Protein 7D5M (pdb70)

Structure (mmCIF, N/CA/C/O backbone):
data_7D5M
#
_entry.id   7D5M
#
_cell.length_a   54.250
_cell.length_b   107.997
_cell.length_c   156.759
_cell.angle_alpha   90.000
_cell.angle_beta   90.000
_cell.angle_gamma   90.000
#
_symmetry.space_group_name_H-M   'I 2 2 2'
#
loop_
_entity.id
_entity.type
_entity.pdbx_description
1 polymer Oxidoreductase
2 non-polymer NICOTINAMIDE-ADENINE-DINUCLEOTIDE
3 water water
#
loop_
_atom_site.group_PDB
_atom_site.id
_atom_site.type_symbol
_atom_site.label_atom_id
_atom_site.label_alt_id
_atom_site.label_comp_id
_atom_site.label_asym_id
_atom_site.label_entity_id
_atom_site.label_seq_id
_atom_site.pdbx_PDB_ins_code
_atom_site.Cartn_x
_atom_site.Cartn_y
_atom_site.Cartn_z
_atom_site.occupancy
_atom_site.B_iso_or_equiv
_atom_site.auth_seq_id
_atom_site.auth_comp_id
_atom_site.auth_asym_id
_atom_site.auth_atom_id
_atom_site.pdbx_PDB_model_num
ATOM 1 N N . MET A 1 1 ? 16.038 1.408 53.628 1.000 27.744 1 MET A N 1
ATOM 2 C CA . MET A 1 1 ? 14.777 2.135 53.310 1.000 25.441 1 MET A CA 1
ATOM 3 C C . MET A 1 1 ? 14.270 1.678 51.943 1.000 21.777 1 MET A C 1
ATOM 4 O O . MET A 1 1 ? 15.099 1.334 51.061 1.000 22.067 1 MET A O 1
ATOM 9 N N . ILE A 1 2 ? 12.954 1.682 51.772 1.000 16.254 2 ILE A N 1
ATOM 10 C CA . ILE A 1 2 ? 12.276 1.426 50.474 1.000 15.157 2 ILE A CA 1
ATOM 11 C C . ILE A 1 2 ? 11.763 2.769 49.957 1.000 15.097 2 ILE A C 1
ATOM 12 O O . ILE A 1 2 ? 11.196 3.522 50.745 1.000 15.533 2 ILE A O 1
ATOM 17 N N . ASN A 1 3 ? 11.962 3.051 48.670 1.000 14.368 3 ASN A N 1
ATOM 18 C CA . ASN A 1 3 ? 11.479 4.321 48.067 1.000 14.298 3 ASN A CA 1
ATOM 19 C C . ASN A 1 3 ? 10.696 4.043 46.783 1.000 13.741 3 ASN A C 1
ATOM 20 O O . ASN A 1 3 ? 10.383 5.012 46.080 1.000 13.494 3 ASN A O 1
ATOM 25 N N . GLY A 1 4 ? 10.362 2.783 46.506 1.000 13.482 4 GLY A N 1
ATOM 26 C CA . GLY A 1 4 ? 9.475 2.394 45.393 1.000 13.532 4 GLY A CA 1
ATOM 27 C C . GLY A 1 4 ? 10.231 2.109 44.107 1.000 13.987 4 GLY A C 1
ATOM 28 O O . GLY A 1 4 ? 9.586 1.800 43.090 1.000 12.552 4 GLY A O 1
ATOM 29 N N . SER A 1 5 ? 11.556 2.206 44.130 1.000 14.377 5 SER A N 1
ATOM 30 C CA . SER A 1 5 ? 12.415 1.902 42.963 1.000 15.734 5 SER A CA 1
ATOM 31 C C . SER A 1 5 ? 12.226 0.424 42.611 1.000 16.101 5 SER A C 1
ATOM 32 O O . SER A 1 5 ? 12.042 -0.413 43.541 1.000 15.295 5 SER A O 1
ATOM 35 N N . LYS A 1 6 ? 12.251 0.087 41.325 1.000 16.479 6 LYS A N 1
ATOM 36 C CA . LYS A 1 6 ? 12.009 -1.316 40.910 1.000 17.934 6 LYS A CA 1
ATOM 37 C C . LYS A 1 6 ? 13.129 -2.210 41.455 1.000 16.972 6 LYS A C 1
ATOM 38 O O . LYS A 1 6 ? 14.285 -1.771 41.562 1.000 16.075 6 LYS A O 1
ATOM 44 N N . ARG A 1 7 ? 12.781 -3.439 41.805 1.000 16.970 7 ARG A N 1
ATOM 45 C CA . ARG A 1 7 ? 13.741 -4.461 42.284 1.000 17.913 7 ARG A CA 1
ATOM 46 C C . ARG A 1 7 ? 13.997 -5.513 41.212 1.000 16.549 7 ARG A C 1
ATOM 47 O O . ARG A 1 7 ? 14.956 -6.254 41.358 1.000 17.661 7 ARG A O 1
ATOM 55 N N . ILE A 1 8 ? 13.098 -5.604 40.241 1.000 15.180 8 ILE A N 1
ATOM 56 C CA . ILE A 1 8 ? 13.209 -6.486 39.052 1.000 15.066 8 ILE A CA 1
ATOM 57 C C . ILE A 1 8 ? 12.852 -5.612 37.851 1.000 15.244 8 ILE A C 1
ATOM 58 O O . ILE A 1 8 ? 12.193 -4.573 38.069 1.000 14.359 8 ILE A O 1
ATOM 63 N N . ALA A 1 9 ? 13.297 -5.999 36.652 1.000 15.205 9 ALA A N 1
ATOM 64 C CA . ALA A 1 9 ? 13.211 -5.191 35.410 1.000 15.516 9 ALA A CA 1
ATOM 65 C C . ALA A 1 9 ? 11.752 -4.881 35.071 1.000 15.973 9 ALA A C 1
ATOM 66 O O . ALA A 1 9 ? 11.458 -3.724 34.695 1.000 16.158 9 ALA A O 1
ATOM 68 N N . GLN A 1 10 ? 10.873 -5.882 35.170 1.000 15.586 10 GLN A N 1
ATOM 69 C CA . GLN A 1 10 ? 9.429 -5.727 34.866 1.000 16.297 10 GLN A CA 1
ATOM 70 C C . GLN A 1 10 ? 8.611 -6.445 35.929 1.000 14.189 10 GLN A C 1
ATOM 71 O O . GLN A 1 10 ? 9.044 -7.470 36.452 1.000 13.331 10 GLN A O 1
ATOM 77 N N . PRO A 1 11 ? 7.391 -5.960 36.232 1.000 14.251 11 PRO A N 1
ATOM 78 C CA . PRO A 1 11 ? 6.510 -6.659 37.163 1.000 13.623 11 PRO A CA 1
ATOM 79 C C . PRO A 1 11 ? 6.203 -8.071 36.657 1.000 13.467 11 PRO A C 1
ATOM 80 O O . PRO A 1 11 ? 6.009 -8.255 35.447 1.000 13.806 11 PRO A O 1
ATOM 84 N N . ILE A 1 12 ? 6.189 -9.032 37.576 1.000 12.834 12 ILE A N 1
ATOM 85 C CA . ILE A 1 12 ? 5.795 -10.440 37.283 1.000 12.573 12 ILE A CA 1
ATOM 86 C C . ILE A 1 12 ? 4.353 -10.412 36.756 1.000 12.143 12 ILE A C 1
ATOM 87 O O . ILE A 1 12 ? 3.470 -9.825 37.421 1.000 11.859 12 ILE A O 1
ATOM 92 N N . ARG A 1 13 ? 4.094 -11.037 35.613 1.000 11.785 13 ARG A N 1
ATOM 93 C CA . ARG A 1 13 ? 2.717 -11.151 35.075 1.000 11.885 13 ARG A CA 1
ATOM 94 C C . ARG A 1 13 ? 1.951 -12.133 35.970 1.000 11.595 13 ARG A C 1
ATOM 95 O O . ARG A 1 13 ? 2.433 -13.271 36.167 1.000 11.537 13 ARG A O 1
ATOM 103 N N . TRP A 1 14 ? 0.820 -11.698 36.516 1.000 11.090 14 TRP A N 1
ATOM 104 C CA . TRP A 1 14 ? 0.224 -12.319 37.725 1.000 10.914 14 TRP A CA 1
ATOM 105 C C . TRP A 1 14 ? -1.289 -12.503 37.602 1.000 10.693 14 TRP A C 1
ATOM 106 O O . TRP A 1 14 ? -1.985 -11.661 37.004 1.000 10.942 14 TRP A O 1
ATOM 117 N N . ALA A 1 15 ? -1.779 -13.577 38.218 1.000 10.589 15 ALA A N 1
ATOM 118 C CA . ALA A 1 15 ? -3.206 -13.901 38.372 1.000 11.014 15 ALA A CA 1
ATOM 119 C C . ALA A 1 15 ? -3.494 -14.253 39.830 1.000 11.411 15 ALA A C 1
ATOM 120 O O . ALA A 1 15 ? -2.573 -14.668 40.578 1.000 10.344 15 ALA A O 1
ATOM 122 N N . MET A 1 16 ? -4.760 -14.131 40.200 1.000 11.956 16 MET A N 1
ATOM 123 C CA . MET A 1 16 ? -5.295 -14.706 41.450 1.000 12.422 16 MET A CA 1
ATOM 124 C C . MET A 1 16 ? -6.310 -15.786 41.097 1.000 12.062 16 MET A C 1
ATOM 125 O O . MET A 1 16 ? -6.999 -15.661 40.063 1.000 12.481 16 MET A O 1
ATOM 130 N N . VAL A 1 17 ? -6.347 -16.831 41.915 1.000 11.851 17 VAL A N 1
ATOM 131 C CA . VAL A 1 17 ? -7.495 -17.773 41.994 1.000 11.599 17 VAL A CA 1
ATOM 132 C C . VAL A 1 17 ? -8.125 -17.566 43.365 1.000 11.775 17 VAL A C 1
ATOM 133 O O . VAL A 1 17 ? -7.403 -17.697 44.373 1.000 11.364 17 VAL A O 1
ATOM 137 N N . GLY A 1 18 ? -9.403 -17.191 43.376 1.000 11.997 18 GLY A N 1
ATOM 138 C CA . GLY A 1 18 ? -10.101 -16.739 44.589 1.000 12.385 18 GLY A CA 1
ATOM 139 C C . GLY A 1 18 ? -9.757 -15.289 44.863 1.000 12.938 18 GLY A C 1
ATOM 140 O O . GLY A 1 18 ? -9.286 -14.605 43.941 1.000 12.496 18 GLY A O 1
ATOM 141 N N . GLY A 1 19 ? -9.959 -14.842 46.097 1.000 13.544 19 GLY A N 1
ATOM 142 C CA . GLY A 1 19 ? -9.754 -13.436 46.478 1.000 14.066 19 GLY A CA 1
ATOM 143 C C . GLY A 1 19 ? -10.779 -12.523 45.831 1.000 14.107 19 GLY A C 1
ATOM 144 O O . GLY A 1 19 ? -10.458 -11.348 45.610 1.000 15.405 19 GLY A O 1
ATOM 145 N N . GLY A 1 20 ? -11.985 -13.028 45.573 1.000 13.873 20 GLY A N 1
ATOM 146 C CA . GLY A 1 20 ? -13.034 -12.293 44.855 1.000 14.528 20 GLY A CA 1
ATOM 147 C C . GLY A 1 20 ? -13.684 -11.200 45.696 1.000 15.065 20 GLY A C 1
ATOM 148 O O . GLY A 1 20 ? -13.182 -10.870 46.812 1.000 15.459 20 GLY A O 1
ATOM 149 N N . ARG A 1 21 ? -14.772 -10.651 45.164 1.000 16.481 21 ARG A N 1
ATOM 150 C CA . ARG A 1 21 ? -15.429 -9.413 45.655 1.000 17.456 21 ARG A CA 1
ATOM 151 C C . ARG A 1 21 ? -15.731 -9.484 47.150 1.000 17.623 21 ARG A C 1
ATOM 152 O O . ARG A 1 21 ? -15.541 -8.461 47.820 1.000 18.021 21 ARG A O 1
ATOM 160 N N . ASN A 1 22 ? -16.208 -10.624 47.644 1.000 17.691 22 ASN A N 1
ATOM 161 C CA . ASN A 1 22 ? -16.684 -10.739 49.044 1.000 18.585 22 ASN A CA 1
ATOM 162 C C . ASN A 1 22 ? -15.644 -11.435 49.930 1.000 17.956 22 ASN A C 1
ATOM 163 O O . ASN A 1 22 ? -15.994 -11.730 51.085 1.000 17.701 22 ASN A O 1
ATOM 168 N N . SER A 1 23 ? -14.421 -11.680 49.449 1.000 16.696 23 SER A N 1
ATOM 169 C CA . SER A 1 23 ? -13.389 -12.434 50.214 1.000 16.640 23 SER A CA 1
ATOM 170 C C . SER A 1 23 ? -12.807 -11.586 51.354 1.000 16.962 23 SER A C 1
ATOM 171 O O . SER A 1 23 ? -12.769 -10.354 51.244 1.000 16.649 23 SER A O 1
ATOM 174 N N . GLN A 1 24 ? -12.319 -12.248 52.404 1.000 16.955 24 GLN A N 1
ATOM 175 C CA . GLN A 1 24 ? -11.606 -11.564 53.513 1.000 17.782 24 GLN A CA 1
ATOM 176 C C . GLN A 1 24 ? -10.197 -11.167 53.057 1.000 16.182 24 GLN A C 1
ATOM 177 O O . GLN A 1 24 ? -9.745 -10.056 53.415 1.000 16.971 24 GLN A O 1
ATOM 183 N N . ILE A 1 25 ? -9.492 -12.049 52.350 1.000 14.730 25 ILE A N 1
ATOM 184 C CA . ILE A 1 25 ? -8.012 -11.924 52.215 1.000 14.117 25 ILE A CA 1
ATOM 185 C C . ILE A 1 25 ? -7.612 -11.474 50.805 1.000 12.823 25 ILE A C 1
ATOM 186 O O . ILE A 1 25 ? -6.425 -11.144 50.631 1.000 12.311 25 ILE A O 1
ATOM 191 N N . GLY A 1 26 ? -8.530 -11.481 49.833 1.000 11.913 26 GLY A N 1
ATOM 192 C CA . GLY A 1 26 ? -8.187 -11.143 48.440 1.000 11.536 26 GLY A CA 1
ATOM 193 C C . GLY A 1 26 ? -7.483 -9.798 48.347 1.000 11.286 26 GLY A C 1
ATOM 194 O O . GLY A 1 26 ? -6.455 -9.685 47.641 1.000 10.284 26 GLY A O 1
ATOM 195 N N . TYR A 1 27 ? -7.977 -8.792 49.066 1.000 10.443 27 TYR A N 1
ATOM 196 C CA . TYR A 1 27 ? -7.472 -7.408 48.907 1.000 10.425 27 TYR A CA 1
ATOM 197 C C . TYR A 1 27 ? -6.008 -7.295 49.355 1.000 9.905 27 TYR A C 1
ATOM 198 O O . TYR A 1 27 ? -5.201 -6.668 48.644 1.000 10.078 27 TYR A O 1
ATOM 207 N N . ILE A 1 28 ? -5.650 -7.837 50.513 1.000 9.726 28 ILE A N 1
ATOM 208 C CA . ILE A 1 28 ? -4.261 -7.657 51.025 1.000 9.627 28 ILE A CA 1
ATOM 209 C C . ILE A 1 28 ? -3.272 -8.345 50.072 1.000 9.382 28 ILE A C 1
ATOM 210 O O . ILE A 1 28 ? -2.179 -7.791 49.859 1.000 9.743 28 ILE A O 1
ATOM 215 N N . HIS A 1 29 ? -3.642 -9.459 49.439 1.000 9.296 29 HIS A N 1
ATOM 216 C CA . HIS A 1 29 ? -2.797 -10.064 48.378 1.000 9.527 29 HIS A CA 1
ATOM 217 C C . HIS A 1 29 ? -2.480 -9.021 47.305 1.000 9.619 29 HIS A C 1
ATOM 218 O O . HIS A 1 29 ? -1.293 -8.864 46.953 1.000 9.773 29 HIS A O 1
ATOM 225 N N . ARG A 1 30 ? -3.505 -8.377 46.762 1.000 9.787 30 ARG A N 1
ATOM 226 C CA . ARG A 1 30 ? -3.346 -7.402 45.653 1.000 9.807 30 ARG A CA 1
ATOM 227 C C . ARG A 1 30 ? -2.607 -6.162 46.163 1.000 9.916 30 ARG A C 1
ATOM 228 O O . ARG A 1 30 ? -1.747 -5.648 45.444 1.000 9.957 30 ARG A O 1
ATOM 236 N N . SER A 1 31 ? -2.986 -5.653 47.326 1.000 9.826 31 SER A N 1
ATOM 237 C CA . SER A 1 31 ? -2.344 -4.445 47.900 1.000 9.955 31 SER A CA 1
ATOM 238 C C . SER A 1 31 ? -0.827 -4.661 47.953 1.000 10.180 31 SER A C 1
ATOM 239 O O . SER A 1 31 ? -0.075 -3.781 47.506 1.000 10.585 31 SER A O 1
ATOM 242 N N . ALA A 1 32 ? -0.389 -5.815 48.452 1.000 9.767 32 ALA A N 1
ATOM 243 C CA . ALA A 1 32 ? 1.037 -6.153 48.648 1.000 9.609 32 ALA A CA 1
ATOM 244 C C . ALA A 1 32 ? 1.705 -6.466 47.300 1.000 9.849 32 ALA A C 1
ATOM 245 O O . ALA A 1 32 ? 2.850 -6.035 47.096 1.000 9.922 32 ALA A O 1
ATOM 247 N N . ALA A 1 33 ? 1.035 -7.219 46.431 1.000 9.739 33 ALA A N 1
ATOM 248 C CA . ALA A 1 33 ? 1.615 -7.703 45.154 1.000 10.096 33 ALA A CA 1
ATOM 249 C C . ALA A 1 33 ? 1.820 -6.537 44.169 1.000 10.646 33 ALA A C 1
ATOM 250 O O . ALA A 1 33 ? 2.877 -6.482 43.496 1.000 10.016 33 ALA A O 1
ATOM 252 N N . LEU A 1 34 ? 0.873 -5.602 44.106 1.000 11.213 34 LEU A N 1
ATOM 253 C CA . LEU A 1 34 ? 0.883 -4.526 43.081 1.000 11.719 34 LEU A CA 1
ATOM 254 C C . LEU A 1 34 ? 1.824 -3.402 43.520 1.000 11.898 34 LEU A C 1
ATOM 255 O O . LEU A 1 34 ? 2.258 -2.607 42.670 1.000 11.407 34 LEU A O 1
ATOM 260 N N . ARG A 1 35 ? 2.162 -3.366 44.801 1.000 11.897 35 ARG A N 1
ATOM 261 C CA . ARG A 1 35 ? 2.995 -2.293 45.378 1.000 12.284 35 ARG A CA 1
ATOM 262 C C . ARG A 1 35 ? 4.401 -2.344 44.776 1.000 12.001 35 ARG A C 1
ATOM 263 O O . ARG A 1 35 ? 4.941 -3.458 44.569 1.000 12.171 35 ARG A O 1
ATOM 271 N N . ASP A 1 36 ? 4.969 -1.171 44.477 1.000 12.886 36 ASP A N 1
ATOM 272 C CA . ASP A 1 36 ? 6.411 -1.025 44.138 1.000 13.477 36 ASP A CA 1
ATOM 273 C C . ASP A 1 36 ? 6.766 -1.838 42.888 1.000 14.463 36 ASP A C 1
ATOM 274 O O . ASP A 1 36 ? 7.907 -2.316 42.801 1.000 16.115 36 ASP A O 1
ATOM 279 N N . GLN A 1 37 ? 5.826 -1.992 41.962 1.000 15.494 37 GLN A N 1
ATOM 280 C CA . GLN A 1 37 ? 6.098 -2.578 40.626 1.000 16.273 37 GLN A CA 1
ATOM 281 C C . GLN A 1 37 ? 6.521 -4.051 40.769 1.000 15.694 37 GLN A C 1
ATOM 282 O O . GLN A 1 37 ? 7.316 -4.509 39.919 1.000 16.392 37 GLN A O 1
ATOM 288 N N . SER A 1 38 ? 6.041 -4.791 41.780 1.000 13.906 38 SER A N 1
ATOM 289 C CA . SER A 1 38 ? 6.449 -6.211 41.995 1.000 12.479 38 SER A CA 1
ATOM 290 C C . SER A 1 38 ? 5.717 -7.134 41.014 1.000 11.883 38 SER A C 1
ATOM 291 O O . SER A 1 38 ? 6.384 -7.927 40.294 1.000 11.359 38 SER A O 1
ATOM 294 N N . PHE A 1 39 ? 4.391 -7.047 41.003 1.000 10.454 39 PHE A N 1
ATOM 295 C CA . PHE A 1 39 ? 3.483 -7.872 40.172 1.000 10.339 39 PHE A CA 1
ATOM 296 C C . PHE A 1 39 ? 2.513 -6.955 39.427 1.000 10.845 39 PHE A C 1
ATOM 297 O O . PHE A 1 39 ? 2.211 -5.836 39.912 1.000 10.353 39 PHE A O 1
ATOM 305 N N . ALA A 1 40 ? 2.018 -7.432 38.284 1.000 10.856 40 ALA A N 1
ATOM 306 C CA . ALA A 1 40 ? 0.921 -6.816 37.512 1.000 11.364 40 ALA A CA 1
ATOM 307 C C . ALA A 1 40 ? -0.218 -7.831 37.402 1.000 11.263 40 ALA A C 1
ATOM 308 O O . ALA A 1 40 ? 0.023 -8.940 36.879 1.000 11.098 40 ALA A O 1
ATOM 310 N N . LEU A 1 41 ? -1.409 -7.450 37.857 1.000 11.537 41 LEU A N 1
ATOM 311 C CA . LEU A 1 41 ? -2.613 -8.310 37.815 1.000 11.739 41 LEU A CA 1
ATOM 312 C C . LEU A 1 41 ? -3.231 -8.224 36.418 1.000 11.882 41 LEU A C 1
ATOM 313 O O . LEU A 1 41 ? -3.890 -7.200 36.098 1.000 11.427 41 LEU A O 1
ATOM 318 N N . VAL A 1 42 ? -3.025 -9.265 35.618 1.000 12.351 42 VAL A N 1
ATOM 319 C CA . VAL A 1 42 ? -3.432 -9.269 34.180 1.000 12.961 42 VAL A CA 1
ATOM 320 C C . VAL A 1 42 ? -4.525 -10.311 33.937 1.000 12.811 42 VAL A C 1
ATOM 321 O O . VAL A 1 42 ? -5.086 -10.300 32.832 1.000 13.097 42 VAL A O 1
ATOM 3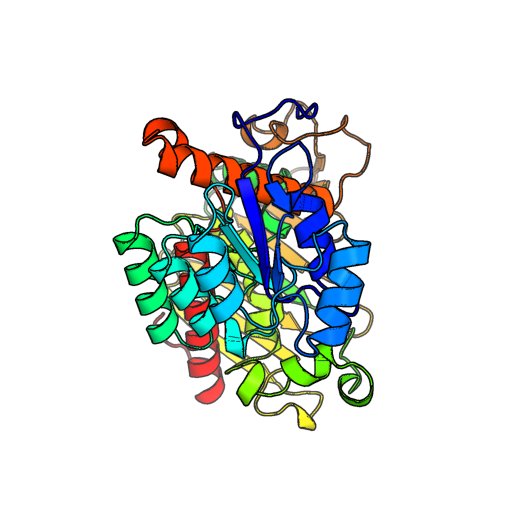25 N N . ALA A 1 43 ? -4.844 -11.160 34.915 1.000 12.757 43 ALA A N 1
ATOM 326 C CA . ALA A 1 43 ? -5.812 -12.266 34.728 1.000 12.463 43 ALA A CA 1
ATOM 327 C C . ALA A 1 43 ? -6.263 -12.809 36.083 1.000 12.657 43 ALA A C 1
ATOM 328 O O . ALA A 1 43 ? -5.635 -12.497 37.095 1.000 11.781 43 ALA A O 1
ATOM 330 N N . GLY A 1 44 ? -7.337 -13.592 36.096 1.000 12.529 44 GLY A N 1
ATOM 331 C CA . GLY A 1 44 ? -7.764 -14.242 37.341 1.000 12.857 44 GLY A CA 1
ATOM 332 C C . GLY A 1 44 ? -8.918 -15.195 37.139 1.000 13.480 44 GLY A C 1
ATOM 333 O O . GLY A 1 44 ? -9.641 -15.080 36.125 1.000 15.005 44 GLY A O 1
ATOM 334 N N . ALA A 1 45 ? -9.067 -16.123 38.080 1.000 13.242 45 ALA A N 1
ATOM 335 C CA . ALA A 1 45 ? -10.315 -16.883 38.317 1.000 13.375 45 ALA A CA 1
ATOM 336 C C . ALA A 1 45 ? -10.763 -16.527 39.734 1.000 13.205 45 ALA A C 1
ATOM 337 O O . ALA A 1 45 ? -10.409 -17.241 40.679 1.000 12.298 45 ALA A O 1
ATOM 339 N N . PHE A 1 46 ? -11.475 -15.411 39.868 1.000 13.575 46 PHE A N 1
ATOM 340 C CA . PHE A 1 46 ? -11.607 -14.666 41.145 1.000 13.928 46 PHE A CA 1
ATOM 341 C C . PHE A 1 46 ? -12.674 -15.266 42.066 1.000 14.586 46 PHE A C 1
ATOM 342 O O . PHE A 1 46 ? -12.600 -15.004 43.270 1.000 14.754 46 PHE A O 1
ATOM 350 N N . ASP A 1 47 ? -13.637 -16.026 41.546 1.000 14.601 47 ASP A N 1
ATOM 351 C CA . ASP A 1 47 ? -14.870 -16.346 42.312 1.000 14.982 47 ASP A CA 1
ATOM 352 C C . ASP A 1 47 ? -15.400 -17.728 41.912 1.000 15.556 47 ASP A C 1
ATOM 353 O O . ASP A 1 47 ? -15.228 -18.119 40.745 1.000 15.295 47 ASP A O 1
ATOM 358 N N . ILE A 1 48 ? -16.046 -18.429 42.852 1.000 16.480 48 ILE A N 1
ATOM 359 C CA . ILE A 1 48 ? -16.793 -19.690 42.570 1.000 17.166 48 ILE A CA 1
ATOM 360 C C . ILE A 1 48 ? -17.981 -19.376 41.654 1.000 17.147 48 ILE A C 1
ATOM 361 O O . ILE A 1 48 ? -18.397 -20.272 40.908 1.000 16.500 48 ILE A O 1
ATOM 366 N N . ASP A 1 49 ? -18.517 -18.156 41.734 1.000 16.732 49 ASP A N 1
ATOM 367 C CA . ASP A 1 49 ? -19.583 -17.638 40.839 1.000 17.346 49 ASP A CA 1
ATOM 368 C C . ASP A 1 49 ? -18.866 -16.926 39.699 1.000 17.109 49 ASP A C 1
ATOM 369 O O . ASP A 1 49 ? -18.360 -15.826 39.895 1.000 15.481 49 ASP A O 1
ATOM 374 N N . PRO A 1 50 ? -18.732 -17.556 38.508 1.000 16.913 50 PRO A N 1
ATOM 375 C CA . PRO A 1 50 ? -17.891 -17.007 37.447 1.000 16.819 50 PRO A CA 1
ATOM 376 C C . PRO A 1 50 ? -18.364 -15.630 36.957 1.000 16.734 50 PRO A C 1
ATOM 377 O O . PRO A 1 50 ? -17.509 -14.814 36.615 1.000 16.047 50 PRO A O 1
ATOM 381 N N . GLY A 1 51 ? -19.684 -15.416 36.892 1.000 16.672 51 GLY A N 1
ATOM 382 C CA . GLY A 1 51 ? -20.283 -14.108 36.552 1.000 17.163 51 GLY A CA 1
ATOM 383 C C . GLY A 1 51 ? -19.793 -13.018 37.495 1.000 16.712 51 GLY A C 1
ATOM 384 O O . GLY A 1 51 ? -19.374 -11.936 37.014 1.000 16.913 51 GLY A O 1
ATOM 385 N N . ARG A 1 52 ? -19.821 -13.293 38.798 1.000 16.751 52 ARG A N 1
ATOM 386 C CA . ARG A 1 52 ? -19.395 -12.323 39.842 1.000 17.209 52 ARG A CA 1
ATOM 387 C C . ARG A 1 52 ? -17.865 -12.166 39.794 1.000 16.654 52 ARG A C 1
ATOM 388 O O . ARG A 1 52 ? -17.379 -11.043 40.025 1.000 16.028 52 ARG A O 1
ATOM 396 N N . GLY A 1 53 ? -17.126 -13.238 39.481 1.000 14.961 53 GLY A N 1
ATOM 397 C CA . GLY A 1 53 ? -15.662 -13.173 39.304 1.000 14.942 53 GLY A CA 1
ATOM 398 C C . GLY A 1 53 ? -15.285 -12.212 38.187 1.000 15.303 53 GLY A C 1
ATOM 399 O O . GLY A 1 53 ? -14.343 -11.433 38.362 1.000 14.918 53 GLY A O 1
ATOM 400 N N . ARG A 1 54 ? -15.996 -12.258 37.060 1.000 15.242 54 ARG A N 1
ATOM 401 C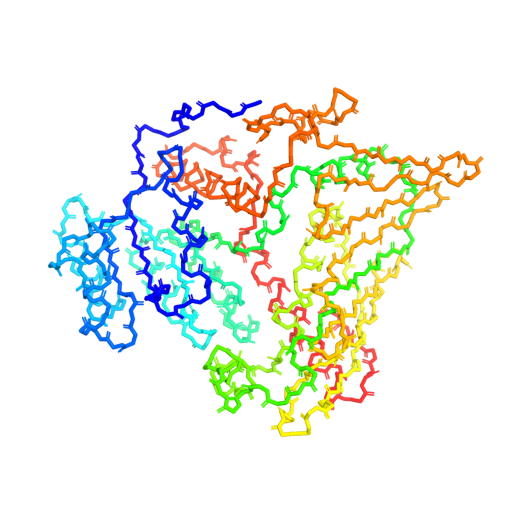 CA . ARG A 1 54 ? -15.702 -11.396 35.891 1.000 16.213 54 ARG A CA 1
ATOM 402 C C . ARG A 1 54 ? -16.117 -9.953 36.205 1.000 15.914 54 ARG A C 1
ATOM 403 O O . ARG A 1 54 ? -15.341 -9.039 35.880 1.000 15.030 54 ARG A O 1
ATOM 411 N N . GLU A 1 55 ? -17.300 -9.744 36.788 1.000 16.660 55 GLU A N 1
ATOM 412 C CA . GLU A 1 55 ? -17.746 -8.390 37.214 1.000 17.749 55 GLU A CA 1
ATOM 413 C C . GLU A 1 55 ? -16.637 -7.748 38.053 1.000 16.034 55 GLU A C 1
ATOM 414 O O . GLU A 1 55 ? -16.304 -6.570 37.811 1.000 16.250 55 GLU A O 1
ATOM 420 N N . PHE A 1 56 ? -16.105 -8.492 39.021 1.000 15.028 56 PHE A N 1
ATOM 421 C CA . PHE A 1 56 ? -15.111 -7.965 39.994 1.000 14.397 56 PHE A CA 1
ATOM 422 C C . PHE A 1 56 ? -13.767 -7.750 39.284 1.000 14.115 56 PHE A C 1
ATOM 423 O O . PHE A 1 56 ? -13.153 -6.678 39.463 1.000 14.427 56 PHE A O 1
ATOM 431 N N . GLY A 1 57 ? -13.304 -8.735 38.505 1.000 13.742 57 GLY A N 1
ATOM 432 C CA . GLY A 1 57 ? -12.060 -8.615 37.719 1.000 14.250 57 GLY A CA 1
ATOM 433 C C . GLY A 1 57 ? -12.052 -7.324 36.912 1.000 15.085 57 GLY A C 1
ATOM 434 O O . GLY A 1 57 ? -11.029 -6.599 36.944 1.000 16.002 57 GLY A O 1
ATOM 435 N N . VAL A 1 58 ? -13.176 -7.000 36.271 1.000 15.147 58 VAL A N 1
ATOM 436 C CA . VAL A 1 58 ? -13.297 -5.765 35.436 1.000 15.871 58 VAL A CA 1
ATOM 437 C C . VAL A 1 58 ? -13.139 -4.538 36.341 1.000 15.981 58 VAL A C 1
ATOM 438 O O . VAL A 1 58 ? -12.405 -3.601 35.930 1.000 16.146 58 VAL A O 1
ATOM 442 N N . GLN A 1 59 ? -13.713 -4.562 37.548 1.000 15.984 59 GLN A N 1
ATOM 443 C CA . GLN A 1 59 ? -13.596 -3.424 38.501 1.000 16.475 59 GLN A CA 1
ATOM 444 C C . GLN A 1 59 ? -12.159 -3.336 39.037 1.000 16.124 59 GLN A C 1
ATOM 445 O O . GLN A 1 59 ? -11.769 -2.235 39.493 1.000 15.166 59 GLN A O 1
ATOM 451 N N . LEU A 1 60 ? -11.391 -4.429 38.968 1.000 15.206 60 LEU A N 1
ATOM 452 C CA . LEU A 1 60 ? -9.944 -4.455 39.311 1.000 15.212 60 LEU A CA 1
ATOM 453 C C . LEU A 1 60 ? -9.079 -4.047 38.115 1.000 15.143 60 LEU A C 1
ATOM 454 O O . LEU A 1 60 ? -7.840 -4.022 38.289 1.000 16.455 60 LEU A O 1
ATOM 459 N N . GLY A 1 61 ? -9.681 -3.754 36.956 1.000 14.569 61 GLY A N 1
ATOM 460 C CA . GLY A 1 61 ? -8.975 -3.287 35.747 1.000 15.652 61 GLY A CA 1
ATOM 461 C C . GLY A 1 61 ? -8.467 -4.432 34.883 1.000 15.571 61 GLY A C 1
ATOM 462 O O . GLY A 1 61 ? -7.651 -4.172 33.982 1.000 17.219 61 GLY A O 1
ATOM 463 N N . VAL A 1 62 ? -8.948 -5.657 35.110 1.000 14.852 62 VAL A N 1
ATOM 464 C CA . VAL A 1 62 ? -8.543 -6.865 34.333 1.000 14.860 62 VAL A CA 1
ATOM 465 C C . VAL A 1 62 ? -9.404 -6.958 33.069 1.000 14.894 62 VAL A C 1
ATOM 466 O O . VAL A 1 62 ? -10.607 -6.695 33.144 1.000 15.419 62 VAL A O 1
ATOM 470 N N . ASP A 1 63 ? -8.776 -7.317 31.954 1.000 15.794 63 ASP A N 1
ATOM 471 C CA . ASP A 1 63 ? -9.451 -7.619 30.669 1.000 16.961 63 ASP A CA 1
ATOM 472 C C . ASP A 1 63 ? -10.530 -8.660 30.939 1.000 16.685 63 ASP A C 1
ATOM 473 O O . ASP A 1 63 ? -10.199 -9.727 31.448 1.000 15.358 63 ASP A O 1
ATOM 478 N N . PRO A 1 64 ? -11.826 -8.412 30.616 1.000 17.434 64 PRO A N 1
ATOM 479 C CA . PRO A 1 64 ? -12.887 -9.385 30.892 1.000 17.702 64 PRO A CA 1
ATOM 480 C C . PRO A 1 64 ? -12.611 -10.762 30.266 1.000 18.036 64 PRO A C 1
ATOM 481 O O . PRO A 1 64 ? -13.010 -11.775 30.831 1.000 17.044 64 PRO A O 1
ATOM 485 N N . GLN A 1 65 ? -11.925 -10.783 29.121 1.000 19.050 65 GLN A N 1
ATOM 486 C CA . GLN A 1 65 ? -11.547 -12.041 28.423 1.000 20.210 65 GLN A CA 1
ATOM 487 C C . GLN A 1 65 ? -10.439 -12.776 29.188 1.000 19.183 65 GLN A C 1
ATOM 488 O O . GLN A 1 65 ? -10.205 -13.960 28.887 1.000 18.995 65 GLN A O 1
ATOM 494 N N . ARG A 1 66 ? -9.783 -12.131 30.158 1.000 16.775 66 ARG A N 1
ATOM 495 C CA . ARG A 1 66 ? -8.755 -12.799 31.004 1.000 16.077 66 ARG A CA 1
ATOM 496 C C . ARG A 1 66 ? -9.294 -12.991 32.427 1.000 15.630 66 ARG A C 1
ATOM 497 O O . ARG A 1 66 ? -8.488 -13.285 33.326 1.000 14.730 66 ARG A O 1
ATOM 505 N N . CYS A 1 67 ? -10.602 -12.822 32.618 1.000 15.393 67 CYS A N 1
ATOM 506 C CA . CYS A 1 67 ? -11.340 -13.282 33.820 1.000 15.425 67 CYS A CA 1
ATOM 507 C C . CYS A 1 67 ? -11.944 -14.641 33.474 1.000 15.787 67 CYS A C 1
ATOM 508 O O . CYS A 1 67 ? -13.014 -14.670 32.836 1.000 18.138 67 CYS A O 1
ATOM 511 N N . TYR A 1 68 ? -11.252 -15.715 33.830 1.000 15.082 68 TYR A N 1
ATOM 512 C CA . TYR A 1 68 ? -11.617 -17.101 33.452 1.000 14.810 68 TYR A CA 1
ATOM 513 C C . TYR A 1 68 ? -12.505 -17.714 34.524 1.000 14.905 68 TYR A C 1
ATOM 514 O O . TYR A 1 68 ? -12.457 -17.314 35.688 1.000 14.062 68 TYR A O 1
ATOM 523 N N . PRO A 1 69 ? -13.356 -18.701 34.164 1.000 14.701 69 PRO A N 1
ATOM 524 C CA . PRO A 1 69 ? -14.269 -19.309 35.133 1.000 15.547 69 PRO A CA 1
ATOM 525 C C . PRO A 1 69 ? -13.613 -20.229 36.167 1.000 15.159 69 PRO A C 1
ATOM 526 O O . PRO A 1 69 ? -14.247 -20.509 37.176 1.000 15.222 69 PRO A O 1
ATOM 530 N N . ASP A 1 70 ? -12.394 -20.705 35.904 1.000 15.569 70 ASP A N 1
ATOM 531 C CA . ASP A 1 70 ? -11.701 -21.657 36.805 1.000 15.668 70 ASP A CA 1
ATOM 532 C C . ASP A 1 70 ? -10.186 -21.603 36.585 1.000 15.039 70 ASP A C 1
ATOM 533 O O . ASP A 1 70 ? -9.723 -21.101 35.540 1.000 14.382 70 ASP A O 1
ATOM 538 N N . TYR A 1 71 ? -9.437 -22.171 37.522 1.000 15.459 71 TYR A N 1
ATOM 539 C CA . TYR A 1 71 ? -7.955 -22.176 37.484 1.000 15.442 71 TYR A CA 1
ATOM 540 C C . TYR A 1 71 ? -7.434 -22.992 36.291 1.000 15.732 71 TYR A C 1
ATOM 541 O O . TYR A 1 71 ? -6.377 -22.606 35.757 1.000 14.769 71 TYR A O 1
ATOM 550 N N . ARG A 1 72 ? -8.105 -24.079 35.885 1.000 16.301 72 ARG A N 1
ATOM 551 C CA . ARG A 1 72 ? -7.583 -24.940 34.783 1.000 17.406 72 ARG A CA 1
ATOM 552 C C . ARG A 1 72 ? -7.631 -24.132 33.484 1.000 15.996 72 ARG A C 1
ATOM 553 O O . ARG A 1 72 ? -6.630 -24.132 32.738 1.000 16.786 72 ARG A O 1
ATOM 561 N N . THR A 1 73 ? -8.745 -23.457 33.222 1.000 16.198 73 THR A N 1
ATOM 562 C CA . THR A 1 73 ? -8.912 -22.605 32.018 1.000 15.992 73 THR A CA 1
ATOM 563 C C . THR A 1 73 ? -7.918 -21.447 32.087 1.000 15.406 73 THR A C 1
ATOM 564 O O . THR A 1 73 ? -7.269 -21.150 31.073 1.000 15.397 73 THR A O 1
ATOM 568 N N . LEU A 1 74 ? -7.807 -20.808 33.253 1.000 14.533 74 LEU A N 1
ATOM 569 C CA . LEU A 1 74 ? -6.816 -19.726 33.455 1.000 14.256 74 LEU A CA 1
ATOM 570 C C . LEU A 1 74 ? -5.442 -20.205 32.971 1.000 14.111 74 LEU A C 1
ATOM 571 O O . LEU A 1 74 ? -4.851 -19.517 32.123 1.000 14.007 74 LEU A O 1
ATOM 576 N N . PHE A 1 75 ? -4.952 -21.342 33.474 1.000 14.716 75 PHE A N 1
ATOM 577 C CA . PHE A 1 75 ? -3.579 -21.829 33.178 1.000 15.426 75 PHE A CA 1
ATOM 578 C C . PHE A 1 75 ? -3.491 -22.200 31.692 1.000 16.598 75 PHE A C 1
ATOM 579 O O . PHE A 1 75 ? -2.512 -21.789 31.053 1.000 17.057 75 PHE A O 1
ATOM 587 N N . GLU A 1 76 ? -4.490 -22.903 31.151 1.000 18.655 76 GLU A N 1
ATOM 588 C CA . GLU A 1 76 ? -4.456 -23.397 29.744 1.000 19.536 76 GLU A CA 1
ATOM 589 C C . GLU A 1 76 ? -4.497 -22.206 28.777 1.000 18.993 76 GLU A C 1
ATOM 590 O O . GLU A 1 76 ? -3.669 -22.190 27.846 1.000 19.830 76 GLU A O 1
ATOM 596 N N . GLN A 1 77 ? -5.415 -21.256 28.983 1.000 17.720 77 GLN A N 1
ATOM 597 C CA . GLN A 1 77 ? -5.617 -20.095 28.071 1.000 17.521 77 GLN A CA 1
ATOM 598 C C . GLN A 1 77 ? -4.413 -19.157 28.171 1.000 17.049 77 GLN A C 1
ATOM 599 O O . GLN A 1 77 ? -3.952 -18.662 27.123 1.000 17.323 77 GLN A O 1
ATOM 605 N N . GLU A 1 78 ? -3.907 -18.914 29.385 1.000 16.439 78 GLU A N 1
ATOM 606 C CA . GLU A 1 78 ? -2.771 -17.976 29.574 1.000 16.391 78 GLU A CA 1
ATOM 607 C C . GLU A 1 78 ? -1.515 -18.544 28.897 1.000 16.676 78 GLU A C 1
ATOM 608 O O . GLU A 1 78 ? -0.747 -17.751 28.344 1.000 16.416 78 GLU A O 1
ATOM 614 N N . ALA A 1 79 ? -1.326 -19.866 28.924 1.000 17.856 79 ALA A N 1
ATOM 615 C CA . ALA A 1 79 ? -0.172 -20.583 28.320 1.000 18.503 79 ALA A CA 1
ATOM 616 C C . ALA A 1 79 ? -0.091 -20.280 26.815 1.000 20.196 79 ALA A C 1
ATOM 617 O O . ALA A 1 79 ? 1.003 -20.396 26.246 1.000 19.238 79 ALA A O 1
ATOM 619 N N . ARG A 1 80 ? -1.212 -19.915 26.192 1.000 22.192 80 ARG A N 1
ATOM 620 C CA . ARG A 1 80 ? -1.293 -19.691 24.723 1.000 24.739 80 ARG A CA 1
ATOM 621 C C . ARG A 1 80 ? -0.786 -18.290 24.357 1.000 25.394 80 ARG A C 1
ATOM 622 O O . ARG A 1 80 ? -0.482 -18.079 23.167 1.000 24.862 80 ARG A O 1
ATOM 630 N N . ARG A 1 81 ? -0.676 -17.373 25.323 1.000 24.466 81 ARG A N 1
ATOM 631 C CA . ARG A 1 81 ? -0.339 -15.948 25.059 1.000 25.171 81 ARG A CA 1
ATOM 632 C C . ARG A 1 81 ? 1.119 -15.671 25.409 1.000 24.931 81 ARG A C 1
ATOM 633 O O . ARG A 1 81 ? 1.586 -16.061 26.477 1.000 24.248 81 ARG A O 1
ATOM 641 N N . PRO A 1 82 ? 1.856 -14.893 24.583 1.000 25.010 82 PRO A N 1
ATOM 642 C CA . PRO A 1 82 ? 3.232 -14.526 24.921 1.000 25.171 82 PRO A CA 1
ATOM 643 C C . PRO A 1 82 ? 3.303 -13.612 26.156 1.000 23.931 82 PRO A C 1
ATOM 644 O O . PRO A 1 82 ? 4.338 -13.585 26.790 1.000 25.518 82 PRO A O 1
ATOM 648 N N . ASP A 1 83 ? 2.213 -12.904 26.466 1.000 22.173 83 ASP A N 1
ATOM 649 C CA . ASP A 1 83 ? 2.062 -12.047 27.673 1.000 20.741 83 ASP A CA 1
ATOM 650 C C . ASP A 1 83 ? 1.277 -12.799 28.764 1.000 18.673 83 ASP A C 1
ATOM 651 O O . ASP A 1 83 ? 0.723 -12.139 29.660 1.000 18.339 83 ASP A O 1
ATOM 656 N N . GLY A 1 84 ? 1.245 -14.129 28.706 1.000 16.847 84 GLY A N 1
ATOM 657 C CA . GLY A 1 84 ? 0.561 -14.974 29.705 1.000 16.363 84 GLY A CA 1
ATOM 658 C C . GLY A 1 84 ? 1.173 -14.830 31.087 1.000 14.984 84 GLY A C 1
ATOM 659 O O . GLY A 1 84 ? 2.346 -14.438 31.195 1.000 14.874 84 GLY A O 1
ATOM 660 N N . ILE A 1 85 ? 0.410 -15.165 32.127 1.000 13.997 85 ILE A N 1
ATOM 661 C CA . ILE A 1 85 ? 0.889 -15.080 33.533 1.000 13.649 85 ILE A CA 1
ATOM 662 C C . ILE A 1 85 ? 2.146 -15.929 33.713 1.000 13.147 85 ILE A C 1
ATOM 663 O O . ILE A 1 85 ? 2.325 -16.944 33.014 1.000 13.288 85 ILE A O 1
ATOM 668 N N . GLN A 1 86 ? 2.978 -15.518 34.660 1.000 13.231 86 GLN A N 1
ATOM 669 C CA . GLN A 1 86 ? 4.199 -16.233 35.084 1.000 13.264 86 GLN A CA 1
ATOM 670 C C . GLN A 1 86 ? 4.004 -16.772 36.496 1.000 12.271 86 GLN A C 1
ATOM 671 O O . GLN A 1 86 ? 4.783 -17.655 36.894 1.000 11.823 86 GLN A O 1
ATOM 677 N N . ALA A 1 87 ? 3.039 -16.207 37.234 1.000 12.069 87 ALA A N 1
ATOM 678 C CA . ALA A 1 87 ? 2.804 -16.553 38.646 1.000 11.365 87 ALA A CA 1
ATOM 679 C C . ALA A 1 87 ? 1.328 -16.378 39.000 1.000 10.960 87 ALA A C 1
ATOM 680 O O . ALA A 1 87 ? 0.598 -15.621 38.322 1.000 11.057 87 ALA A O 1
ATOM 682 N N . VAL A 1 88 ? 0.899 -17.103 40.029 1.000 11.014 88 VAL A N 1
ATOM 683 C CA . VAL A 1 88 ? -0.514 -17.108 40.480 1.000 10.551 88 VAL A CA 1
ATOM 684 C C . VAL A 1 88 ? -0.531 -17.150 42.009 1.000 10.524 88 VAL A C 1
ATOM 685 O O . VAL A 1 88 ? 0.241 -17.927 42.597 1.000 10.389 88 VAL A O 1
ATOM 689 N N . SER A 1 89 ? -1.374 -16.318 42.617 1.000 10.577 89 SER A N 1
ATOM 690 C CA . SER A 1 89 ? -1.677 -16.386 44.059 1.000 10.835 89 SER A CA 1
ATOM 691 C C . SER A 1 89 ? -2.976 -17.163 44.275 1.000 11.066 89 SER A C 1
ATOM 692 O O . SER A 1 89 ? -3.995 -16.843 43.618 1.000 10.802 89 SER A O 1
ATOM 695 N N . VAL A 1 90 ? -2.943 -18.120 45.203 1.000 11.296 90 VAL A N 1
ATOM 696 C CA . VAL A 1 90 ? -4.086 -19.030 45.494 1.000 11.737 90 VAL A CA 1
ATOM 697 C C . VAL A 1 90 ? -4.721 -18.582 46.818 1.000 12.205 90 VAL A C 1
ATOM 698 O O . VAL A 1 90 ? -4.097 -18.746 47.876 1.000 12.465 90 VAL A O 1
ATOM 702 N N . ALA A 1 91 ? -5.910 -17.996 46.748 1.000 12.182 91 ALA A N 1
ATOM 703 C CA . ALA A 1 91 ? -6.620 -17.430 47.918 1.000 12.974 91 ALA A CA 1
ATOM 704 C C . ALA A 1 91 ? -8.019 -18.031 47.986 1.000 13.548 91 ALA A C 1
ATOM 705 O O . ALA A 1 91 ? -8.952 -17.330 48.401 1.000 14.155 91 ALA A O 1
ATOM 707 N N . THR A 1 92 ? -8.147 -19.296 47.592 1.000 13.780 92 THR A N 1
ATOM 708 C CA . THR A 1 92 ? -9.411 -20.061 47.670 1.000 13.679 92 THR A CA 1
ATOM 709 C C . THR A 1 92 ? -9.517 -20.645 49.070 1.000 14.394 92 THR A C 1
ATOM 710 O O . THR A 1 92 ? -8.591 -20.552 49.866 1.000 14.100 92 THR A O 1
ATOM 714 N N . PRO A 1 93 ? -10.663 -21.239 49.440 1.000 15.016 93 PRO A N 1
ATOM 715 C CA . PRO A 1 93 ? -10.725 -22.018 50.678 1.000 15.684 93 PRO A CA 1
ATOM 716 C C . PRO A 1 93 ? -9.733 -23.193 50.667 1.000 15.640 93 PRO A C 1
ATOM 717 O O . PRO A 1 93 ? -9.331 -23.647 49.610 1.000 15.046 93 PRO A O 1
ATOM 721 N N . ASN A 1 94 ? -9.387 -23.666 51.863 1.000 15.775 94 ASN A N 1
ATOM 722 C CA . ASN A 1 94 ? -8.246 -24.577 52.143 1.000 16.772 94 ASN A CA 1
ATOM 723 C C . ASN A 1 94 ? -8.327 -25.839 51.281 1.000 16.499 94 ASN A C 1
ATOM 724 O O . ASN A 1 94 ? -7.265 -26.282 50.817 1.000 16.263 94 ASN A O 1
ATOM 729 N N . GLY A 1 95 ? -9.541 -26.369 51.077 1.000 16.794 95 GLY A N 1
ATOM 730 C CA . GLY A 1 95 ? -9.784 -27.664 50.405 1.000 17.193 95 GLY A CA 1
ATOM 731 C C . GLY A 1 95 ? -9.268 -27.718 48.978 1.000 17.424 95 GLY A C 1
ATOM 732 O O . GLY A 1 95 ? -9.060 -28.838 48.470 1.000 17.567 95 GLY A O 1
ATOM 733 N N . THR A 1 96 ? -9.073 -26.571 48.325 1.000 16.867 96 THR A N 1
ATOM 734 C CA . THR A 1 96 ? -8.689 -26.508 46.891 1.000 15.960 96 THR A CA 1
ATOM 735 C C . THR A 1 96 ? -7.210 -26.119 46.722 1.000 14.883 96 THR A C 1
ATOM 736 O O . THR A 1 96 ? -6.751 -26.108 45.570 1.000 15.178 96 THR A O 1
ATOM 740 N N . HIS A 1 97 ? -6.477 -25.817 47.798 1.000 14.265 97 HIS A N 1
ATOM 741 C CA . HIS A 1 97 ? -5.071 -25.330 47.709 1.000 13.816 97 HIS A CA 1
ATOM 742 C C . HIS A 1 97 ? -4.198 -26.370 47.002 1.000 13.750 97 HIS A C 1
ATOM 743 O O . HIS A 1 97 ? -3.400 -25.993 46.140 1.000 12.881 97 HIS A O 1
ATOM 750 N N . PHE A 1 98 ? -4.338 -27.643 47.374 1.000 13.734 98 PHE A N 1
ATOM 751 C CA . PHE A 1 98 ? -3.472 -28.723 46.843 1.000 14.533 98 PHE A CA 1
ATOM 752 C C . PHE A 1 98 ? -3.643 -28.817 45.323 1.000 14.441 98 PHE A C 1
ATOM 753 O O . PHE A 1 98 ? -2.635 -28.733 44.595 1.000 14.269 98 PHE A O 1
ATOM 761 N N . ALA A 1 99 ? -4.882 -28.983 44.850 1.000 14.476 99 ALA A N 1
ATOM 762 C CA . ALA A 1 99 ? -5.201 -29.214 43.419 1.000 14.101 99 ALA A CA 1
ATOM 763 C C . ALA A 1 99 ? -4.764 -27.996 42.594 1.000 14.019 99 ALA A C 1
ATOM 764 O O . ALA A 1 99 ? -4.160 -28.177 41.524 1.000 14.232 99 ALA A O 1
ATOM 766 N N . ILE A 1 100 ? -5.021 -26.787 43.088 1.000 12.987 100 ILE A N 1
ATOM 767 C CA . ILE A 1 100 ? -4.723 -25.548 42.315 1.000 12.865 100 ILE A CA 1
ATOM 768 C C . ILE A 1 100 ? -3.205 -25.349 42.270 1.000 12.342 100 ILE A C 1
ATOM 769 O O . ILE A 1 100 ? -2.698 -25.055 41.169 1.000 12.317 100 ILE A O 1
ATOM 774 N N . THR A 1 101 ? -2.517 -25.489 43.409 1.000 12.547 101 THR A N 1
ATOM 775 C CA . THR A 1 101 ? -1.039 -25.339 43.486 1.000 13.115 101 THR A CA 1
ATOM 776 C C . THR A 1 101 ? -0.386 -26.395 42.581 1.000 13.479 101 THR A C 1
ATOM 777 O O . THR A 1 101 ? 0.511 -26.035 41.793 1.000 13.295 101 THR A O 1
ATOM 781 N N . ARG A 1 102 ? -0.819 -27.652 42.681 1.000 13.329 102 ARG A N 1
ATOM 782 C CA . ARG A 1 102 ? -0.251 -28.753 41.864 1.000 14.181 102 ARG A CA 1
ATOM 783 C C . ARG A 1 102 ? -0.369 -28.398 40.379 1.000 13.025 102 ARG A C 1
ATOM 784 O O . ARG A 1 102 ? 0.651 -28.491 39.661 1.000 13.362 102 ARG A O 1
ATOM 792 N N . ALA A 1 103 ? -1.564 -28.023 39.929 1.000 12.589 103 ALA A N 1
ATOM 793 C CA . ALA A 1 103 ? -1.837 -27.688 38.510 1.000 12.457 103 ALA A CA 1
ATOM 794 C C . ALA A 1 103 ? -0.948 -26.503 38.081 1.000 12.247 103 ALA A C 1
ATOM 795 O O . ALA A 1 103 ? -0.382 -26.547 36.968 1.000 12.277 103 ALA A O 1
ATOM 797 N N . ALA A 1 104 ? -0.805 -25.477 38.926 1.000 11.943 104 ALA A N 1
ATOM 798 C CA . ALA A 1 104 ? -0.010 -24.274 38.586 1.000 12.335 104 ALA A CA 1
ATOM 799 C C . ALA A 1 104 ? 1.455 -24.694 38.398 1.000 12.601 104 ALA A C 1
ATOM 800 O O . ALA A 1 104 ? 2.076 -24.299 37.394 1.000 12.064 104 ALA A O 1
ATOM 802 N N . LEU A 1 105 ? 1.978 -25.513 39.310 1.000 13.061 105 LEU A N 1
ATOM 803 C CA . LEU A 1 105 ? 3.391 -25.970 39.287 1.000 14.020 105 LEU A CA 1
ATOM 804 C C . LEU A 1 105 ? 3.641 -26.803 38.025 1.000 14.362 105 LEU A C 1
ATOM 805 O O . LEU A 1 105 ? 4.678 -26.614 37.388 1.000 14.735 105 LEU A O 1
ATOM 810 N N . GLU A 1 106 ? 2.729 -27.724 37.722 1.000 16.545 106 GLU A N 1
ATOM 811 C CA . GLU A 1 106 ? 2.837 -28.608 36.528 1.000 17.515 106 GLU A CA 1
ATOM 812 C C . GLU A 1 106 ? 2.745 -27.752 35.259 1.000 18.547 106 GLU A C 1
ATOM 813 O O . GLU A 1 106 ? 3.375 -28.146 34.255 1.000 20.294 106 GLU A O 1
ATOM 819 N N . ALA A 1 107 ? 2.078 -26.592 35.327 1.000 17.792 107 ALA A N 1
ATOM 820 C CA . ALA A 1 107 ? 1.942 -25.617 34.216 1.000 17.360 107 ALA A CA 1
ATOM 821 C C . ALA A 1 107 ? 3.151 -24.671 34.161 1.000 15.918 107 ALA A C 1
ATOM 822 O O . ALA A 1 107 ? 3.137 -23.760 33.319 1.000 16.989 107 ALA A O 1
ATOM 824 N N . GLY A 1 108 ? 4.175 -24.889 34.989 1.000 15.544 108 GLY A N 1
ATOM 825 C CA . GLY A 1 108 ? 5.429 -24.112 34.972 1.000 14.679 108 GLY A CA 1
ATOM 826 C C . GLY A 1 108 ? 5.252 -22.729 35.574 1.000 14.440 108 GLY A C 1
ATOM 827 O O . GLY A 1 108 ? 6.055 -21.838 35.250 1.000 14.405 108 GLY A O 1
ATOM 828 N N . LEU A 1 109 ? 4.260 -22.547 36.450 1.000 12.980 109 LEU A N 1
ATOM 829 C CA . LEU A 1 109 ? 4.001 -21.234 37.095 1.000 12.887 109 LEU A CA 1
ATOM 830 C C . LEU A 1 109 ? 4.599 -21.221 38.505 1.000 13.293 109 LEU A C 1
ATOM 831 O O . LEU A 1 109 ? 4.548 -22.251 39.189 1.000 12.952 109 LEU A O 1
ATOM 836 N N . HIS A 1 110 ? 5.129 -20.069 38.925 1.000 13.022 110 HIS A N 1
ATOM 837 C CA . HIS A 1 110 ? 5.424 -19.787 40.349 1.000 12.847 110 HIS A CA 1
ATOM 838 C C . HIS A 1 110 ? 4.099 -19.573 41.082 1.000 12.439 110 HIS A C 1
ATOM 839 O O . HIS A 1 110 ? 3.106 -19.165 40.448 1.000 11.975 110 HIS A O 1
ATOM 846 N N . VAL A 1 111 ? 4.089 -19.867 42.373 1.000 12.374 111 VAL A N 1
ATOM 847 C CA . VAL A 1 111 ? 2.847 -19.832 43.181 1.000 11.606 111 VAL A CA 1
ATOM 848 C C . VAL A 1 111 ? 3.113 -19.064 44.469 1.000 11.703 111 VAL A C 1
ATOM 849 O O . VAL A 1 111 ? 4.211 -19.205 45.062 1.000 11.309 111 VAL A O 1
ATOM 853 N N . VAL A 1 112 ? 2.122 -18.276 44.877 1.000 11.272 112 VAL A N 1
ATOM 854 C CA . VAL A 1 112 ? 1.962 -17.849 46.291 1.000 11.300 112 VAL A CA 1
ATOM 855 C C . VAL A 1 112 ? 0.683 -18.506 46.793 1.000 11.813 112 VAL A C 1
ATOM 856 O O . VAL A 1 112 ? -0.406 -18.197 46.265 1.000 11.021 112 VAL A O 1
ATOM 860 N N . CYS A 1 113 ? 0.819 -19.414 47.751 1.000 12.418 113 CYS A N 1
ATOM 861 C CA . CYS A 1 113 ? -0.309 -20.233 48.243 1.000 13.918 113 CYS A CA 1
ATOM 862 C C . CYS A 1 113 ? -0.694 -19.757 49.637 1.000 14.736 113 CYS A C 1
ATOM 863 O O . CYS A 1 113 ? 0.184 -19.590 50.496 1.000 14.501 113 CYS A O 1
ATOM 866 N N . GLU A 1 114 ? -1.979 -19.498 49.824 1.000 15.978 114 GLU A N 1
ATOM 867 C CA . GLU A 1 114 ? -2.525 -19.171 51.156 1.000 17.049 114 GLU A CA 1
ATOM 868 C C . GLU A 1 114 ? -2.302 -20.352 52.094 1.000 18.082 114 GLU A C 1
ATOM 869 O O . GLU A 1 114 ? -2.330 -21.511 51.638 1.000 17.653 114 GLU A O 1
ATOM 875 N N . LYS A 1 115 ? -2.035 -20.059 53.365 1.000 18.654 115 LYS A N 1
ATOM 876 C CA . LYS A 1 115 ? -1.898 -21.118 54.392 1.000 20.934 115 LYS A CA 1
ATOM 877 C C . LYS A 1 115 ? -3.292 -21.685 54.652 1.000 21.983 115 LYS A C 1
ATOM 878 O O . LYS A 1 115 ? -4.271 -20.951 54.583 1.000 21.162 115 LYS A O 1
ATOM 884 N N . PRO A 1 116 ? -3.449 -23.014 54.856 1.000 25.042 116 PRO A N 1
ATOM 885 C CA . PRO A 1 116 ? -2.347 -23.964 54.787 1.000 24.888 116 PRO A CA 1
ATOM 886 C C . PRO A 1 116 ? -2.132 -24.469 53.358 1.000 24.677 116 PRO A C 1
ATOM 887 O O . PRO A 1 116 ? -3.028 -24.401 52.540 1.000 24.767 116 PRO A O 1
ATOM 891 N N . LEU A 1 117 ? -0.935 -24.972 53.092 1.000 22.678 117 LEU A N 1
ATOM 892 C CA . LEU A 1 117 ? -0.578 -25.608 51.806 1.000 22.346 117 LEU A CA 1
ATOM 893 C C . LEU A 1 117 ? -1.668 -26.613 51.420 1.000 20.593 117 LEU A C 1
ATOM 894 O O . LEU A 1 117 ? -2.043 -26.670 50.237 1.000 21.036 117 LEU A O 1
ATOM 899 N N . CYS A 1 118 ? -2.127 -27.411 52.387 1.000 18.824 118 CYS A N 1
ATOM 900 C CA . CYS A 1 118 ? -3.045 -28.553 52.153 1.000 18.019 118 CYS A CA 1
ATOM 901 C C . CYS A 1 118 ? -3.395 -29.217 53.492 1.000 17.799 118 CYS A C 1
ATOM 902 O O . CYS A 1 118 ? -2.896 -28.742 54.538 1.000 16.441 118 CYS A O 1
ATOM 905 N N . PHE A 1 119 ? -4.224 -30.263 53.451 1.000 18.033 119 PHE A N 1
ATOM 906 C CA . PHE A 1 119 ? -4.794 -30.945 54.645 1.000 19.211 119 PHE A CA 1
ATOM 907 C C . PHE A 1 119 ? -3.778 -31.922 55.262 1.000 18.121 119 PHE A C 1
ATOM 908 O O . PHE A 1 119 ? -3.734 -32.028 56.502 1.000 17.932 119 PHE A O 1
ATOM 916 N N . THR A 1 120 ? -3.021 -32.671 54.447 1.000 16.992 120 THR A N 1
ATOM 917 C CA . THR A 1 120 ? -2.207 -33.815 54.946 1.000 16.658 120 THR A CA 1
ATOM 918 C C . THR A 1 120 ? -0.726 -33.621 54.626 1.000 16.488 120 THR A C 1
ATOM 919 O O . THR A 1 120 ? -0.400 -32.998 53.601 1.000 15.734 120 THR A O 1
ATOM 923 N N . LEU A 1 121 ? 0.130 -34.171 55.478 1.000 16.480 121 LEU A N 1
ATOM 924 C CA . LEU A 1 121 ? 1.597 -34.140 55.294 1.000 17.633 121 LEU A CA 1
ATOM 925 C C . LEU A 1 121 ? 1.953 -34.859 53.987 1.000 18.632 121 LEU A C 1
ATOM 926 O O . LEU A 1 121 ? 2.849 -34.376 53.276 1.000 20.239 121 LEU A O 1
ATOM 931 N N . GLU A 1 122 ? 1.270 -35.954 53.653 1.000 20.374 122 GLU A N 1
ATOM 932 C CA . GLU A 1 122 ? 1.613 -36.724 52.427 1.000 21.690 122 GLU A CA 1
ATOM 933 C C . GLU A 1 122 ? 1.370 -35.826 51.195 1.000 20.047 122 GLU A C 1
ATOM 934 O O . GLU A 1 122 ? 2.233 -35.805 50.299 1.000 18.878 122 GLU A O 1
ATOM 940 N N . GLU A 1 123 ? 0.271 -35.069 51.169 1.000 18.011 123 GLU A N 1
ATOM 941 C CA . GLU A 1 123 ? -0.035 -34.075 50.104 1.000 18.743 123 GLU A CA 1
ATOM 942 C C . GLU A 1 123 ? 1.052 -32.993 50.078 1.000 17.427 123 GLU A C 1
ATOM 943 O O . GLU A 1 123 ? 1.492 -32.604 48.984 1.000 16.981 123 GLU A O 1
ATOM 949 N N . ALA A 1 124 ? 1.439 -32.478 51.248 1.000 16.425 124 ALA A N 1
ATOM 950 C CA . ALA A 1 124 ? 2.465 -31.418 51.373 1.000 15.750 124 ALA A CA 1
ATOM 951 C C . ALA A 1 124 ? 3.784 -31.902 50.756 1.000 15.426 124 ALA A C 1
ATOM 952 O O . ALA A 1 124 ? 4.413 -31.133 49.996 1.000 14.784 124 ALA A O 1
ATOM 954 N N . GLU A 1 125 ? 4.197 -33.127 51.089 1.000 16.103 125 GLU A N 1
ATOM 955 C CA . GLU A 1 125 ? 5.466 -33.724 50.594 1.000 16.885 125 GLU A CA 1
ATOM 956 C C . GLU A 1 125 ? 5.391 -33.834 49.066 1.000 16.616 125 GLU A C 1
ATOM 957 O O . GLU A 1 125 ? 6.405 -33.528 48.402 1.000 15.630 125 GLU A O 1
ATOM 963 N N . THR A 1 126 ? 4.241 -34.238 48.527 1.000 16.063 126 THR A N 1
ATOM 964 C CA . THR A 1 126 ? 4.016 -34.357 47.063 1.000 16.840 126 THR A CA 1
ATOM 965 C C . THR A 1 126 ? 4.132 -32.978 46.405 1.000 16.131 126 THR A C 1
ATOM 966 O O . THR A 1 126 ? 4.832 -32.856 45.384 1.000 14.857 126 THR A O 1
ATOM 970 N N . LEU A 1 127 ? 3.448 -31.975 46.953 1.000 15.751 127 LEU A N 1
ATOM 971 C CA . LEU A 1 127 ? 3.498 -30.595 46.411 1.000 16.297 127 LEU A CA 1
ATOM 972 C C . LEU A 1 127 ? 4.946 -30.120 46.375 1.000 15.078 127 LEU A C 1
ATOM 973 O O . LEU A 1 127 ? 5.354 -29.514 45.367 1.000 14.433 127 LEU A O 1
ATOM 978 N N . ARG A 1 128 ? 5.678 -30.348 47.467 1.000 14.107 128 ARG A N 1
ATOM 979 C CA . ARG A 1 128 ? 7.069 -29.856 47.566 1.000 14.409 128 ARG A CA 1
ATOM 980 C C . ARG A 1 128 ? 7.899 -30.538 46.475 1.000 14.027 128 ARG A C 1
ATOM 981 O O . ARG A 1 128 ? 8.680 -29.848 45.793 1.000 13.553 128 ARG A O 1
ATOM 989 N N . GLU A 1 129 ? 7.758 -31.853 46.300 1.000 14.155 129 GLU A N 1
ATOM 990 C CA . GLU A 1 129 ? 8.553 -32.563 45.258 1.000 14.114 129 GLU A CA 1
ATOM 991 C C . GLU A 1 129 ? 8.225 -31.989 43.879 1.000 13.432 129 GLU A C 1
ATOM 992 O O . GLU A 1 129 ? 9.165 -31.815 43.075 1.000 12.729 129 GLU A O 1
ATOM 998 N N . ILE A 1 130 ? 6.961 -31.667 43.615 1.000 12.475 130 ILE A N 1
ATOM 999 C CA . ILE A 1 130 ? 6.538 -31.147 42.286 1.000 12.576 130 ILE A CA 1
ATOM 1000 C C . ILE A 1 130 ? 7.084 -29.721 42.104 1.000 12.768 130 ILE A C 1
ATOM 1001 O O . ILE A 1 130 ? 7.573 -29.416 41.009 1.000 13.093 130 ILE A O 1
ATOM 1006 N N . ALA A 1 131 ? 7.043 -28.878 43.140 1.000 12.463 131 ALA A N 1
ATOM 1007 C CA . ALA A 1 131 ? 7.626 -27.515 43.083 1.000 12.210 131 ALA A CA 1
ATOM 1008 C C . ALA A 1 131 ? 9.124 -27.599 42.761 1.000 12.138 131 ALA A C 1
ATOM 1009 O O . ALA A 1 131 ? 9.603 -26.838 41.912 1.000 11.952 131 ALA A O 1
ATOM 1011 N N . LEU A 1 132 ? 9.850 -28.487 43.435 1.000 12.193 132 LEU A N 1
ATOM 1012 C CA . LEU A 1 132 ? 11.320 -28.596 43.281 1.000 13.037 132 LEU A CA 1
ATOM 1013 C C . LEU A 1 132 ? 11.636 -29.116 41.874 1.000 12.848 132 LEU A C 1
ATOM 1014 O O . LEU A 1 132 ? 12.492 -28.526 41.218 1.000 12.656 132 LEU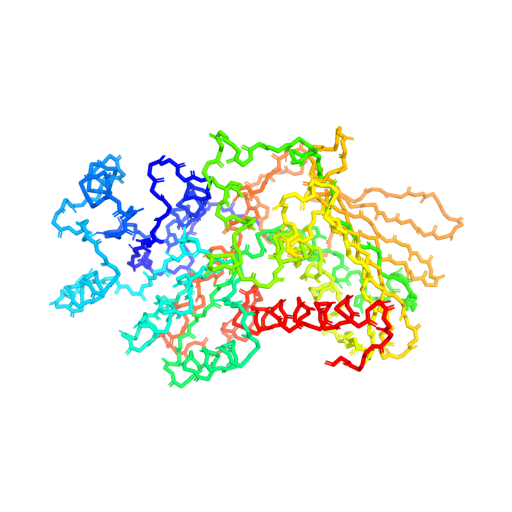 A O 1
ATOM 1019 N N . ALA A 1 133 ? 10.962 -30.175 41.419 1.000 13.121 133 ALA A N 1
ATOM 1020 C CA . ALA A 1 133 ? 11.209 -30.770 40.081 1.000 13.646 133 ALA A CA 1
ATOM 1021 C C . ALA A 1 133 ? 11.002 -29.706 38.995 1.000 13.731 133 ALA A C 1
ATOM 1022 O O . ALA A 1 133 ? 11.790 -29.679 38.022 1.000 14.102 133 ALA A O 1
ATOM 1024 N N . ASN A 1 134 ? 10.000 -28.835 39.150 1.000 13.624 134 ASN A N 1
ATOM 1025 C CA . ASN A 1 134 ? 9.625 -27.821 38.129 1.000 13.536 134 ASN A CA 1
ATOM 1026 C C . ASN A 1 134 ? 10.379 -26.498 38.361 1.000 14.091 134 ASN A C 1
ATOM 1027 O O . ASN A 1 134 ? 10.120 -25.546 37.632 1.000 14.755 134 ASN A O 1
ATOM 1032 N N . ASN A 1 135 ? 11.240 -26.436 39.388 1.000 15.971 135 ASN A N 1
ATOM 1033 C CA . ASN A 1 135 ? 12.131 -25.292 39.690 1.000 15.713 135 ASN A CA 1
ATOM 1034 C C . ASN A 1 135 ? 11.261 -24.045 39.870 1.000 15.087 135 ASN A C 1
ATOM 1035 O O . ASN A 1 135 ? 11.585 -22.998 39.292 1.000 14.121 135 ASN A O 1
ATOM 1040 N N . ARG A 1 136 ? 10.157 -24.175 40.608 1.000 14.750 136 ARG A N 1
ATOM 1041 C CA . ARG A 1 136 ? 9.213 -23.062 40.854 1.000 14.598 136 ARG A CA 1
ATOM 1042 C C . ARG A 1 136 ? 9.381 -22.596 42.300 1.000 14.298 136 ARG A C 1
ATOM 1043 O O . ARG A 1 136 ? 9.669 -23.423 43.179 1.000 14.058 136 ARG A O 1
ATOM 1051 N N . VAL A 1 137 ? 9.226 -21.295 42.503 1.000 13.891 137 VAL A N 1
ATOM 1052 C CA . VAL A 1 137 ? 9.083 -20.660 43.843 1.000 13.227 137 VAL A CA 1
ATOM 1053 C C . VAL A 1 137 ? 7.647 -20.892 44.308 1.000 12.806 137 VAL A C 1
ATOM 1054 O O . VAL A 1 137 ? 6.728 -20.683 43.505 1.000 12.200 137 VAL A O 1
ATOM 1058 N N . VAL A 1 138 ? 7.468 -21.329 45.552 1.000 12.716 138 VAL A N 1
ATOM 1059 C CA . VAL A 1 138 ? 6.139 -21.330 46.227 1.000 12.673 138 VAL A CA 1
ATOM 1060 C C . VAL A 1 138 ? 6.270 -20.462 47.478 1.000 13.223 138 VAL A C 1
ATOM 1061 O O . VAL A 1 138 ? 6.880 -20.919 48.454 1.000 15.263 138 VAL A O 1
ATOM 1065 N N . GLY A 1 139 ? 5.735 -19.242 47.441 1.000 12.861 139 GLY A N 1
ATOM 1066 C CA . GLY A 1 139 ? 5.597 -18.421 48.657 1.000 12.263 139 GLY A CA 1
ATOM 1067 C C . GLY A 1 139 ? 4.401 -18.890 49.460 1.000 12.100 139 GLY A C 1
ATOM 1068 O O . GLY A 1 139 ? 3.434 -19.376 48.845 1.000 11.125 139 GLY A O 1
ATOM 1069 N N . VAL A 1 140 ? 4.454 -18.753 50.784 1.000 11.826 140 VAL A N 1
ATOM 1070 C CA . VAL A 1 140 ? 3.294 -19.028 51.672 1.000 11.974 140 VAL A CA 1
ATOM 1071 C C . VAL A 1 140 ? 3.063 -17.778 52.525 1.000 12.138 140 VAL A C 1
ATOM 1072 O O . VAL A 1 140 ? 4.038 -17.226 53.057 1.000 12.410 140 VAL A O 1
ATOM 1076 N N . THR A 1 141 ? 1.816 -17.317 52.629 1.000 13.174 141 THR A N 1
ATOM 1077 C CA . THR A 1 141 ? 1.514 -15.973 53.200 1.000 13.736 141 THR A CA 1
ATOM 1078 C C . THR A 1 141 ? 1.429 -16.062 54.726 1.000 12.957 141 THR A C 1
ATOM 1079 O O . THR A 1 141 ? 0.380 -15.699 55.306 1.000 12.388 141 THR A O 1
ATOM 1083 N N . TYR A 1 142 ? 2.543 -16.433 55.363 1.000 12.631 142 TYR A N 1
ATOM 1084 C CA . TYR A 1 142 ? 2.784 -16.188 56.806 1.000 12.278 142 TYR A CA 1
ATOM 1085 C C . TYR A 1 142 ? 3.151 -14.706 56.954 1.000 11.093 142 TYR A C 1
ATOM 1086 O O . TYR A 1 142 ? 4.324 -14.363 57.167 1.000 10.845 142 TYR A O 1
ATOM 1095 N N . GLY A 1 143 ? 2.152 -13.850 56.766 1.000 10.616 143 GLY A N 1
ATOM 1096 C CA . GLY A 1 143 ? 2.310 -12.419 56.477 1.000 10.259 143 GLY A CA 1
ATOM 1097 C C . GLY A 1 143 ? 2.972 -11.688 57.628 1.000 10.169 143 GLY A C 1
ATOM 1098 O O . GLY A 1 143 ? 3.691 -10.724 57.365 1.000 9.936 143 GLY A O 1
ATOM 1099 N N . TYR A 1 144 ? 2.749 -12.136 58.865 1.000 9.660 144 TYR A N 1
ATOM 1100 C CA . TYR A 1 144 ? 3.265 -11.428 60.067 1.000 10.019 144 TYR A CA 1
ATOM 1101 C C . TYR A 1 144 ? 4.793 -11.447 60.050 1.000 9.870 144 TYR A C 1
ATOM 1102 O O . TYR A 1 144 ? 5.419 -10.572 60.651 1.000 9.487 144 TYR A O 1
ATOM 1111 N N . ALA A 1 145 ? 5.385 -12.410 59.342 1.000 10.068 145 ALA A N 1
ATOM 1112 C CA . ALA A 1 145 ? 6.851 -12.593 59.277 1.000 10.080 145 ALA A CA 1
ATOM 1113 C C . ALA A 1 145 ? 7.496 -11.460 58.463 1.000 10.249 145 ALA A C 1
ATOM 1114 O O . ALA A 1 145 ? 8.743 -11.330 58.502 1.000 10.627 145 ALA A O 1
ATOM 1116 N N . GLY A 1 146 ? 6.691 -10.666 57.753 1.000 10.008 146 GLY A N 1
ATOM 1117 C CA . GLY A 1 146 ? 7.147 -9.481 57.013 1.000 9.877 146 GLY A CA 1
ATOM 1118 C C . GLY A 1 146 ? 7.476 -8.296 57.904 1.000 10.239 146 GLY A C 1
ATOM 1119 O O . GLY A 1 146 ? 8.088 -7.326 57.402 1.000 11.013 146 GLY A O 1
ATOM 1120 N N . HIS A 1 147 ? 7.048 -8.296 59.170 1.000 10.255 147 HIS A N 1
ATOM 1121 C CA . HIS A 1 147 ? 7.331 -7.177 60.109 1.000 10.405 147 HIS A CA 1
ATOM 1122 C C . HIS A 1 147 ? 8.828 -7.154 60.438 1.000 10.498 147 HIS A C 1
ATOM 1123 O O . HIS A 1 147 ? 9.358 -8.206 60.866 1.000 10.582 147 HIS A O 1
ATOM 1130 N N . GLN A 1 148 ? 9.471 -5.996 60.242 1.000 10.516 148 GLN A N 1
ATOM 1131 C CA . GLN A 1 148 ? 10.933 -5.791 60.442 1.000 10.716 148 GLN A CA 1
ATOM 1132 C C . GLN A 1 148 ? 11.388 -6.368 61.787 1.000 10.620 148 GLN A C 1
ATOM 1133 O O . GLN A 1 148 ? 12.510 -6.911 61.855 1.000 10.659 148 GLN A O 1
ATOM 1139 N N . LEU A 1 149 ? 10.596 -6.228 62.854 1.000 10.432 149 LEU A N 1
ATOM 1140 C CA . LEU A 1 149 ? 11.131 -6.561 64.200 1.000 10.658 149 LEU A CA 1
ATOM 1141 C C . LEU A 1 149 ? 11.203 -8.074 64.403 1.000 10.235 149 LEU A C 1
ATOM 1142 O O . LEU A 1 149 ? 11.872 -8.490 65.367 1.000 9.901 149 LEU A O 1
ATOM 1147 N N . ILE A 1 150 ? 10.591 -8.876 63.521 1.000 10.791 150 ILE A N 1
ATOM 1148 C CA . ILE A 1 150 ? 10.783 -10.354 63.555 1.000 11.233 150 ILE A CA 1
ATOM 1149 C C . ILE A 1 150 ? 12.252 -10.648 63.208 1.000 12.121 150 ILE A C 1
ATOM 1150 O O . ILE A 1 150 ? 12.878 -11.443 63.931 1.000 11.620 150 ILE A O 1
ATOM 1155 N N . GLU A 1 151 ? 12.791 -9.982 62.179 1.000 12.733 151 GLU A N 1
ATOM 1156 C CA . GLU A 1 151 ? 14.216 -10.093 61.782 1.000 13.127 151 GLU A CA 1
ATOM 1157 C C . GLU A 1 151 ? 15.102 -9.570 62.922 1.000 12.577 151 GLU A C 1
ATOM 1158 O O . GLU A 1 151 ? 16.153 -10.183 63.179 1.000 12.697 151 GLU A O 1
ATOM 1164 N N . GLN A 1 152 ? 14.706 -8.483 63.590 1.000 11.812 152 GLN A N 1
ATOM 1165 C CA . GLN A 1 152 ? 15.463 -7.964 64.759 1.000 11.693 152 GLN A CA 1
ATOM 1166 C C . GLN A 1 152 ? 15.567 -9.077 65.812 1.000 11.676 152 GLN A C 1
ATOM 1167 O O . GLN A 1 152 ? 16.669 -9.291 66.363 1.000 12.263 152 GLN A O 1
ATOM 1173 N N . ALA A 1 153 ? 14.448 -9.721 66.142 1.000 11.748 153 ALA A N 1
ATOM 1174 C CA . ALA A 1 153 ? 14.401 -10.799 67.156 1.000 11.782 153 ALA A CA 1
ATOM 1175 C C . ALA A 1 153 ? 15.314 -11.951 66.714 1.000 12.404 153 ALA A C 1
ATOM 1176 O O . ALA A 1 153 ? 16.105 -12.439 67.537 1.000 11.930 153 ALA A O 1
ATOM 1178 N N . ARG A 1 154 ? 15.223 -12.371 65.452 1.000 12.889 154 ARG A N 1
ATOM 1179 C CA . ARG A 1 154 ? 16.083 -13.458 64.919 1.000 13.705 154 ARG A CA 1
ATOM 1180 C C . ARG A 1 154 ? 17.548 -13.107 65.179 1.000 13.440 154 ARG A C 1
ATOM 1181 O O . ARG A 1 154 ? 18.295 -13.969 65.671 1.000 13.899 154 ARG A O 1
ATOM 1189 N N . ALA A 1 155 ? 17.947 -11.893 64.808 1.000 13.717 155 ALA A N 1
ATOM 1190 C CA . ALA A 1 155 ? 19.352 -11.434 64.850 1.000 13.629 155 ALA A CA 1
ATOM 1191 C C . ALA A 1 155 ? 19.819 -11.366 66.305 1.000 14.326 155 ALA A C 1
ATOM 1192 O O . ALA A 1 155 ? 20.975 -11.743 66.583 1.000 14.387 155 ALA A O 1
ATOM 1194 N N . MET A 1 156 ? 18.956 -10.889 67.213 1.000 13.719 156 MET A N 1
ATOM 1195 C CA . MET A 1 156 ? 19.325 -10.767 68.648 1.000 14.136 156 MET A CA 1
ATOM 1196 C C . MET A 1 156 ? 19.582 -12.164 69.217 1.000 13.765 156 MET A C 1
ATOM 1197 O O . MET A 1 156 ? 20.561 -12.344 69.968 1.000 14.681 156 MET A O 1
ATOM 1202 N N . ILE A 1 157 ? 18.723 -13.117 68.885 1.000 13.838 157 ILE A N 1
ATOM 1203 C CA . ILE A 1 157 ? 18.813 -14.516 69.388 1.000 14.209 157 ILE A CA 1
ATOM 1204 C C . ILE A 1 157 ? 20.118 -15.122 68.861 1.000 15.395 157 ILE A C 1
ATOM 1205 O O . ILE A 1 157 ? 20.859 -15.717 69.673 1.000 14.486 157 ILE A O 1
ATOM 1210 N N . ALA A 1 158 ? 20.389 -14.968 67.561 1.000 16.096 158 ALA A N 1
ATOM 1211 C CA . ALA A 1 158 ? 21.591 -15.527 66.893 1.000 17.435 158 ALA A CA 1
ATOM 1212 C C . ALA A 1 158 ? 22.876 -14.954 67.504 1.000 18.602 158 ALA A C 1
ATOM 1213 O O . ALA A 1 158 ? 23.883 -15.693 67.530 1.000 19.085 158 ALA A O 1
ATOM 1215 N N . ASP A 1 159 ? 22.852 -13.713 67.990 1.000 19.301 159 ASP A N 1
ATOM 1216 C CA . ASP A 1 159 ? 24.015 -13.007 68.585 1.000 21.129 159 ASP A CA 1
ATOM 1217 C C . ASP A 1 159 ? 24.120 -13.297 70.094 1.000 20.095 159 ASP A C 1
ATOM 1218 O O . ASP A 1 159 ? 24.998 -12.708 70.734 1.000 20.964 159 ASP A O 1
ATOM 1223 N N . GLY A 1 160 ? 23.245 -14.137 70.650 1.000 18.577 160 GLY A N 1
ATOM 1224 C CA . GLY A 1 160 ? 23.307 -14.587 72.056 1.000 18.569 160 GLY A CA 1
ATOM 1225 C C . GLY A 1 160 ? 22.750 -13.573 73.044 1.000 17.751 160 GLY A C 1
ATOM 1226 O O . GLY A 1 160 ? 23.030 -13.722 74.264 1.000 17.405 160 GLY A O 1
ATOM 1227 N N . GLU A 1 161 ? 21.963 -12.591 72.582 1.000 16.636 161 GLU A N 1
ATOM 1228 C CA . GLU A 1 161 ? 21.489 -11.476 73.442 1.000 17.236 161 GLU A CA 1
ATOM 1229 C C . GLU A 1 161 ? 20.522 -12.018 74.506 1.000 15.888 161 GLU A C 1
ATOM 1230 O O . GLU A 1 161 ? 20.405 -11.364 75.544 1.000 16.378 161 GLU A O 1
ATOM 1236 N N . LEU A 1 162 ? 19.867 -13.157 74.270 1.000 14.747 162 LEU A N 1
ATOM 1237 C CA . LEU A 1 162 ? 18.929 -13.772 75.250 1.000 14.973 162 LEU A CA 1
ATOM 1238 C C . LEU A 1 162 ? 19.649 -14.814 76.114 1.000 14.409 162 LEU A C 1
ATOM 1239 O O . LEU A 1 162 ? 19.025 -15.298 77.062 1.000 13.079 162 LEU A O 1
ATOM 1244 N N . GLY A 1 163 ? 20.920 -15.125 75.837 1.000 15.066 163 GLY A N 1
ATOM 1245 C CA . GLY A 1 163 ? 21.586 -16.299 76.427 1.000 15.445 163 GLY A CA 1
ATOM 1246 C C . GLY A 1 163 ? 21.021 -17.582 75.850 1.000 16.268 163 GLY A C 1
ATOM 1247 O O . GLY A 1 163 ? 20.544 -17.568 74.698 1.000 15.073 163 GLY A O 1
ATOM 1248 N N . GLU A 1 164 ? 21.064 -18.678 76.603 1.000 16.931 164 GLU A N 1
ATOM 1249 C CA . GLU A 1 164 ? 20.571 -19.982 76.091 1.000 18.369 164 GLU A CA 1
ATOM 1250 C C . GLU A 1 164 ? 19.040 -19.970 76.132 1.000 16.475 164 GLU A C 1
ATOM 1251 O O . GLU A 1 164 ? 18.446 -19.537 77.140 1.000 15.394 164 GLU A O 1
ATOM 1257 N N . ILE A 1 165 ? 18.419 -20.406 75.046 1.000 14.355 165 ILE A N 1
ATOM 1258 C CA . ILE A 1 165 ? 16.940 -20.337 74.908 1.000 14.467 165 ILE A CA 1
ATOM 1259 C C . ILE A 1 165 ? 16.331 -21.455 75.754 1.000 13.593 165 ILE A C 1
ATOM 1260 O O . ILE A 1 165 ? 16.807 -22.613 75.682 1.000 13.641 165 ILE A O 1
ATOM 1265 N N . ARG A 1 166 ? 15.342 -21.109 76.570 1.000 12.445 166 ARG A N 1
ATOM 1266 C CA . ARG A 1 166 ? 14.700 -22.041 77.527 1.000 12.487 166 ARG A CA 1
ATOM 1267 C C . ARG A 1 166 ? 13.249 -22.288 77.123 1.000 12.118 166 ARG A C 1
ATOM 1268 O O . ARG A 1 166 ? 12.811 -23.444 77.164 1.000 11.904 166 ARG A O 1
ATOM 1276 N N . MET A 1 167 ? 12.513 -21.233 76.790 1.000 12.246 167 MET A N 1
ATOM 1277 C CA . MET A 1 167 ? 11.072 -21.361 76.464 1.000 12.736 167 MET A CA 1
ATOM 1278 C C . MET A 1 167 ? 10.682 -20.478 75.290 1.000 12.485 167 MET A C 1
ATOM 1279 O O . MET A 1 167 ? 11.240 -19.377 75.134 1.000 11.697 167 MET A O 1
ATOM 1284 N N . VAL A 1 168 ? 9.714 -20.972 74.530 1.000 11.867 168 VAL A N 1
ATOM 1285 C CA . VAL A 1 168 ? 9.063 -20.244 73.413 1.000 12.184 168 VAL A CA 1
ATOM 1286 C C . VAL A 1 168 ? 7.555 -20.295 73.662 1.000 11.895 168 VAL A C 1
ATOM 1287 O O . VAL A 1 168 ? 6.973 -21.377 73.510 1.000 11.912 168 VAL A O 1
ATOM 1291 N N . HIS A 1 169 ? 6.969 -19.167 74.064 1.000 11.979 169 HIS A N 1
ATOM 1292 C CA . HIS A 1 169 ? 5.530 -19.038 74.411 1.000 12.412 169 HIS A CA 1
ATOM 1293 C C . HIS A 1 169 ? 4.811 -18.311 73.281 1.000 12.428 169 HIS A C 1
ATOM 1294 O O . HIS A 1 169 ? 5.114 -17.141 73.031 1.000 12.475 169 HIS A O 1
ATOM 1301 N N . MET A 1 170 ? 3.887 -19.011 72.640 1.000 12.491 170 MET A N 1
ATOM 1302 C CA . MET A 1 170 ? 3.182 -18.545 71.429 1.000 12.783 170 MET A CA 1
ATOM 1303 C C . MET A 1 170 ? 1.685 -18.585 71.699 1.000 13.198 170 MET A C 1
ATOM 1304 O O . MET A 1 170 ? 1.206 -19.546 72.344 1.000 12.955 170 MET A O 1
ATOM 1309 N N . GLN A 1 171 ? 0.970 -17.571 71.221 1.000 12.855 171 GLN A N 1
ATOM 1310 C CA . GLN A 1 171 ? -0.501 -17.601 71.230 1.000 12.562 171 GLN A CA 1
ATOM 1311 C C . GLN A 1 171 ? -1.006 -16.887 69.983 1.000 11.796 171 GLN A C 1
ATOM 1312 O O . GLN A 1 171 ? -0.357 -15.946 69.500 1.000 11.187 171 GLN A O 1
ATOM 1318 N N . PHE A 1 172 ? -2.122 -17.370 69.472 1.000 11.207 172 PHE A N 1
ATOM 1319 C CA . PHE A 1 172 ? -3.004 -16.593 68.578 1.000 11.064 172 PHE A CA 1
ATOM 1320 C C . PHE A 1 172 ? -4.418 -16.879 69.070 1.000 11.090 172 PHE A C 1
ATOM 1321 O O . PHE A 1 172 ? -4.977 -17.928 68.727 1.000 10.525 172 PHE A O 1
ATOM 1329 N N . ALA A 1 173 ? -4.917 -16.014 69.947 1.000 10.727 173 ALA A N 1
ATOM 1330 C CA . ALA A 1 173 ? -6.134 -16.250 70.752 1.000 10.863 173 ALA A CA 1
ATOM 1331 C C . ALA A 1 173 ? -7.041 -15.027 70.647 1.000 10.928 173 ALA A C 1
ATOM 1332 O O . ALA A 1 173 ? -6.859 -14.074 71.415 1.000 10.818 173 ALA A O 1
ATOM 1334 N N . HIS A 1 174 ? -7.969 -15.060 69.692 1.000 10.750 174 HIS A N 1
ATOM 1335 C CA . HIS A 1 174 ? -8.987 -14.010 69.458 1.000 10.815 174 HIS A CA 1
ATOM 1336 C C . HIS A 1 174 ? -10.359 -14.543 69.882 1.000 10.880 174 HIS A C 1
ATOM 1337 O O . HIS A 1 174 ? -10.482 -15.749 70.130 1.000 10.473 174 HIS A O 1
ATOM 1344 N N . GLY A 1 175 ? -11.351 -13.659 69.976 1.000 10.971 175 GLY A N 1
ATOM 1345 C CA . GLY A 1 175 ? -12.675 -14.020 70.501 1.000 11.229 175 GLY A CA 1
ATOM 1346 C C . GLY A 1 175 ? -13.766 -13.936 69.452 1.000 11.388 175 GLY A C 1
ATOM 1347 O O . GLY A 1 175 ? -14.936 -14.066 69.827 1.000 11.390 175 GLY A O 1
ATOM 1348 N N . PHE A 1 176 ? -13.441 -13.729 68.175 1.000 11.943 176 PHE A N 1
ATOM 1349 C CA . PHE A 1 176 ? -14.497 -13.417 67.175 1.000 12.464 176 PHE A CA 1
ATOM 1350 C C . PHE A 1 176 ? -15.472 -14.580 67.015 1.000 12.886 176 PHE A C 1
ATOM 1351 O O . PHE A 1 176 ? -16.599 -14.287 66.600 1.000 13.485 176 PHE A O 1
ATOM 1359 N N . HIS A 1 177 ? -15.086 -15.818 67.331 1.000 13.207 177 HIS A N 1
ATOM 1360 C CA . HIS A 1 177 ? -15.979 -16.996 67.153 1.000 13.880 177 HIS A CA 1
ATOM 1361 C C . HIS A 1 177 ? -16.422 -17.561 68.502 1.000 13.705 177 HIS A C 1
ATOM 1362 O O . HIS A 1 177 ? -16.754 -18.750 68.563 1.000 13.051 177 HIS A O 1
ATOM 1369 N N . SER A 1 178 ? -16.467 -16.727 69.544 1.000 13.935 178 SER A N 1
ATOM 1370 C CA . SER A 1 178 ? -17.013 -17.099 70.871 1.000 14.544 178 SER A CA 1
ATOM 1371 C C . SER A 1 178 ? -18.460 -17.582 70.708 1.000 15.137 178 SER A C 1
ATOM 1372 O O . SER A 1 178 ? -18.842 -18.534 71.394 1.000 15.880 178 SER A O 1
ATOM 1375 N N . ALA A 1 179 ? -19.229 -16.936 69.831 1.000 16.635 179 ALA A N 1
ATOM 1376 C CA . ALA A 1 179 ? -20.610 -17.324 69.455 1.000 18.566 179 ALA A CA 1
ATOM 1377 C C . ALA A 1 179 ? -20.588 -18.088 68.131 1.000 19.989 179 ALA A C 1
ATOM 1378 O O . ALA A 1 179 ? -19.646 -17.959 67.352 1.000 19.636 179 ALA A O 1
ATOM 1380 N N . PRO A 1 180 ? -21.635 -18.880 67.814 1.000 22.468 180 PRO A N 1
ATOM 1381 C CA . PRO A 1 180 ? -21.692 -19.607 66.541 1.000 23.211 180 PRO A CA 1
ATOM 1382 C C . PRO A 1 180 ? -22.002 -18.717 65.324 1.000 24.897 180 PRO A C 1
ATOM 1383 O O . PRO A 1 180 ? -23.077 -18.824 64.751 1.000 25.060 180 PRO A O 1
ATOM 1387 N N . VAL A 1 181 ? -21.034 -17.896 64.912 1.000 25.871 181 VAL A N 1
ATOM 1388 C CA . VAL A 1 181 ? -21.208 -16.870 63.838 1.000 26.958 181 VAL A CA 1
ATOM 1389 C C . VAL A 1 181 ? -21.236 -17.554 62.458 1.000 27.339 181 VAL A C 1
ATOM 1390 O O . VAL A 1 181 ? -21.641 -16.879 61.478 1.000 26.073 181 VAL A O 1
ATOM 1394 N N . GLU A 1 182 ? -20.832 -18.832 62.378 1.000 28.084 182 GLU A N 1
ATOM 1395 C CA . GLU A 1 182 ? -20.958 -19.708 61.172 1.000 30.129 182 GLU A CA 1
ATOM 1396 C C . GLU A 1 182 ? -22.353 -19.591 60.548 1.000 31.623 182 GLU A C 1
ATOM 1397 O O . GLU A 1 182 ? -22.475 -19.826 59.330 1.000 30.698 182 GLU A O 1
ATOM 1403 N N . GLY A 1 183 ? -23.373 -19.354 61.381 1.000 33.356 183 GLY A N 1
ATOM 1404 C CA . GLY A 1 183 ? -24.780 -19.226 60.956 1.000 36.064 183 GLY A CA 1
ATOM 1405 C C . GLY A 1 183 ? -24.986 -18.109 59.945 1.000 38.322 183 GLY A C 1
ATOM 1406 O O . GLY A 1 183 ? -25.900 -18.241 59.108 1.000 39.775 183 GLY A O 1
ATOM 1407 N N . GLN A 1 184 ? -24.183 -17.038 60.018 1.000 40.713 184 GLN A N 1
ATOM 1408 C CA . GLN A 1 184 ? -24.391 -15.791 59.228 1.000 42.140 184 GLN A CA 1
ATOM 1409 C C . GLN A 1 184 ? -23.172 -15.475 58.347 1.000 40.642 184 GLN A C 1
ATOM 1410 O O . GLN A 1 184 ? -23.344 -14.684 57.401 1.000 42.152 184 GLN A O 1
ATOM 1416 N N . ASN A 1 185 ? -21.999 -16.054 58.634 1.000 35.521 185 ASN A N 1
ATOM 1417 C CA . ASN A 1 185 ? -20.699 -15.635 58.041 1.000 34.866 185 ASN A CA 1
ATOM 1418 C C . ASN A 1 185 ? -20.094 -16.797 57.242 1.000 32.629 185 ASN A C 1
ATOM 1419 O O . ASN A 1 185 ? -19.703 -17.794 57.870 1.000 31.073 185 ASN A O 1
ATOM 1424 N N . GLU A 1 186 ? -19.989 -16.659 55.914 1.000 32.833 186 GLU A N 1
ATOM 1425 C CA . GLU A 1 186 ? -19.570 -17.759 54.998 1.000 33.019 186 GLU A CA 1
ATOM 1426 C C . GLU A 1 186 ? -18.096 -18.131 55.253 1.000 31.451 186 GLU A C 1
ATOM 1427 O O . GLU A 1 186 ? -17.774 -19.345 55.179 1.000 29.318 186 GLU A O 1
ATOM 1433 N N . ALA A 1 187 ? -17.239 -17.153 55.574 1.000 29.921 187 ALA A N 1
ATOM 1434 C CA . ALA A 1 187 ? -15.786 -17.351 55.806 1.000 29.663 187 ALA A CA 1
ATOM 1435 C C . ALA A 1 187 ? -15.562 -18.255 57.026 1.000 29.270 187 ALA A C 1
ATOM 1436 O O . ALA A 1 187 ? -14.667 -19.132 56.961 1.000 27.151 187 ALA A O 1
ATOM 1438 N N . THR A 1 188 ? -16.329 -18.054 58.102 1.000 28.159 188 THR A N 1
ATOM 1439 C CA . THR A 1 188 ? -16.268 -18.908 59.318 1.000 28.817 188 THR A CA 1
ATOM 1440 C C . THR A 1 188 ? -16.908 -20.265 59.016 1.000 29.150 188 THR A C 1
ATOM 1441 O O . THR A 1 188 ? -16.376 -21.283 59.513 1.000 28.168 188 THR A O 1
ATOM 1445 N N . LYS A 1 189 ? -18.008 -20.267 58.247 1.000 28.943 189 LYS A N 1
ATOM 1446 C CA . LYS A 1 189 ? -18.810 -21.488 57.970 1.000 30.064 189 LYS A CA 1
ATOM 1447 C C . LYS A 1 189 ? -17.911 -22.567 57.358 1.000 28.354 189 LYS A C 1
ATOM 1448 O O . LYS A 1 189 ? -17.957 -23.704 57.866 1.000 27.396 189 LYS A O 1
ATOM 1454 N N . TRP A 1 190 ? -17.133 -22.245 56.314 1.000 26.659 190 TRP A N 1
ATOM 1455 C CA . TRP A 1 190 ? -16.307 -23.267 55.610 1.000 26.566 190 TRP A CA 1
ATOM 1456 C C . TRP A 1 190 ? -15.145 -23.713 56.513 1.000 25.808 190 TRP A C 1
ATOM 1457 O O . TRP A 1 190 ? -14.755 -24.894 56.419 1.000 25.201 190 TRP A O 1
ATOM 1468 N N . ARG A 1 191 ? -14.667 -22.843 57.409 1.000 25.770 191 ARG A N 1
ATOM 1469 C CA . ARG A 1 191 ? -13.523 -23.143 58.317 1.000 25.244 191 ARG A CA 1
ATOM 1470 C C . ARG A 1 191 ? -13.900 -24.196 59.370 1.000 26.177 191 ARG A C 1
ATOM 1471 O O . ARG A 1 191 ? -12.965 -24.806 59.940 1.000 24.737 191 ARG A O 1
ATOM 1479 N N . VAL A 1 192 ? -15.189 -24.395 59.666 1.000 26.221 192 VAL A N 1
ATOM 1480 C CA . VAL A 1 192 ? -15.619 -25.421 60.667 1.000 28.893 192 VAL A CA 1
ATOM 1481 C C . VAL A 1 192 ? -16.231 -26.637 59.950 1.000 30.951 192 VAL A C 1
ATOM 1482 O O . VAL A 1 192 ? -16.899 -27.452 60.634 1.000 32.655 192 VAL A O 1
ATOM 1486 N N . ASP A 1 193 ? -15.967 -26.793 58.646 1.000 31.722 193 ASP A N 1
ATOM 1487 C CA . ASP A 1 193 ? -16.381 -27.975 57.839 1.000 32.235 193 ASP A CA 1
ATOM 1488 C C . ASP A 1 193 ? -15.132 -28.789 57.487 1.000 33.680 193 ASP A C 1
ATOM 1489 O O . ASP A 1 193 ? -14.283 -28.342 56.708 1.000 30.797 193 ASP A O 1
ATOM 1494 N N . PRO A 1 194 ? -14.960 -30.012 58.047 1.000 34.881 194 PRO A N 1
ATOM 1495 C CA . PRO A 1 194 ? -13.746 -30.794 57.803 1.000 35.106 194 PRO A CA 1
ATOM 1496 C C . PRO A 1 194 ? -13.547 -31.120 56.314 1.000 35.536 194 PRO A C 1
ATOM 1497 O O . PRO A 1 194 ? -12.403 -31.176 55.891 1.000 33.963 194 PRO A O 1
ATOM 1501 N N . ARG A 1 195 ? -14.644 -31.292 55.565 1.000 36.455 195 ARG A N 1
ATOM 1502 C CA . ARG A 1 195 ? -14.634 -31.573 54.101 1.000 37.873 195 ARG A CA 1
ATOM 1503 C C . ARG A 1 195 ? -13.900 -30.442 53.358 1.000 35.082 195 ARG A C 1
ATOM 1504 O O . ARG A 1 195 ? -13.131 -30.751 52.426 1.000 32.084 195 ARG A O 1
ATOM 1512 N N . LEU A 1 196 ? -14.120 -29.186 53.768 1.000 33.684 196 LEU A N 1
ATOM 1513 C CA . LEU A 1 196 ? -13.643 -27.965 53.060 1.000 33.099 196 LEU A CA 1
ATOM 1514 C C . LEU A 1 196 ? -12.411 -27.376 53.756 1.000 31.008 196 LEU A C 1
ATOM 1515 O O . LEU A 1 196 ? -11.601 -26.734 53.049 1.000 32.163 196 LEU A O 1
ATOM 1520 N N . ALA A 1 197 ? -12.313 -27.518 55.084 1.000 29.925 197 ALA A N 1
ATOM 1521 C CA . ALA A 1 197 ? -11.269 -26.903 55.943 1.000 30.041 197 ALA A CA 1
ATOM 1522 C C . ALA A 1 197 ? -10.151 -27.908 56.238 1.000 28.909 197 ALA A C 1
ATOM 1523 O O . ALA A 1 197 ? -8.970 -27.471 56.275 1.000 28.406 197 ALA A O 1
ATOM 1525 N N . GLY A 1 198 ? -10.509 -29.180 56.458 1.000 26.088 198 GLY A N 1
ATOM 1526 C CA . GLY A 1 198 ? -9.563 -30.274 56.746 1.000 24.470 198 GLY A CA 1
ATOM 1527 C C . GLY A 1 198 ? -9.667 -30.752 58.192 1.000 22.429 198 GLY A C 1
ATOM 1528 O O . GLY A 1 198 ? -10.746 -30.726 58.781 1.000 23.122 198 GLY A O 1
ATOM 1529 N N . PRO A 1 199 ? -8.549 -31.231 58.784 1.000 19.927 199 PRO A N 1
ATOM 1530 C CA . PRO A 1 199 ? -8.571 -31.922 60.075 1.000 19.042 199 PRO A CA 1
ATOM 1531 C C . PRO A 1 199 ? -8.628 -31.029 61.323 1.000 18.437 199 PRO A C 1
ATOM 1532 O O . PRO A 1 199 ? -8.814 -31.538 62.426 1.000 16.280 199 PRO A O 1
ATOM 1536 N N . SER A 1 200 ? -8.444 -29.724 61.154 1.000 17.022 200 SER A N 1
ATOM 1537 C CA . SER A 1 200 ? -8.413 -28.798 62.310 1.000 17.002 200 SER A CA 1
ATOM 1538 C C . SER A 1 200 ? -9.066 -27.473 61.942 1.000 15.890 200 SER A C 1
ATOM 1539 O O . SER A 1 200 ? -9.181 -27.153 60.736 1.000 15.638 200 SER A O 1
ATOM 1542 N N . TYR A 1 201 ? -9.488 -26.720 62.953 1.000 14.342 201 TYR A N 1
ATOM 1543 C CA . TYR A 1 201 ? -9.882 -25.308 62.762 1.000 14.017 201 TYR A CA 1
ATOM 1544 C C . TYR A 1 201 ? -8.744 -24.427 63.302 1.000 13.150 201 TYR A C 1
ATOM 1545 O O . TYR A 1 201 ? -7.853 -24.096 62.503 1.000 12.936 201 TYR A O 1
ATOM 1554 N N . VAL A 1 202 ? -8.728 -24.067 64.589 1.000 12.655 202 VAL A N 1
ATOM 1555 C CA . VAL A 1 202 ? -7.811 -22.981 65.064 1.000 11.846 202 VAL A CA 1
ATOM 1556 C C . VAL A 1 202 ? -6.329 -23.389 64.999 1.000 12.053 202 VAL A C 1
ATOM 1557 O O . VAL A 1 202 ? -5.498 -22.477 64.844 1.000 12.163 202 VAL A O 1
ATOM 1561 N N . LEU A 1 203 ? -5.966 -24.669 65.125 1.000 11.613 203 LEU A N 1
ATOM 1562 C CA . LEU A 1 203 ? -4.532 -25.071 65.043 1.000 11.970 203 LEU A CA 1
ATOM 1563 C C . LEU A 1 203 ? -3.971 -24.582 63.705 1.000 12.199 203 LEU A C 1
ATOM 1564 O O . LEU A 1 203 ? -2.928 -23.891 63.689 1.000 12.290 203 LEU A O 1
ATOM 1569 N N . GLY A 1 204 ? -4.673 -24.918 62.627 1.000 12.680 204 GLY A N 1
ATOM 1570 C CA . GLY A 1 204 ? -4.287 -24.576 61.248 1.000 13.273 204 GLY A CA 1
ATOM 1571 C C . GLY A 1 204 ? -4.542 -23.116 60.949 1.000 14.361 204 GLY A C 1
ATOM 1572 O O . GLY A 1 204 ? -3.718 -22.494 60.246 1.000 15.439 204 GLY A O 1
ATOM 1573 N N . ASP A 1 205 ? -5.644 -22.567 61.455 1.000 14.041 205 ASP A N 1
ATOM 1574 C CA . ASP A 1 205 ? -6.110 -21.220 61.042 1.000 13.898 205 ASP A CA 1
ATOM 1575 C C . ASP A 1 205 ? -5.231 -20.151 61.700 1.000 13.367 205 ASP A C 1
ATOM 1576 O O . ASP A 1 205 ? -4.873 -19.155 61.029 1.000 12.155 205 ASP A O 1
ATOM 1581 N N . VAL A 1 206 ? -4.911 -20.319 62.981 1.000 12.787 206 VAL A N 1
ATOM 1582 C CA . VAL A 1 206 ? -4.208 -19.237 63.726 1.000 12.420 206 VAL A CA 1
ATOM 1583 C C . VAL A 1 206 ? -2.952 -19.768 64.421 1.000 11.672 206 VAL A C 1
ATOM 1584 O O . VAL A 1 206 ? -1.959 -19.048 64.412 1.000 11.514 206 VAL A O 1
ATOM 1588 N N . GLY A 1 207 ? -2.956 -20.986 64.966 1.000 11.655 207 GLY A N 1
ATOM 1589 C CA . GLY A 1 207 ? -1.792 -21.522 65.696 1.000 11.450 207 GLY A CA 1
ATOM 1590 C C . GLY A 1 207 ? -0.519 -21.509 64.860 1.000 11.590 207 GLY A C 1
ATOM 1591 O O . GLY A 1 207 ? 0.572 -21.258 65.419 1.000 10.943 207 GLY A O 1
ATOM 1592 N N . THR A 1 208 ? -0.634 -21.767 63.558 1.000 11.354 208 THR A N 1
ATOM 1593 C CA . THR A 1 208 ? 0.535 -21.917 62.652 1.000 11.512 208 THR A CA 1
ATOM 1594 C C . THR A 1 208 ? 1.213 -20.560 62.421 1.000 11.345 208 THR A C 1
ATOM 1595 O O . THR A 1 208 ? 2.389 -20.555 62.014 1.000 11.102 208 THR A O 1
ATOM 1599 N N . HIS A 1 209 ? 0.534 -19.444 62.681 1.000 11.029 209 HIS A N 1
ATOM 1600 C CA . HIS A 1 209 ? 1.139 -18.102 62.475 1.000 11.110 209 HIS A CA 1
ATOM 1601 C C . HIS A 1 209 ? 2.288 -17.867 63.456 1.000 11.216 209 HIS A C 1
ATOM 1602 O O . HIS A 1 209 ? 3.416 -17.623 63.025 1.000 11.353 209 HIS A O 1
ATOM 1609 N N . PRO A 1 210 ? 2.062 -17.856 64.794 1.000 11.413 210 PRO A N 1
ATOM 1610 C CA . PRO A 1 210 ? 3.165 -17.633 65.729 1.000 11.385 210 PRO A CA 1
ATOM 1611 C C . PRO A 1 210 ? 4.169 -18.799 65.717 1.000 11.931 210 PRO A C 1
ATOM 1612 O O . PRO A 1 210 ? 5.326 -18.574 66.002 1.000 11.604 210 PRO A O 1
ATOM 1616 N N . LEU A 1 211 ? 3.727 -20.009 65.359 1.000 12.568 211 LEU A N 1
ATOM 1617 C CA . LEU A 1 211 ? 4.660 -21.156 65.155 1.000 13.128 211 LEU A CA 1
ATOM 1618 C C . LEU A 1 211 ? 5.687 -20.766 64.087 1.000 12.614 211 LEU A C 1
ATOM 1619 O O . LEU A 1 211 ? 6.900 -20.908 64.328 1.000 12.620 211 LEU A O 1
ATOM 1624 N N . TYR A 1 212 ? 5.229 -20.242 62.957 1.000 12.395 212 TYR A N 1
ATOM 1625 C CA . TYR A 1 212 ? 6.154 -19.823 61.879 1.000 11.956 212 TYR A CA 1
ATOM 1626 C C . TYR A 1 212 ? 7.072 -18.700 62.386 1.000 11.788 212 TYR A C 1
ATOM 1627 O O . TYR A 1 212 ? 8.278 -18.744 62.114 1.000 11.274 212 TYR A O 1
ATOM 1636 N N . LEU A 1 213 ? 6.548 -17.729 63.139 1.000 10.950 213 LEU A N 1
ATOM 1637 C CA . LEU A 1 213 ? 7.419 -16.681 63.727 1.000 11.508 213 LEU A CA 1
ATOM 1638 C C . LEU A 1 213 ? 8.528 -17.347 64.551 1.000 11.588 213 LEU A C 1
ATOM 1639 O O . LEU A 1 213 ? 9.666 -16.903 64.440 1.000 11.517 213 LEU A O 1
ATOM 1644 N N . SER A 1 214 ? 8.231 -18.385 65.337 1.000 11.375 214 SER A N 1
ATOM 1645 C CA . SER A 1 214 ? 9.273 -19.058 66.159 1.000 12.471 214 SER A CA 1
ATOM 1646 C C . SER A 1 214 ? 10.311 -19.719 65.245 1.000 13.403 214 SER A C 1
ATOM 1647 O O . SER A 1 214 ? 11.494 -19.738 65.620 1.000 13.319 214 SER A O 1
ATOM 1650 N N . GLU A 1 215 ? 9.898 -20.219 64.081 1.000 14.704 215 GLU A N 1
ATOM 1651 C CA . GLU A 1 215 ? 10.829 -20.886 63.124 1.000 16.524 215 GLU A CA 1
ATOM 1652 C C . GLU A 1 215 ? 11.749 -19.842 62.481 1.000 16.009 215 GLU A C 1
ATOM 1653 O O . GLU A 1 215 ? 12.927 -20.150 62.242 1.000 15.900 215 GLU A O 1
ATOM 1659 N N . VAL A 1 216 ? 11.254 -18.636 62.226 1.000 14.691 216 VAL A N 1
ATOM 1660 C CA . VAL A 1 216 ? 12.121 -17.531 61.726 1.000 14.518 216 VAL A CA 1
ATOM 1661 C C . VAL A 1 216 ? 13.134 -17.168 62.818 1.000 13.879 216 VAL A C 1
ATOM 1662 O O . VAL A 1 216 ? 14.313 -16.968 62.484 1.000 13.325 216 VAL A O 1
ATOM 1666 N N . MET A 1 217 ? 12.693 -17.047 64.071 1.000 12.728 217 MET A N 1
ATOM 1667 C CA . MET A 1 217 ? 13.539 -16.543 65.185 1.000 12.786 217 MET A CA 1
ATOM 1668 C C . MET A 1 217 ? 14.548 -17.607 65.638 1.000 13.173 217 MET A C 1
ATOM 1669 O O . MET A 1 217 ? 15.647 -17.213 66.065 1.000 12.904 217 MET A O 1
ATOM 1674 N N . LEU A 1 218 ? 14.180 -18.886 65.537 1.000 13.789 218 LEU A N 1
ATOM 1675 C CA . LEU A 1 218 ? 14.943 -20.050 66.069 1.000 14.854 218 LEU A CA 1
ATOM 1676 C C . LEU A 1 218 ? 15.065 -21.088 64.960 1.000 15.623 218 LEU A C 1
ATOM 1677 O O . LEU A 1 218 ? 14.487 -22.174 65.038 1.000 14.778 218 LEU A O 1
ATOM 1682 N N . PRO A 1 219 ? 15.777 -20.745 63.862 1.000 16.515 219 PRO A N 1
ATOM 1683 C CA . PRO A 1 219 ? 15.799 -21.586 62.667 1.000 18.346 219 PRO A CA 1
ATOM 1684 C C . PRO A 1 219 ? 16.412 -22.979 62.886 1.000 20.103 219 PRO A C 1
ATOM 1685 O O . PRO A 1 219 ? 16.059 -23.880 62.130 1.000 21.211 219 PRO A O 1
ATOM 1689 N N . GLU A 1 220 ? 17.296 -23.126 63.880 1.000 21.242 220 GLU A N 1
ATOM 1690 C CA . GLU A 1 220 ? 18.026 -24.397 64.157 1.000 23.999 220 GLU A CA 1
ATOM 1691 C C . GLU A 1 220 ? 17.252 -25.239 65.169 1.000 22.932 220 GLU A C 1
ATOM 1692 O O . GLU A 1 220 ? 17.642 -26.394 65.389 1.000 21.978 220 GLU A O 1
ATOM 1698 N N . PHE A 1 221 ? 16.193 -24.695 65.768 1.000 22.061 221 PHE A N 1
ATOM 1699 C CA . PHE A 1 221 ? 15.372 -25.432 66.760 1.000 22.065 221 PHE A CA 1
ATOM 1700 C C . PHE A 1 221 ? 14.588 -26.533 66.050 1.000 21.731 221 PHE A C 1
ATOM 1701 O O . PHE A 1 221 ? 14.063 -26.306 64.946 1.000 21.181 221 PHE A O 1
ATOM 1709 N N . ARG A 1 222 ? 14.526 -27.693 66.702 1.000 20.371 222 ARG A N 1
ATOM 1710 C CA . ARG A 1 222 ? 13.806 -28.888 66.208 1.000 21.251 222 ARG A CA 1
ATOM 1711 C C . ARG A 1 222 ? 12.896 -29.398 67.317 1.000 19.473 222 ARG A C 1
ATOM 1712 O O . ARG A 1 222 ? 13.392 -29.635 68.427 1.000 19.702 222 ARG A O 1
ATOM 1720 N N . ILE A 1 223 ? 11.620 -29.583 67.004 1.000 18.138 223 ILE A N 1
ATOM 1721 C CA . ILE A 1 223 ? 10.646 -30.188 67.947 1.000 18.015 223 ILE A CA 1
ATOM 1722 C C . ILE A 1 223 ? 10.960 -31.686 68.041 1.000 18.544 223 ILE A C 1
ATOM 1723 O O . ILE A 1 223 ? 11.014 -32.355 66.977 1.000 18.227 223 ILE A O 1
ATOM 1728 N N . LYS A 1 224 ? 11.192 -32.179 69.259 1.000 18.421 224 LYS A N 1
ATOM 1729 C CA . LYS A 1 224 ? 11.428 -33.619 69.541 1.000 20.365 224 LYS A CA 1
ATOM 1730 C C . LYS A 1 224 ? 10.084 -34.325 69.761 1.000 20.287 224 LYS A C 1
ATOM 1731 O O . LYS A 1 224 ? 9.855 -35.403 69.164 1.000 19.131 224 LYS A O 1
ATOM 1737 N N . ARG A 1 225 ? 9.220 -33.755 70.608 1.000 20.652 225 ARG A N 1
ATOM 1738 C CA . ARG A 1 225 ? 7.905 -34.352 70.958 1.000 20.887 225 ARG A CA 1
ATOM 1739 C C . ARG A 1 225 ? 6.896 -33.233 71.175 1.000 19.218 225 ARG A C 1
ATOM 1740 O O . ARG A 1 225 ? 7.324 -32.137 71.530 1.000 16.933 225 ARG A O 1
ATOM 1748 N N . LEU A 1 226 ? 5.608 -33.522 71.009 1.000 17.457 226 LEU A N 1
ATOM 1749 C CA . LEU A 1 226 ? 4.562 -32.574 71.441 1.000 17.024 226 LEU A CA 1
ATOM 1750 C C . LEU A 1 226 ? 3.344 -33.335 71.950 1.000 16.514 226 LEU A C 1
ATOM 1751 O O . LEU A 1 226 ? 3.177 -34.532 71.658 1.000 15.845 226 LEU A O 1
ATOM 1756 N N . MET A 1 227 ? 2.534 -32.638 72.727 1.000 15.870 227 MET A N 1
ATOM 1757 C CA . MET A 1 227 ? 1.172 -33.088 73.064 1.000 16.644 227 MET A CA 1
ATOM 1758 C C . MET A 1 227 ? 0.213 -31.944 72.758 1.000 15.978 227 MET A C 1
ATOM 1759 O O . MET A 1 227 ? 0.620 -30.754 72.820 1.000 14.983 227 MET A O 1
ATOM 1764 N N . CYS A 1 228 ? -1.011 -32.289 72.406 1.000 15.101 228 CYS A N 1
ATOM 1765 C CA . CYS A 1 228 ? -2.056 -31.295 72.098 1.000 14.264 228 CYS A CA 1
ATOM 1766 C C . CYS A 1 228 ? -3.382 -31.744 72.703 1.000 14.797 228 CYS A C 1
ATOM 1767 O O . CYS A 1 228 ? -3.836 -32.875 72.437 1.000 13.292 228 CYS A O 1
ATOM 1770 N N . SER A 1 229 ? -3.967 -30.862 73.499 1.000 14.691 229 SER A N 1
ATOM 1771 C CA . SER A 1 229 ? -5.332 -30.987 74.038 1.000 15.345 229 SER A CA 1
ATOM 1772 C C . SER A 1 229 ? -6.202 -29.933 73.348 1.000 14.797 229 SER A C 1
ATOM 1773 O O . SER A 1 229 ? -5.846 -28.743 73.407 1.000 13.990 229 SER A O 1
ATOM 1776 N N . ARG A 1 230 ? -7.263 -30.354 72.661 1.000 13.934 230 ARG A N 1
ATOM 1777 C CA . ARG A 1 230 ? -8.116 -29.439 71.870 1.000 13.995 230 ARG A CA 1
ATOM 1778 C C . ARG A 1 230 ? -9.581 -29.616 72.260 1.000 13.770 230 ARG A C 1
ATOM 1779 O O . ARG A 1 230 ? -9.988 -30.735 72.651 1.000 13.649 230 ARG A O 1
ATOM 1787 N N . GLN A 1 231 ? -10.335 -28.526 72.143 1.000 13.521 231 GLN A N 1
ATOM 1788 C CA . GLN A 1 231 ? -11.754 -28.457 72.554 1.000 13.715 231 GLN A CA 1
ATOM 1789 C C . GLN A 1 231 ? -12.581 -27.824 71.439 1.000 13.831 231 GLN A C 1
ATOM 1790 O O . GLN A 1 231 ? -12.063 -26.964 70.693 1.000 14.018 231 GLN A O 1
ATOM 1796 N N . SER A 1 232 ? -13.842 -28.239 71.348 1.000 14.533 232 SER A N 1
ATOM 1797 C CA . SER A 1 232 ? -14.904 -27.564 70.574 1.000 14.760 232 SER A CA 1
ATOM 1798 C C . SER A 1 232 ? -15.882 -26.971 71.590 1.000 15.483 232 SER A C 1
ATOM 1799 O O . SER A 1 232 ? -16.790 -27.695 72.052 1.000 15.650 232 SER A O 1
ATOM 1802 N N . PHE A 1 233 ? -15.650 -25.727 72.017 1.000 15.112 233 PHE A N 1
ATOM 1803 C CA . PHE A 1 233 ? -16.516 -25.057 73.023 1.000 15.528 233 PHE A CA 1
ATOM 1804 C C . PHE A 1 233 ? -17.871 -24.739 72.390 1.000 15.887 233 PHE A C 1
ATOM 1805 O O . PHE A 1 233 ? -18.902 -24.875 73.070 1.000 16.735 233 PHE A O 1
ATOM 1813 N N . VAL A 1 234 ? -17.871 -24.324 71.123 1.000 16.741 234 VAL A N 1
ATOM 1814 C CA . VAL A 1 234 ? -19.107 -24.310 70.293 1.000 18.095 234 VAL A CA 1
ATOM 1815 C C . VAL A 1 234 ? -19.267 -25.738 69.768 1.000 19.401 234 VAL A C 1
ATOM 1816 O O . VAL A 1 234 ? -18.552 -26.128 68.840 1.000 18.485 234 VAL A O 1
ATOM 1820 N N . LYS A 1 235 ? -20.121 -26.509 70.437 1.000 21.397 235 LYS A N 1
ATOM 1821 C CA . LYS A 1 235 ? -20.172 -27.993 70.345 1.000 24.447 235 LYS A CA 1
ATOM 1822 C C . LYS A 1 235 ? -20.364 -28.448 68.895 1.000 23.034 235 LYS A C 1
ATOM 1823 O O . LYS A 1 235 ? -19.782 -29.496 68.537 1.000 22.703 235 LYS A O 1
ATOM 1829 N N . SER A 1 236 ? -21.121 -27.680 68.102 1.000 22.606 236 SER A N 1
ATOM 1830 C CA . SER A 1 236 ? -21.489 -27.993 66.694 1.000 23.013 236 SER A CA 1
ATOM 1831 C C . SER A 1 236 ? -20.244 -28.057 65.795 1.000 22.537 236 SER A C 1
ATOM 1832 O O . SER A 1 236 ? -20.350 -28.604 64.680 1.000 21.856 236 SER A O 1
ATOM 1835 N N . ARG A 1 237 ? -19.103 -27.515 66.237 1.000 20.798 237 ARG A N 1
ATOM 1836 C CA . ARG A 1 237 ? -17.851 -27.506 65.429 1.000 20.696 237 ARG A CA 1
ATOM 1837 C C . ARG A 1 237 ? -17.141 -28.862 65.501 1.000 20.254 237 ARG A C 1
ATOM 1838 O O . ARG A 1 237 ? -16.354 -29.158 64.584 1.000 19.911 237 ARG A O 1
ATOM 1846 N N . ALA A 1 238 ? -17.402 -29.664 66.538 1.000 20.104 238 ALA A N 1
ATOM 1847 C CA . ALA A 1 238 ? -16.758 -30.979 66.743 1.000 21.227 238 ALA A CA 1
ATOM 1848 C C . ALA A 1 238 ? -16.850 -31.781 65.446 1.000 20.977 238 ALA A C 1
ATOM 1849 O O . ALA A 1 238 ? -17.902 -31.792 64.814 1.000 21.188 238 ALA A O 1
ATOM 1851 N N . PRO A 1 239 ? -15.777 -32.480 65.014 1.000 21.596 239 PRO A N 1
ATOM 1852 C CA . PRO A 1 239 ? -14.534 -32.605 65.785 1.000 21.032 239 PRO A CA 1
ATOM 1853 C C . PRO A 1 239 ? -13.493 -31.475 65.657 1.000 19.795 239 PRO A C 1
ATOM 1854 O O . PRO A 1 239 ? -12.425 -31.608 66.251 1.000 19.214 239 PRO A O 1
ATOM 1858 N N . LEU A 1 240 ? -13.794 -30.413 64.897 1.000 18.875 240 LEU A N 1
ATOM 1859 C CA . LEU A 1 240 ? -12.846 -29.290 64.677 1.000 18.022 240 LEU A CA 1
ATOM 1860 C C . LEU A 1 240 ? -12.834 -28.419 65.936 1.000 17.038 240 LEU A C 1
ATOM 1861 O O . LEU A 1 240 ? -13.918 -28.132 66.482 1.000 17.187 240 LEU A O 1
ATOM 1866 N N . GLU A 1 241 ? -11.632 -28.065 66.379 1.000 15.105 241 GLU A N 1
ATOM 1867 C CA . GLU A 1 241 ? -11.366 -27.365 67.660 1.000 14.465 241 GLU A CA 1
ATOM 1868 C C . GLU A 1 241 ? -11.433 -25.844 67.472 1.000 13.662 241 GLU A C 1
ATOM 1869 O O . GLU A 1 241 ? -10.880 -25.335 66.484 1.000 13.187 241 GLU A O 1
ATOM 1875 N N . ASP A 1 242 ? -12.035 -25.135 68.432 1.000 13.006 242 ASP A N 1
ATOM 1876 C CA . ASP A 1 242 ? -11.997 -23.650 68.478 1.000 12.352 242 ASP A CA 1
ATOM 1877 C C . ASP A 1 242 ? -11.059 -23.189 69.596 1.000 12.171 242 ASP A C 1
ATOM 1878 O O . ASP A 1 242 ? -10.952 -21.966 69.808 1.000 11.444 242 ASP A O 1
ATOM 1883 N N . ASN A 1 243 ? -10.373 -24.129 70.243 1.000 11.874 243 ASN A N 1
ATOM 1884 C CA . ASN A 1 243 ? -9.374 -23.834 71.296 1.000 12.136 243 ASN A CA 1
ATOM 1885 C C . ASN A 1 243 ? -8.399 -24.999 71.361 1.000 12.096 243 ASN A C 1
ATOM 1886 O O . ASN A 1 243 ? -8.855 -26.149 71.226 1.000 11.515 243 ASN A O 1
ATOM 1891 N N . ALA A 1 244 ? -7.113 -24.736 71.558 1.000 11.610 244 ALA A N 1
ATOM 1892 C CA . ALA A 1 244 ? -6.130 -25.822 71.712 1.000 12.090 244 ALA A CA 1
ATOM 1893 C C . ALA A 1 244 ? -4.901 -25.352 72.485 1.000 11.941 244 ALA A C 1
ATOM 1894 O O . ALA A 1 244 ? -4.519 -24.157 72.401 1.000 11.692 244 ALA A O 1
ATOM 1896 N N . TYR A 1 245 ? -4.327 -26.289 73.228 1.000 11.951 245 TYR A N 1
ATOM 1897 C CA . TYR A 1 245 ? -3.036 -26.150 73.930 1.000 12.208 245 TYR A CA 1
ATOM 1898 C C . TYR A 1 245 ? -2.064 -27.146 73.323 1.000 12.752 245 TYR A C 1
ATOM 1899 O O . TYR A 1 245 ? -2.326 -28.363 73.396 1.000 13.347 245 TYR A O 1
ATOM 1908 N N . THR A 1 246 ? -0.959 -26.647 72.783 1.000 12.270 246 THR A N 1
ATOM 1909 C CA . THR A 1 246 ? 0.137 -27.501 72.285 1.000 12.117 246 THR A CA 1
ATOM 1910 C C . THR A 1 246 ? 1.371 -27.269 73.145 1.000 12.853 246 THR A C 1
ATOM 1911 O O . THR A 1 246 ? 1.882 -26.139 73.178 1.000 13.551 246 THR A O 1
ATOM 1915 N N . LEU A 1 247 ? 1.826 -28.314 73.821 1.000 13.141 247 LEU A N 1
ATOM 1916 C CA . LEU A 1 247 ? 3.079 -28.280 74.595 1.000 13.747 247 LEU A CA 1
ATOM 1917 C C . LEU A 1 247 ? 4.131 -29.094 73.838 1.000 14.120 247 LEU A C 1
ATOM 1918 O O . LEU A 1 247 ? 3.824 -30.226 73.365 1.000 14.820 247 LEU A O 1
ATOM 1923 N N . MET A 1 248 ? 5.315 -28.520 73.682 1.000 14.295 248 MET A N 1
ATOM 1924 C CA . MET A 1 248 ? 6.396 -29.121 72.868 1.000 14.827 248 MET A CA 1
ATOM 1925 C C . MET A 1 248 ? 7.696 -29.166 73.666 1.000 14.898 248 MET A C 1
ATOM 1926 O O . MET A 1 248 ? 7.988 -28.218 74.424 1.000 13.900 248 MET A O 1
ATOM 1931 N N . GLU A 1 249 ? 8.447 -30.246 73.487 1.000 14.948 249 GLU A N 1
ATOM 1932 C CA . GLU A 1 249 ? 9.861 -30.338 73.909 1.000 16.805 249 GLU A CA 1
ATOM 1933 C C . GLU A 1 249 ? 10.716 -30.203 72.657 1.000 15.991 249 GLU A C 1
ATOM 1934 O O . GLU A 1 249 ? 10.506 -30.991 71.724 1.000 15.252 249 GLU A O 1
ATOM 1940 N N . TYR A 1 250 ? 11.611 -29.226 72.636 1.000 15.470 250 TYR A N 1
ATOM 1941 C CA . TYR A 1 250 ? 12.633 -29.077 71.576 1.000 16.149 250 TYR A CA 1
ATOM 1942 C C . TYR A 1 250 ? 13.825 -29.978 71.902 1.000 17.228 250 TYR A C 1
ATOM 1943 O O . TYR A 1 250 ? 14.067 -30.262 73.094 1.000 16.624 250 TYR A O 1
ATOM 1952 N N . GLU A 1 251 ? 14.563 -30.397 70.868 1.000 19.134 251 GLU A N 1
ATOM 1953 C CA . GLU A 1 251 ? 15.903 -31.016 71.046 1.000 20.868 251 GLU A CA 1
ATOM 1954 C C . GLU A 1 251 ? 16.747 -30.022 71.844 1.000 19.524 251 GLU A C 1
ATOM 1955 O O . GLU A 1 251 ? 16.756 -28.834 71.470 1.000 19.501 251 GLU A O 1
ATOM 1961 N N . GLY A 1 252 ? 17.401 -30.476 72.914 1.000 19.617 252 GLY A N 1
ATOM 1962 C CA . GLY A 1 252 ? 18.286 -29.636 73.748 1.000 19.571 252 GLY A CA 1
ATOM 1963 C C . GLY A 1 252 ? 17.605 -29.184 75.033 1.000 19.237 252 GLY A C 1
ATOM 1964 O O . GLY A 1 252 ? 18.301 -28.647 75.913 1.000 18.954 252 GLY A O 1
ATOM 1965 N N . GLY A 1 253 ? 16.297 -29.411 75.168 1.000 18.416 253 GLY A N 1
ATOM 1966 C CA . GLY A 1 253 ? 15.594 -29.293 76.460 1.000 17.700 253 GLY A CA 1
ATOM 1967 C C . GLY A 1 253 ? 14.687 -28.073 76.569 1.000 16.938 253 GLY A C 1
ATOM 1968 O O . GLY A 1 253 ? 13.905 -28.030 77.542 1.000 15.806 253 GLY A O 1
ATOM 1969 N N . ALA A 1 254 ? 14.750 -27.121 75.634 1.000 15.936 254 ALA A N 1
ATOM 1970 C CA . ALA A 1 254 ? 13.835 -25.952 75.624 1.000 15.189 254 ALA A CA 1
ATOM 1971 C C . ALA A 1 254 ? 12.390 -26.448 75.487 1.000 13.561 254 ALA A C 1
ATOM 1972 O O . ALA A 1 254 ? 12.168 -27.539 74.934 1.000 13.716 254 ALA A O 1
ATOM 1974 N N . MET A 1 255 ? 11.434 -25.683 76.003 1.000 12.608 255 MET A N 1
ATOM 1975 C CA . MET A 1 255 ? 9.988 -26.012 75.933 1.000 12.981 255 MET A CA 1
ATOM 1976 C C . MET A 1 255 ? 9.276 -24.979 75.063 1.000 12.607 255 MET A C 1
ATOM 1977 O O . MET A 1 255 ? 9.693 -23.808 75.052 1.000 12.270 255 MET A O 1
ATOM 1982 N N . GLY A 1 256 ? 8.228 -25.420 74.382 1.000 11.958 256 GLY A N 1
ATOM 1983 C CA . GLY A 1 256 ? 7.369 -24.567 73.555 1.000 11.809 256 GLY A CA 1
ATOM 1984 C C . GLY A 1 256 ? 5.929 -24.720 73.980 1.000 12.070 256 GLY A C 1
ATOM 1985 O O . GLY A 1 256 ? 5.504 -25.846 74.320 1.000 11.963 256 GLY A O 1
ATOM 1986 N N . LEU A 1 257 ? 5.174 -23.632 73.944 1.000 12.122 257 LEU A N 1
ATOM 1987 C CA . LEU A 1 257 ? 3.737 -23.674 74.256 1.000 12.033 257 LEU A CA 1
ATOM 1988 C C . LEU A 1 257 ? 3.020 -22.853 73.199 1.000 11.820 257 LEU A C 1
ATOM 1989 O O . LEU A 1 257 ? 3.476 -21.725 72.954 1.000 11.823 257 LEU A O 1
ATOM 1994 N N . VAL A 1 258 ? 1.967 -23.410 72.605 1.000 11.692 258 VAL A N 1
ATOM 1995 C CA . VAL A 1 258 ? 1.101 -22.665 71.646 1.000 11.303 258 VAL A CA 1
ATOM 1996 C C . VAL A 1 258 ? -0.335 -22.727 72.154 1.000 11.385 258 VAL A C 1
ATOM 1997 O O . VAL A 1 258 ? -0.884 -23.844 72.296 1.000 11.730 258 VAL A O 1
ATOM 2001 N N . TRP A 1 259 ? -0.913 -21.564 72.435 1.000 10.554 259 TRP A N 1
ATOM 2002 C CA . TRP A 1 259 ? -2.360 -21.430 72.705 1.000 10.572 259 TRP A CA 1
ATOM 2003 C C . TRP A 1 259 ? -3.043 -20.916 71.436 1.000 10.786 259 TRP A C 1
ATOM 2004 O O . TRP A 1 259 ? -2.775 -19.771 71.036 1.000 11.291 259 TRP A O 1
ATOM 2015 N N . SER A 1 260 ? -3.849 -21.759 70.786 1.000 10.917 260 SER A N 1
ATOM 2016 C CA . SER A 1 260 ? -4.651 -21.429 69.580 1.000 10.964 260 SER A CA 1
ATOM 2017 C C . SER A 1 260 ? -6.107 -21.233 70.003 1.000 10.831 260 SER A C 1
ATOM 2018 O O . SER A 1 260 ? -6.639 -22.138 70.666 1.000 10.880 260 SER A O 1
ATOM 2021 N N . SER A 1 261 ? -6.753 -20.115 69.661 1.000 10.646 261 SER A N 1
ATOM 2022 C CA . SER A 1 261 ? -8.161 -19.913 70.090 1.000 10.732 261 SER A CA 1
ATOM 2023 C C . SER A 1 261 ? -8.907 -18.941 69.183 1.000 10.375 261 SER A C 1
ATOM 2024 O O . SER A 1 261 ? -8.310 -17.945 68.739 1.000 10.256 261 SER A O 1
ATOM 2027 N N . ALA A 1 262 ? -10.182 -19.234 68.942 1.000 10.338 262 ALA A N 1
ATOM 2028 C CA . ALA A 1 262 ? -11.148 -18.316 68.313 1.000 10.349 262 ALA A CA 1
ATOM 2029 C C . ALA A 1 262 ? -12.253 -17.975 69.316 1.000 10.407 262 ALA A C 1
ATOM 2030 O O . ALA A 1 262 ? -13.190 -17.273 68.924 1.000 10.198 262 ALA A O 1
ATOM 2032 N N . VAL A 1 263 ? -12.113 -18.403 70.575 1.000 10.895 263 VAL A N 1
ATOM 2033 C CA . VAL A 1 263 ? -13.160 -18.231 71.627 1.000 11.171 263 VAL A CA 1
ATOM 2034 C C . VA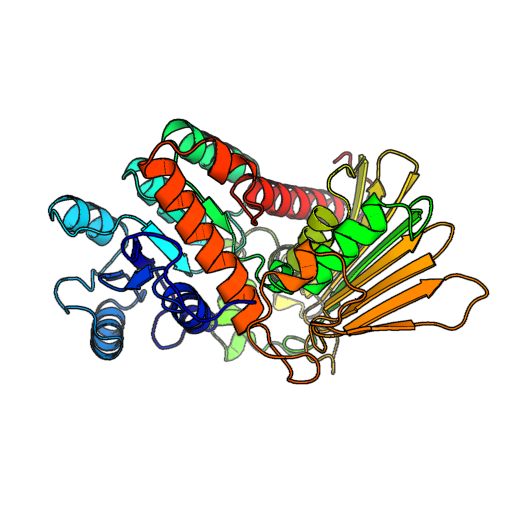L A 1 263 ? -12.577 -17.497 72.848 1.000 11.155 263 VAL A C 1
ATOM 2035 O O . VAL A 1 263 ? -13.181 -17.563 73.942 1.000 10.730 263 VAL A O 1
ATOM 2039 N N . ASN A 1 264 ? -11.477 -16.763 72.669 1.000 10.545 264 ASN A N 1
ATOM 2040 C CA . ASN A 1 264 ? -10.918 -15.906 73.740 1.000 10.221 264 ASN A CA 1
ATOM 2041 C C . ASN A 1 264 ? -11.724 -14.604 73.776 1.000 10.250 264 ASN A C 1
ATOM 2042 O O . ASN A 1 264 ? -11.259 -13.573 73.237 1.000 9.877 264 ASN A O 1
ATOM 2047 N N . ALA A 1 265 ? -12.915 -14.654 74.375 1.000 10.450 265 ALA A N 1
ATOM 2048 C CA . ALA A 1 265 ? -13.913 -13.569 74.344 1.000 10.707 265 ALA A CA 1
ATOM 2049 C C . ALA A 1 265 ? -13.238 -12.240 74.701 1.000 10.516 265 ALA A C 1
ATOM 2050 O O . ALA A 1 265 ? -12.541 -12.196 75.721 1.000 10.930 265 ALA A O 1
ATOM 2052 N N . GLY A 1 266 ? -13.442 -11.204 73.878 1.000 10.877 266 GLY A N 1
ATOM 2053 C CA . GLY A 1 266 ? -12.933 -9.842 74.126 1.000 10.729 266 GLY A CA 1
ATOM 2054 C C . GLY A 1 266 ? -11.595 -9.579 73.453 1.000 10.946 266 GLY A C 1
ATOM 2055 O O . GLY A 1 266 ? -11.239 -8.389 73.302 1.000 11.017 266 GLY A O 1
ATOM 2056 N N . SER A 1 267 ? -10.860 -10.622 73.064 1.000 10.840 267 SER A N 1
ATOM 2057 C CA . SER A 1 267 ? -9.539 -10.469 72.402 1.000 11.325 267 SER A CA 1
ATOM 2058 C C . SER A 1 267 ? -9.750 -10.064 70.939 1.000 11.381 267 SER A C 1
ATOM 2059 O O . SER A 1 267 ? -10.456 -10.770 70.209 1.000 10.921 267 SER A O 1
ATOM 2062 N N . MET A 1 268 ? -9.095 -8.987 70.526 1.000 11.892 268 MET A N 1
ATOM 2063 C CA . MET A 1 268 ? -9.161 -8.439 69.149 1.000 12.830 268 MET A CA 1
ATOM 2064 C C . MET A 1 268 ? -8.288 -9.269 68.200 1.000 12.221 268 MET A C 1
ATOM 2065 O O . MET A 1 268 ? -8.590 -9.309 67.000 1.000 13.430 268 MET A O 1
ATOM 2070 N N . HIS A 1 269 ? -7.231 -9.911 68.694 1.000 11.694 269 HIS A N 1
ATOM 2071 C CA . HIS A 1 269 ? -6.334 -10.737 67.845 1.000 10.987 269 HIS A CA 1
ATOM 2072 C C . HIS A 1 269 ? -5.463 -11.612 68.735 1.000 10.794 269 HIS A C 1
ATOM 2073 O O . HIS A 1 269 ? -5.556 -12.838 68.633 1.000 10.600 269 HIS A O 1
ATOM 2080 N N . GLY A 1 270 ? -4.659 -10.979 69.584 1.000 10.362 270 GLY A N 1
ATOM 2081 C CA . GLY A 1 270 ? -3.912 -11.669 70.648 1.000 10.334 270 GLY A CA 1
ATOM 2082 C C . GLY A 1 270 ? -2.898 -12.627 70.068 1.000 9.975 270 GLY A C 1
ATOM 2083 O O . GLY A 1 270 ? -2.777 -13.733 70.593 1.000 10.369 270 GLY A O 1
ATOM 2084 N N . GLN A 1 271 ? -2.203 -12.243 68.995 1.000 9.986 271 GLN A N 1
ATOM 2085 C CA . GLN A 1 271 ? -1.058 -13.048 68.505 1.000 9.996 271 GLN A CA 1
ATOM 2086 C C . GLN A 1 271 ? 0.211 -12.519 69.178 1.000 10.226 271 GLN A C 1
ATOM 2087 O O . GLN A 1 271 ? 0.591 -11.380 68.923 1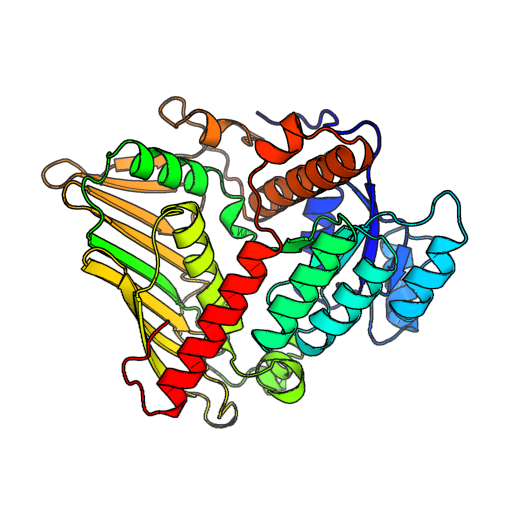.000 9.866 271 GLN A O 1
ATOM 2093 N N . LYS A 1 272 ? 0.829 -13.327 70.021 1.000 10.605 272 LYS A N 1
ATOM 2094 C CA . LYS A 1 272 ? 2.033 -12.915 70.770 1.000 11.104 272 LYS A CA 1
ATOM 2095 C C . LYS A 1 272 ? 3.053 -14.046 70.716 1.000 10.936 272 LYS A C 1
ATOM 2096 O O . LYS A 1 272 ? 2.664 -15.229 70.687 1.000 10.833 272 LYS A O 1
ATOM 2102 N N . ILE A 1 273 ? 4.326 -13.683 70.713 1.000 10.428 273 ILE A N 1
ATOM 2103 C CA . ILE A 1 273 ? 5.421 -14.669 70.874 1.000 10.149 273 ILE A CA 1
ATOM 2104 C C . ILE A 1 273 ? 6.407 -14.094 71.883 1.000 9.800 273 ILE A C 1
ATOM 2105 O O . ILE A 1 273 ? 6.818 -12.940 71.746 1.000 9.024 273 ILE A O 1
ATOM 2110 N N . ARG A 1 274 ? 6.705 -14.874 72.914 1.000 9.614 274 ARG A N 1
ATOM 2111 C CA . ARG A 1 274 ? 7.720 -14.501 73.922 1.000 9.807 274 ARG A CA 1
ATOM 2112 C C . ARG A 1 274 ? 8.798 -15.576 73.864 1.000 10.221 274 ARG A C 1
ATOM 2113 O O . ARG A 1 274 ? 8.468 -16.759 74.036 1.000 10.436 274 ARG A O 1
ATOM 2121 N N . VAL A 1 275 ? 10.024 -15.175 73.587 1.000 10.000 275 VAL A N 1
ATOM 2122 C CA . VAL A 1 275 ? 11.185 -16.098 73.616 1.000 10.292 275 VAL A CA 1
ATOM 2123 C C . VAL A 1 275 ? 11.949 -15.786 74.892 1.000 10.084 275 VAL A C 1
ATOM 2124 O O . VAL A 1 275 ? 12.351 -14.627 75.067 1.000 10.472 275 VAL A O 1
ATOM 2128 N N . ILE A 1 276 ? 12.128 -16.796 75.744 1.000 10.458 276 ILE A N 1
ATOM 2129 C CA . ILE A 1 276 ? 12.729 -16.631 77.091 1.000 11.270 276 ILE A CA 1
ATOM 2130 C C . ILE A 1 276 ? 14.066 -17.369 77.117 1.000 11.226 276 ILE A C 1
ATOM 2131 O O . ILE A 1 276 ? 14.076 -18.595 76.933 1.000 11.393 276 ILE A O 1
ATOM 2136 N N . GLY A 1 277 ? 15.139 -16.621 77.336 1.000 12.288 277 GLY A N 1
ATOM 2137 C CA . GLY A 1 277 ? 16.505 -17.150 77.468 1.000 12.133 277 GLY A CA 1
A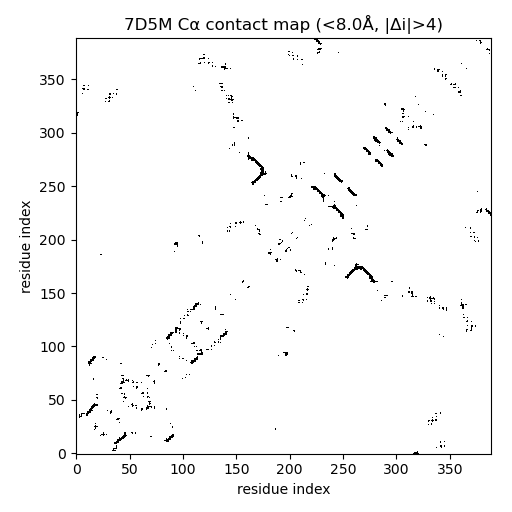TOM 2138 C C . GLY A 1 277 ? 16.992 -17.066 78.901 1.000 12.845 277 GLY A C 1
ATOM 2139 O O . GLY A 1 277 ? 16.304 -16.460 79.761 1.000 12.323 277 GLY A O 1
ATOM 2140 N N . SER A 1 278 ? 18.170 -17.631 79.158 1.000 12.492 278 SER A N 1
ATOM 2141 C CA . SER A 1 278 ? 18.826 -17.597 80.483 1.000 12.867 278 SER A CA 1
ATOM 2142 C C . SER A 1 278 ? 19.151 -16.150 80.890 1.000 13.112 278 SER A C 1
ATOM 2143 O O . SER A 1 278 ? 19.202 -15.881 82.102 1.000 13.421 278 SER A O 1
ATOM 2146 N N . ARG A 1 279 ? 19.380 -15.243 79.935 1.000 13.590 279 ARG A N 1
ATOM 2147 C CA . ARG A 1 279 ? 19.813 -13.846 80.207 1.000 14.248 279 ARG A CA 1
ATOM 2148 C C . ARG A 1 279 ? 18.634 -12.875 80.097 1.000 13.162 279 ARG A C 1
ATOM 2149 O O . ARG A 1 279 ? 18.626 -11.873 80.820 1.000 12.835 279 ARG A O 1
ATOM 2157 N N . ALA A 1 280 ? 17.734 -13.090 79.145 1.000 12.510 280 ALA A N 1
ATOM 2158 C CA . ALA A 1 280 ? 16.764 -12.060 78.728 1.000 11.934 280 ALA A CA 1
ATOM 2159 C C . ALA A 1 280 ? 15.620 -12.716 77.965 1.000 11.432 280 ALA A C 1
ATOM 2160 O O . ALA A 1 280 ? 15.798 -13.837 77.471 1.000 10.960 280 ALA A O 1
ATOM 2162 N N . SER A 1 281 ? 14.499 -12.007 77.863 1.000 10.827 281 SER A N 1
ATOM 2163 C CA . SER A 1 281 ? 13.343 -12.384 77.020 1.000 10.766 281 SER A CA 1
ATOM 2164 C C . SER A 1 281 ? 13.095 -11.303 75.969 1.000 11.049 281 SER A C 1
ATOM 2165 O O . SER A 1 281 ? 13.467 -10.145 76.180 1.000 10.678 281 SER A O 1
ATOM 2168 N N . LEU A 1 282 ? 12.500 -11.685 74.847 1.000 11.194 282 LEU A N 1
ATOM 2169 C CA . LEU A 1 282 ? 11.875 -10.699 73.945 1.000 11.421 282 LEU A CA 1
ATOM 2170 C C . LEU A 1 282 ? 10.421 -11.107 73.745 1.000 11.094 282 LEU A C 1
ATOM 2171 O O . LEU A 1 282 ? 10.087 -12.296 73.889 1.000 10.624 282 LEU A O 1
ATOM 2176 N N . GLU A 1 283 ? 9.568 -10.141 73.430 1.000 10.805 283 GLU A N 1
ATOM 2177 C CA . GLU A 1 283 ? 8.132 -10.427 73.224 1.000 10.745 283 GLU A CA 1
ATOM 2178 C C . GLU A 1 283 ? 7.556 -9.469 72.187 1.000 10.415 283 GLU A C 1
ATOM 2179 O O . GLU A 1 283 ? 7.802 -8.264 72.270 1.000 10.324 283 GLU A O 1
ATOM 2185 N N . TRP A 1 284 ? 6.789 -10.027 71.262 1.000 10.160 284 TRP A N 1
ATOM 2186 C CA . TRP A 1 284 ? 6.181 -9.290 70.129 1.000 10.161 284 TRP A CA 1
ATOM 2187 C C . TRP A 1 284 ? 4.694 -9.615 70.088 1.000 10.443 284 TRP A C 1
ATOM 2188 O O . TRP A 1 284 ? 4.338 -10.770 70.325 1.000 10.402 284 TRP A O 1
ATOM 2199 N N . TRP A 1 285 ? 3.885 -8.611 69.771 1.000 10.598 285 TRP A N 1
ATOM 2200 C CA . TRP A 1 285 ? 2.406 -8.661 69.762 1.000 11.090 285 TRP A CA 1
ATOM 2201 C C . TRP A 1 285 ? 1.932 -8.066 68.433 1.000 10.537 285 TRP A C 1
ATOM 2202 O O . TRP A 1 285 ? 2.304 -6.917 68.136 1.000 10.276 285 TRP A O 1
ATOM 2213 N N . ASP A 1 286 ? 1.180 -8.828 67.641 1.000 10.338 286 ASP A N 1
ATOM 2214 C CA . ASP A 1 286 ? 0.870 -8.456 66.235 1.000 10.059 286 ASP A CA 1
ATOM 2215 C C . ASP A 1 286 ? 0.057 -7.156 66.181 1.000 10.035 286 ASP A C 1
ATOM 2216 O O . ASP A 1 286 ? 0.144 -6.456 65.151 1.000 9.016 286 ASP A O 1
ATOM 2221 N N . GLU A 1 287 ? -0.698 -6.819 67.229 1.000 9.933 287 GLU A N 1
ATOM 2222 C CA . GLU A 1 287 ? -1.598 -5.637 67.194 1.000 10.670 287 GLU A CA 1
ATOM 2223 C C . GLU A 1 287 ? -0.771 -4.354 67.347 1.000 10.728 287 GLU A C 1
ATOM 2224 O O . GLU A 1 287 ? -1.284 -3.278 67.045 1.000 10.657 287 GLU A O 1
ATOM 2230 N N . HIS A 1 288 ? 0.452 -4.477 67.855 1.000 11.265 288 HIS A N 1
ATOM 2231 C CA . HIS A 1 288 ? 1.412 -3.361 68.014 1.000 11.756 288 HIS A CA 1
ATOM 2232 C C . HIS A 1 288 ? 2.733 -3.808 67.411 1.000 10.541 288 HIS A C 1
ATOM 2233 O O . HIS A 1 288 ? 3.705 -3.999 68.120 1.000 10.336 288 HIS A O 1
ATOM 2240 N N . PRO A 1 289 ? 2.790 -3.978 66.077 1.000 9.953 289 PRO A N 1
ATOM 2241 C CA . PRO A 1 289 ? 3.884 -4.707 65.439 1.000 9.923 289 PRO A CA 1
ATOM 2242 C C . PRO A 1 289 ? 5.185 -3.903 65.348 1.000 9.789 289 PRO A C 1
ATOM 2243 O O . PRO A 1 289 ? 6.203 -4.497 65.064 1.000 10.102 289 PRO A O 1
ATOM 2247 N N . ASN A 1 290 ? 5.132 -2.602 65.642 1.000 9.685 290 ASN A N 1
ATOM 2248 C CA . ASN A 1 290 ? 6.282 -1.674 65.499 1.000 9.664 290 ASN A CA 1
ATOM 2249 C C . ASN A 1 290 ? 7.117 -1.607 66.778 1.000 9.707 290 ASN A C 1
ATOM 2250 O O . ASN A 1 290 ? 8.076 -0.837 66.780 1.000 9.717 290 ASN A O 1
ATOM 2255 N N . GLN A 1 291 ? 6.769 -2.379 67.813 1.000 9.770 291 GLN A N 1
ATOM 2256 C CA . GLN A 1 291 ? 7.532 -2.440 69.083 1.000 10.086 291 GLN A CA 1
ATOM 2257 C C . GLN A 1 291 ? 7.925 -3.886 69.367 1.000 10.083 291 GLN A C 1
ATOM 2258 O O . GLN A 1 291 ? 7.195 -4.812 68.961 1.000 10.072 291 GLN A O 1
ATOM 2264 N N . LEU A 1 292 ? 9.059 -4.058 70.027 1.000 10.154 292 LEU A N 1
ATOM 2265 C CA . LEU A 1 292 ? 9.538 -5.381 70.486 1.000 10.418 292 LEU A CA 1
ATOM 2266 C C . LEU A 1 292 ? 10.072 -5.217 71.908 1.000 10.414 292 LEU A C 1
ATOM 2267 O O . LEU A 1 292 ? 11.016 -4.417 72.107 1.000 10.665 292 LEU A O 1
ATOM 2272 N N . ALA A 1 293 ? 9.441 -5.885 72.872 1.000 10.890 293 ALA A N 1
ATOM 2273 C CA . ALA A 1 293 ? 9.882 -5.877 74.285 1.000 10.932 293 ALA A CA 1
ATOM 2274 C C . ALA A 1 293 ? 11.209 -6.625 74.373 1.000 11.442 293 ALA A C 1
ATOM 2275 O O . ALA A 1 293 ? 11.308 -7.708 73.788 1.000 12.106 293 ALA A O 1
ATOM 2277 N N . PHE A 1 294 ? 12.188 -6.062 75.071 1.000 11.269 294 PHE A N 1
ATOM 2278 C CA . PHE A 1 294 ? 13.509 -6.700 75.300 1.000 11.479 294 PHE A CA 1
ATOM 2279 C C . PHE A 1 294 ? 13.843 -6.540 76.774 1.000 10.964 294 PHE A C 1
ATOM 2280 O O . PHE A 1 294 ? 14.042 -5.414 77.237 1.000 11.147 294 PHE A O 1
ATOM 2288 N N . GLU A 1 295 ? 13.858 -7.653 77.491 1.000 11.321 295 GLU A N 1
ATOM 2289 C CA . GLU A 1 295 ? 13.801 -7.642 78.971 1.000 11.651 295 GLU A CA 1
ATOM 2290 C C . GLU A 1 295 ? 14.966 -8.466 79.516 1.000 11.469 295 GLU A C 1
ATOM 2291 O O . GLU A 1 295 ? 14.822 -9.690 79.682 1.000 11.172 295 GLU A O 1
ATOM 2297 N N . ILE A 1 296 ? 16.077 -7.789 79.789 1.000 11.681 296 ILE A N 1
ATOM 2298 C CA . ILE A 1 296 ? 17.285 -8.435 80.377 1.000 11.331 296 ILE A CA 1
ATOM 2299 C C . ILE A 1 296 ? 17.015 -8.609 81.872 1.000 11.013 296 ILE A C 1
ATOM 2300 O O . ILE A 1 296 ? 16.654 -7.599 82.531 1.000 10.930 296 ILE A O 1
ATOM 2305 N N . GLN A 1 297 ? 17.175 -9.824 82.397 1.000 10.975 297 GLN A N 1
ATOM 2306 C CA . GLN A 1 297 ? 16.948 -10.058 83.842 1.000 11.518 297 GLN A CA 1
ATOM 2307 C C . GLN A 1 297 ? 17.878 -9.143 84.645 1.000 11.795 297 GLN A C 1
ATOM 2308 O O . GLN A 1 297 ? 19.101 -9.138 84.381 1.000 12.729 297 GLN A O 1
ATOM 2314 N N . GLY A 1 298 ? 17.307 -8.396 85.591 1.000 12.340 298 GLY A N 1
ATOM 2315 C CA . GLY A 1 298 ? 18.046 -7.566 86.560 1.000 12.439 298 GLY A CA 1
ATOM 2316 C C . GLY A 1 298 ? 18.337 -6.179 86.025 1.000 13.058 298 GLY A C 1
ATOM 2317 O O . GLY A 1 298 ? 18.990 -5.404 86.739 1.000 13.457 298 GLY A O 1
ATOM 2318 N N . GLN A 1 299 ? 17.856 -5.861 84.818 1.000 12.744 299 GLN A N 1
ATOM 2319 C CA . GLN A 1 299 ? 18.006 -4.531 84.174 1.000 13.552 299 GLN A CA 1
ATOM 2320 C C . GLN A 1 299 ? 16.623 -3.951 83.910 1.000 12.533 299 GLN A C 1
ATOM 2321 O O . GLN A 1 299 ? 15.647 -4.683 83.914 1.000 11.882 299 GLN A O 1
ATOM 2327 N N . PRO A 1 300 ? 16.503 -2.637 83.622 1.000 11.714 300 PRO A N 1
ATOM 2328 C CA . PRO A 1 300 ? 15.222 -2.072 83.203 1.000 11.223 300 PRO A CA 1
ATOM 2329 C C . PRO A 1 300 ? 14.750 -2.743 81.911 1.000 11.088 300 PRO A C 1
ATOM 2330 O O . PRO A 1 300 ? 15.567 -2.954 81.020 1.000 10.940 300 PRO A O 1
ATOM 2334 N N . VAL A 1 301 ? 13.456 -3.045 81.823 1.000 10.423 301 VAL A N 1
ATOM 2335 C CA . VAL A 1 301 ? 12.856 -3.522 80.550 1.000 10.902 301 VAL A CA 1
ATOM 2336 C C . VAL A 1 301 ? 13.084 -2.432 79.500 1.000 11.117 301 VAL A C 1
ATOM 2337 O O . VAL A 1 301 ? 13.169 -1.231 79.858 1.000 10.890 301 VAL A O 1
ATOM 2341 N N . GLN A 1 302 ? 13.191 -2.846 78.243 1.000 10.997 302 GLN A N 1
ATOM 2342 C CA . GLN A 1 302 ? 13.379 -1.950 77.092 1.000 11.262 302 GLN A CA 1
ATOM 2343 C C . GLN A 1 302 ? 12.280 -2.240 76.075 1.000 11.071 302 GLN A C 1
ATOM 2344 O O . GLN A 1 302 ? 11.734 -3.366 76.060 1.000 10.938 302 GLN A O 1
ATOM 2350 N N . VAL A 1 303 ? 11.996 -1.247 75.249 1.000 11.316 303 VAL A N 1
ATOM 2351 C CA . VAL A 1 303 ? 11.133 -1.424 74.054 1.000 11.466 303 VAL A CA 1
ATOM 2352 C C . VAL A 1 303 ? 11.953 -1.005 72.836 1.000 11.374 303 VAL A C 1
ATOM 2353 O O . VAL A 1 303 ? 12.434 0.132 72.798 1.000 11.744 303 VAL A O 1
ATOM 2357 N N . LEU A 1 304 ? 12.117 -1.914 71.884 1.000 11.196 304 LEU A N 1
ATOM 2358 C CA . LEU A 1 304 ? 12.818 -1.610 70.618 1.000 11.201 304 LEU A CA 1
ATOM 2359 C C . LEU A 1 304 ? 11.764 -1.144 69.617 1.000 10.801 304 LEU A C 1
ATOM 2360 O O . LEU A 1 304 ? 10.706 -1.791 69.536 1.000 10.690 304 LEU A O 1
ATOM 2365 N N . GLU A 1 305 ? 12.067 -0.080 68.883 1.000 10.409 305 GLU A N 1
ATOM 2366 C CA . GLU A 1 305 ? 11.137 0.574 67.935 1.000 10.249 305 GLU A CA 1
ATOM 2367 C C . GLU A 1 305 ? 11.602 0.334 66.504 1.000 10.122 305 GLU A C 1
ATOM 2368 O O . GLU A 1 305 ? 12.804 0.502 66.229 1.000 9.685 305 GLU A O 1
ATOM 2374 N N . ARG A 1 306 ? 10.656 0.013 65.626 1.000 10.150 306 ARG A N 1
ATOM 2375 C CA . ARG A 1 306 ? 10.878 -0.058 64.162 1.000 10.126 306 ARG A CA 1
ATOM 2376 C C . ARG A 1 306 ? 11.598 1.208 63.703 1.000 9.990 306 ARG A C 1
ATOM 2377 O O . ARG A 1 306 ? 11.196 2.330 64.121 1.000 10.486 306 ARG A O 1
ATOM 2385 N N . GLY A 1 307 ? 12.605 1.053 62.846 1.000 10.442 307 GLY A N 1
ATOM 2386 C CA . GLY A 1 307 ? 13.229 2.190 62.146 1.000 10.488 307 GLY A CA 1
ATOM 2387 C C . GLY A 1 307 ? 14.362 2.850 62.920 1.000 11.314 307 GLY A C 1
ATOM 2388 O O . GLY A 1 307 ? 14.959 3.796 62.375 1.000 11.100 307 GLY A O 1
ATOM 2389 N N . MET A 1 308 ? 14.700 2.386 64.122 1.000 11.140 308 MET A N 1
ATOM 2390 C CA . MET A 1 308 ? 15.741 3.062 64.942 1.000 12.190 308 MET A CA 1
ATOM 2391 C C . MET A 1 308 ? 17.135 2.512 64.616 1.000 12.153 308 MET A C 1
ATOM 2392 O O . MET A 1 308 ? 17.272 1.317 64.315 1.000 11.854 308 MET A O 1
ATOM 2397 N N . GLY A 1 309 ? 18.144 3.378 64.725 1.000 12.725 309 GLY A N 1
ATOM 2398 C CA . GLY A 1 309 ? 19.534 3.078 64.323 1.000 13.625 309 GLY A CA 1
ATOM 2399 C C . GLY A 1 309 ? 20.205 1.999 65.160 1.000 13.742 309 GLY A C 1
ATOM 2400 O O . GLY A 1 309 ? 21.203 1.425 64.687 1.000 14.975 309 GLY A O 1
ATOM 2401 N N . TYR A 1 310 ? 19.699 1.705 66.360 1.000 13.445 310 TYR A N 1
ATOM 2402 C CA . TYR A 1 310 ? 20.231 0.637 67.246 1.000 13.342 310 TYR A CA 1
ATOM 2403 C C . TYR A 1 310 ? 19.795 -0.757 66.774 1.000 13.295 310 TYR A C 1
ATOM 2404 O O . TYR A 1 310 ? 20.287 -1.738 67.353 1.000 13.498 310 TYR A O 1
ATOM 2413 N N . LEU A 1 311 ? 18.905 -0.865 65.780 1.000 12.887 311 LEU A N 1
ATOM 2414 C CA . LEU A 1 311 ? 18.444 -2.184 65.271 1.000 13.308 311 LEU A CA 1
ATOM 2415 C C . LEU A 1 311 ? 19.540 -2.812 64.409 1.000 14.311 311 LEU A C 1
ATOM 2416 O O . LEU A 1 311 ? 20.336 -2.072 63.800 1.000 14.402 311 LEU A O 1
ATOM 2421 N N . HIS A 1 312 ? 19.517 -4.135 64.305 1.000 15.375 312 HIS A N 1
ATOM 2422 C CA . HIS A 1 312 ? 20.351 -4.901 63.349 1.000 16.982 312 HIS A CA 1
ATOM 2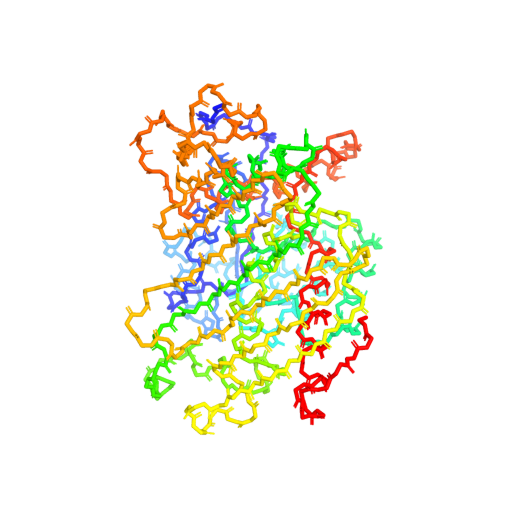423 C C . HIS A 1 312 ? 20.039 -4.434 61.927 1.000 17.842 312 HIS A C 1
ATOM 2424 O O . HIS A 1 312 ? 18.904 -4.079 61.603 1.000 17.776 312 HIS A O 1
ATOM 2431 N N . PRO A 1 313 ? 21.040 -4.433 61.014 1.000 18.442 313 PRO A N 1
ATOM 2432 C CA . PRO A 1 313 ? 20.852 -3.852 59.685 1.000 17.821 313 PRO A CA 1
ATOM 2433 C C . PRO A 1 313 ? 19.753 -4.549 58.865 1.000 16.941 313 PRO A C 1
ATOM 2434 O O . PRO A 1 313 ? 19.026 -3.845 58.173 1.000 16.786 313 PRO A O 1
ATOM 2438 N N . GLY A 1 314 ? 19.614 -5.872 59.001 1.000 15.690 314 GLY A N 1
ATOM 2439 C CA . GLY A 1 314 ? 18.533 -6.672 58.386 1.000 15.915 314 GLY A CA 1
ATOM 2440 C C . GLY A 1 314 ? 17.154 -6.120 58.722 1.000 15.239 314 GLY A C 1
ATOM 2441 O O . GLY A 1 314 ? 16.243 -6.230 57.866 1.000 15.694 314 GLY A O 1
ATOM 2442 N N . ALA A 1 315 ? 16.994 -5.552 59.919 1.000 13.828 315 ALA A N 1
ATOM 2443 C CA . ALA A 1 315 ? 15.698 -5.080 60.455 1.000 13.800 315 ALA A CA 1
ATOM 2444 C C . ALA A 1 315 ? 15.375 -3.663 59.948 1.000 13.416 315 ALA A C 1
ATOM 2445 O O . ALA A 1 315 ? 14.231 -3.223 60.164 1.000 13.756 315 ALA A O 1
ATOM 2447 N N . LEU A 1 316 ? 16.311 -2.973 59.276 1.000 13.009 316 LEU A N 1
ATOM 2448 C CA . LEU A 1 316 ? 16.098 -1.586 58.773 1.000 13.380 316 LEU A CA 1
ATOM 2449 C C . LEU A 1 316 ? 15.850 -1.583 57.259 1.000 13.663 316 LEU A C 1
ATOM 2450 O O . LEU A 1 316 ? 15.348 -0.578 56.760 1.000 12.865 316 LEU A O 1
ATOM 2455 N N . LEU A 1 317 ? 16.167 -2.672 56.560 1.000 14.695 317 LEU A N 1
ATOM 2456 C CA . LEU A 1 317 ? 16.133 -2.713 55.069 1.000 16.065 317 LEU A CA 1
ATOM 2457 C C . LEU A 1 317 ? 14.750 -2.296 54.543 1.000 15.078 317 LEU A C 1
ATOM 2458 O O . LEU A 1 317 ? 14.691 -1.521 53.572 1.000 15.059 317 LEU A O 1
ATOM 2463 N N . ASP A 1 318 ? 13.671 -2.762 55.174 1.000 13.226 318 ASP A N 1
ATOM 2464 C CA . ASP A 1 318 ? 12.303 -2.640 54.611 1.000 12.964 318 ASP A CA 1
ATOM 2465 C C . ASP A 1 318 ? 11.564 -1.409 55.151 1.000 12.602 318 ASP A C 1
ATOM 2466 O O . ASP A 1 318 ? 10.392 -1.246 54.783 1.000 12.782 318 ASP A O 1
ATOM 2471 N N . ASP A 1 319 ? 12.212 -0.517 55.907 1.000 12.346 319 ASP A N 1
ATOM 2472 C CA . ASP A 1 319 ? 11.529 0.707 56.397 1.000 12.638 319 ASP A CA 1
ATOM 2473 C C . ASP A 1 319 ? 11.056 1.529 55.193 1.000 12.567 319 ASP A C 1
ATOM 2474 O O . ASP A 1 319 ? 11.881 1.811 54.311 1.000 12.770 319 ASP A O 1
ATOM 2479 N N . ARG A 1 320 ? 9.763 1.872 55.157 1.000 12.483 320 ARG A N 1
ATOM 2480 C CA . ARG A 1 320 ? 9.145 2.671 54.062 1.000 12.629 320 ARG A CA 1
ATOM 2481 C C . ARG A 1 320 ? 8.905 4.106 54.532 1.000 12.265 320 ARG A C 1
ATOM 2482 O O . ARG A 1 320 ? 8.675 4.984 53.685 1.000 11.394 320 ARG A O 1
ATOM 2490 N N . ILE A 1 321 ? 8.976 4.338 55.842 1.000 12.964 321 ILE A N 1
ATOM 2491 C CA . ILE A 1 321 ? 8.897 5.701 56.424 1.000 13.117 321 ILE A CA 1
ATOM 2492 C C . ILE A 1 321 ? 9.658 5.703 57.754 1.000 12.458 321 ILE A C 1
ATOM 2493 O O . ILE A 1 321 ? 9.874 4.626 58.321 1.000 12.403 321 ILE A O 1
ATOM 2498 N N . GLY A 1 322 ? 10.059 6.889 58.202 1.000 12.238 322 GLY A N 1
ATOM 2499 C CA . GLY A 1 322 ? 10.875 7.091 59.409 1.000 11.721 322 GLY A CA 1
ATOM 2500 C C . GLY A 1 322 ? 10.231 6.528 60.659 1.000 11.790 322 GLY A C 1
ATOM 2501 O O . GLY A 1 322 ? 8.981 6.454 60.733 1.000 11.562 322 GLY A O 1
ATOM 2502 N N . ALA A 1 323 ? 11.070 6.146 61.621 1.000 11.159 323 ALA A N 1
ATOM 2503 C CA . ALA A 1 323 ? 10.686 5.678 62.968 1.000 11.209 323 ALA A CA 1
ATOM 2504 C C . ALA A 1 323 ? 9.624 6.609 63.559 1.000 10.916 323 ALA A C 1
ATOM 2505 O O . ALA A 1 323 ? 9.711 7.836 63.324 1.000 11.499 323 ALA A O 1
ATOM 2507 N N . GLY A 1 324 ? 8.655 6.038 64.282 1.000 10.791 324 GLY A N 1
ATOM 2508 C CA . GLY A 1 324 ? 7.582 6.792 64.956 1.000 10.868 324 GLY A CA 1
ATOM 2509 C C . GLY A 1 324 ? 6.307 6.866 64.132 1.000 11.283 324 GLY A C 1
ATOM 2510 O O . GLY A 1 324 ? 5.241 7.019 64.733 1.000 11.569 324 GLY A O 1
ATOM 2511 N N . HIS A 1 325 ? 6.391 6.785 62.807 1.000 11.443 325 HIS A N 1
ATOM 2512 C CA . HIS A 1 325 ? 5.207 6.642 61.924 1.000 11.594 325 HIS A CA 1
ATOM 2513 C C . HIS A 1 325 ? 4.813 5.169 61.937 1.000 11.534 325 HIS A C 1
ATOM 2514 O O . HIS A 1 325 ? 5.649 4.323 61.622 1.000 11.958 325 HIS A O 1
ATOM 2521 N N . PRO A 1 326 ? 3.560 4.798 62.292 1.000 11.722 326 PRO A N 1
ATOM 2522 C CA . PRO A 1 326 ? 3.199 3.386 62.391 1.000 11.040 326 PRO A CA 1
ATOM 2523 C C . PRO A 1 326 ? 3.029 2.723 61.021 1.000 11.064 326 PRO A C 1
ATOM 2524 O O . PRO A 1 326 ? 2.203 3.165 60.239 1.000 10.379 326 PRO A O 1
ATOM 2528 N N . GLU A 1 327 ? 3.835 1.692 60.759 1.000 10.427 327 GLU A N 1
ATOM 2529 C CA . GLU A 1 327 ? 3.566 0.738 59.660 1.000 10.293 327 GLU A CA 1
ATOM 2530 C C . GLU A 1 327 ? 2.567 -0.306 60.178 1.000 10.168 327 GLU A C 1
ATOM 2531 O O . GLU A 1 327 ? 2.290 -0.355 61.410 1.000 9.694 327 GLU A O 1
ATOM 2537 N N . GLY A 1 328 ? 1.993 -1.082 59.269 1.000 9.606 328 GLY A N 1
ATOM 2538 C CA . GLY A 1 328 ? 0.979 -2.082 59.641 1.000 9.950 328 GLY A CA 1
ATOM 2539 C C . GLY A 1 328 ? 1.148 -3.366 58.863 1.000 9.481 328 GLY A C 1
ATOM 2540 O O . GLY A 1 328 ? 2.193 -3.563 58.218 1.000 9.353 328 GLY A O 1
ATOM 2541 N N . LEU A 1 329 ? 0.142 -4.223 58.911 1.000 8.973 329 LEU A N 1
ATOM 2542 C CA . LEU A 1 329 ? 0.239 -5.575 58.312 1.000 9.246 329 LEU A CA 1
ATOM 2543 C C . LEU A 1 329 ? 0.370 -5.470 56.784 1.000 9.187 329 LEU A C 1
ATOM 2544 O O . LEU A 1 329 ? 0.926 -6.395 56.185 1.000 9.281 329 LEU A O 1
ATOM 2549 N N . PHE A 1 330 ? -0.091 -4.389 56.154 1.000 9.259 330 PHE A N 1
ATOM 2550 C CA . PHE A 1 330 ? 0.057 -4.236 54.679 1.000 9.289 330 PHE A CA 1
ATOM 2551 C C . PHE A 1 330 ? 1.542 -4.116 54.316 1.000 9.453 330 PHE A C 1
ATOM 2552 O O . PHE A 1 330 ? 1.956 -4.664 53.276 1.000 9.868 330 PHE A O 1
ATOM 2560 N N . GLU A 1 331 ? 2.331 -3.457 55.159 1.000 9.110 331 GLU A N 1
ATOM 2561 C CA . GLU A 1 331 ? 3.794 -3.338 54.930 1.000 9.402 331 GLU A CA 1
ATOM 2562 C C . GLU A 1 331 ? 4.430 -4.725 55.069 1.000 9.142 331 GLU A C 1
ATOM 2563 O O . GLU A 1 331 ? 5.246 -5.091 54.216 1.000 9.266 331 GLU A O 1
ATOM 2569 N N . ALA A 1 332 ? 4.079 -5.457 56.122 1.000 9.151 332 ALA A N 1
ATOM 2570 C CA . ALA A 1 332 ? 4.574 -6.835 56.354 1.000 9.419 332 ALA A CA 1
ATOM 2571 C C . ALA A 1 332 ? 4.295 -7.672 55.095 1.000 8.948 332 ALA A C 1
ATOM 2572 O O . ALA A 1 332 ? 5.215 -8.352 54.584 1.000 8.952 332 ALA A O 1
ATOM 2574 N N . TRP A 1 333 ? 3.067 -7.633 54.588 1.000 8.889 333 TRP A N 1
ATOM 2575 C CA . TRP A 1 333 ? 2.709 -8.438 53.389 1.000 9.376 333 TRP A CA 1
ATOM 2576 C C . TRP A 1 333 ? 3.473 -7.943 52.159 1.000 9.130 333 TRP A C 1
ATOM 2577 O O . TRP A 1 333 ? 3.866 -8.792 51.329 1.000 9.138 333 TRP A O 1
ATOM 2588 N N . SER A 1 334 ? 3.637 -6.629 52.023 1.000 9.231 334 SER A N 1
ATOM 2589 C CA . SER A 1 334 ? 4.412 -6.011 50.910 1.000 9.617 334 SER A CA 1
ATOM 2590 C C . SER A 1 334 ? 5.872 -6.477 50.969 1.000 9.899 334 SER A C 1
ATOM 2591 O O . SER A 1 334 ? 6.464 -6.715 49.898 1.000 9.888 334 SER A O 1
ATOM 2594 N N . ASN A 1 335 ? 6.428 -6.608 52.173 1.000 9.836 335 ASN A N 1
ATOM 2595 C CA . ASN A 1 335 ? 7.820 -7.065 52.395 1.000 10.501 335 ASN A CA 1
ATOM 2596 C C . ASN A 1 335 ? 7.970 -8.522 51.937 1.000 11.053 335 ASN A C 1
ATOM 2597 O O . ASN A 1 335 ? 9.018 -8.849 51.371 1.000 11.904 335 ASN A O 1
ATOM 2602 N N . LEU A 1 336 ? 6.963 -9.373 52.134 1.000 11.138 336 LEU A N 1
ATOM 2603 C CA . LEU A 1 336 ? 7.024 -10.760 51.608 1.000 11.614 336 LEU A CA 1
ATOM 2604 C C . LEU A 1 336 ? 6.895 -10.727 50.085 1.000 11.105 336 LEU A C 1
ATOM 2605 O O . LEU A 1 336 ? 7.672 -11.420 49.416 1.000 10.853 336 LEU A O 1
ATOM 2610 N N . TYR A 1 337 ? 5.918 -9.987 49.564 1.000 10.949 337 TYR A N 1
ATOM 2611 C CA . TYR A 1 337 ? 5.555 -10.063 48.126 1.000 10.841 337 TYR A CA 1
ATOM 2612 C C . TYR A 1 337 ? 6.715 -9.540 47.263 1.000 11.063 337 TYR A C 1
ATOM 2613 O O . TYR A 1 337 ? 6.939 -10.117 46.185 1.000 10.569 337 TYR A O 1
ATOM 2622 N N . TYR A 1 338 ? 7.460 -8.507 47.674 1.000 11.787 338 TYR A N 1
ATOM 2623 C CA . TYR A 1 338 ? 8.587 -8.044 46.817 1.000 12.214 338 TYR A CA 1
ATOM 2624 C C . TYR A 1 338 ? 9.666 -9.130 46.829 1.000 12.193 338 TYR A C 1
ATOM 2625 O O . TYR A 1 338 ? 10.310 -9.319 45.794 1.000 12.428 338 TYR A O 1
ATOM 2634 N N . ARG A 1 339 ? 9.836 -9.846 47.946 1.000 12.243 339 ARG A N 1
ATOM 2635 C CA . ARG A 1 339 ? 10.828 -10.950 48.025 1.000 12.460 339 ARG A CA 1
ATOM 2636 C C . ARG A 1 339 ? 10.363 -12.096 47.124 1.000 12.036 339 ARG A C 1
ATOM 2637 O O . ARG A 1 339 ? 11.213 -12.708 46.428 1.000 12.229 339 ARG A O 1
ATOM 2645 N N . PHE A 1 340 ? 9.068 -12.412 47.143 1.000 11.460 340 PHE A N 1
ATOM 2646 C CA . PHE A 1 340 ? 8.493 -13.425 46.223 1.000 11.138 340 PHE A CA 1
ATOM 2647 C C . PHE A 1 340 ? 8.853 -13.051 44.778 1.000 11.160 340 PHE A C 1
ATOM 2648 O O . PHE A 1 340 ? 9.343 -13.933 44.041 1.000 10.615 340 PHE A O 1
ATOM 2656 N N . ALA A 1 341 ? 8.619 -11.800 44.374 1.000 11.211 341 ALA A N 1
ATOM 2657 C CA . ALA A 1 341 ? 8.887 -11.313 43.001 1.000 11.636 341 ALA A CA 1
ATOM 2658 C C . ALA A 1 341 ? 10.388 -11.440 42.700 1.000 12.610 341 ALA A C 1
ATOM 2659 O O . ALA A 1 341 ? 10.748 -11.939 41.624 1.000 13.421 341 ALA A O 1
ATOM 2661 N N . MET A 1 342 ? 11.256 -11.007 43.609 1.000 13.245 342 MET A N 1
ATOM 2662 C CA . MET A 1 342 ? 12.725 -11.110 43.376 1.000 13.939 342 MET A CA 1
ATOM 2663 C C . MET A 1 342 ? 13.131 -12.581 43.200 1.000 13.992 342 MET A C 1
ATOM 2664 O O . MET A 1 342 ? 13.979 -12.859 42.329 1.000 13.749 342 MET A O 1
ATOM 2669 N N . ALA A 1 343 ? 12.561 -13.497 43.990 1.000 13.746 343 ALA A N 1
ATOM 2670 C CA . ALA A 1 343 ? 12.907 -14.937 43.957 1.000 13.802 343 ALA A CA 1
ATOM 2671 C C . ALA A 1 343 ? 12.455 -15.535 42.621 1.000 13.826 343 ALA A C 1
ATOM 2672 O O . ALA A 1 343 ? 13.220 -16.315 42.008 1.000 13.880 343 ALA A O 1
ATOM 2674 N N . MET A 1 344 ? 11.250 -15.187 42.176 1.000 13.360 344 MET A N 1
ATOM 2675 C CA . MET A 1 344 ? 10.672 -15.692 40.909 1.000 13.965 344 MET A CA 1
ATOM 2676 C C . MET A 1 344 ? 11.538 -15.199 39.745 1.000 14.704 344 MET A C 1
ATOM 2677 O O . MET A 1 344 ? 11.933 -16.028 38.886 1.000 14.336 344 MET A O 1
ATOM 2682 N N . ASP A 1 345 ? 11.843 -13.905 39.734 1.000 14.115 345 ASP A N 1
ATOM 2683 C CA . ASP A 1 345 ? 12.672 -13.267 38.678 1.000 14.561 345 ASP A CA 1
ATOM 2684 C C . ASP A 1 345 ? 14.079 -13.878 38.701 1.000 14.895 345 ASP A C 1
ATOM 2685 O O . ASP A 1 345 ? 14.578 -14.203 37.599 1.000 16.352 345 ASP A O 1
ATOM 2690 N N . ALA A 1 346 ? 14.675 -14.045 39.886 1.000 15.315 346 ALA A N 1
ATOM 2691 C CA . ALA A 1 346 ? 16.028 -14.627 40.076 1.000 16.243 346 ALA A CA 1
ATOM 2692 C C . ALA A 1 346 ? 16.041 -16.062 39.537 1.000 17.988 346 ALA A C 1
ATOM 2693 O O . ALA A 1 346 ? 17.082 -16.476 38.966 1.000 19.014 346 ALA A O 1
ATOM 2695 N N . THR A 1 347 ? 14.940 -16.802 39.711 1.000 17.365 347 THR A N 1
ATOM 2696 C CA . THR A 1 347 ? 14.836 -18.212 39.253 1.000 18.024 347 THR A CA 1
ATOM 2697 C C . THR A 1 347 ? 14.907 -18.206 37.721 1.000 19.542 347 THR A C 1
ATOM 2698 O O . THR A 1 347 ? 15.724 -18.972 37.155 1.000 19.031 347 THR A O 1
ATOM 2702 N N . GLU A 1 348 ? 14.115 -17.348 37.076 1.000 20.924 348 GLU A N 1
ATOM 2703 C CA . GLU A 1 348 ? 14.066 -17.196 35.597 1.000 22.618 348 GLU A CA 1
ATOM 2704 C C . GLU A 1 348 ? 15.455 -16.822 35.068 1.000 23.684 348 GLU A C 1
ATOM 2705 O O . GLU A 1 348 ? 15.841 -17.362 34.021 1.000 24.487 348 GLU A O 1
ATOM 2711 N N . ARG A 1 349 ? 16.186 -15.950 35.767 1.000 23.266 349 ARG A N 1
ATOM 2712 C CA . ARG A 1 349 ? 17.501 -15.426 35.304 1.000 23.364 349 ARG A CA 1
ATOM 2713 C C . ARG A 1 349 ? 18.643 -16.392 35.660 1.000 25.380 349 ARG A C 1
ATOM 2714 O O . ARG A 1 349 ? 19.760 -16.187 35.144 1.000 25.985 349 ARG A O 1
ATOM 2722 N N . GLY A 1 350 ? 18.405 -17.390 36.518 1.000 25.255 350 GLY A N 1
ATOM 2723 C CA . GLY A 1 350 ? 19.457 -18.284 37.041 1.000 25.620 350 GLY A CA 1
ATOM 2724 C C . GLY A 1 350 ? 20.443 -17.544 37.931 1.000 27.198 350 GLY A C 1
ATOM 2725 O O . GLY A 1 350 ? 21.645 -17.861 37.878 1.000 26.873 350 GLY A O 1
ATOM 2726 N N . ASP A 1 351 ? 19.953 -16.599 38.743 1.000 26.076 351 ASP A N 1
ATOM 2727 C CA . ASP A 1 351 ? 20.773 -15.764 39.660 1.000 26.656 351 ASP A CA 1
ATOM 2728 C C . ASP A 1 351 ? 20.832 -16.470 41.022 1.000 27.738 351 ASP A C 1
ATOM 2729 O O . ASP A 1 351 ? 20.131 -16.038 41.966 1.000 26.645 351 ASP A O 1
ATOM 2734 N N . GLY A 1 352 ? 21.659 -17.517 41.113 1.000 29.286 352 GLY A N 1
ATOM 2735 C CA . GLY A 1 352 ? 21.760 -18.410 42.284 1.000 30.098 352 GLY A CA 1
ATOM 2736 C C . GLY A 1 352 ? 22.239 -17.677 43.525 1.000 31.801 352 GLY A C 1
ATOM 2737 O O . GLY A 1 352 ? 21.804 -18.045 44.637 1.000 33.674 352 GLY A O 1
ATOM 2738 N N . ALA A 1 353 ? 23.109 -16.677 43.358 1.000 31.031 353 ALA A N 1
ATOM 2739 C CA . ALA A 1 353 ? 23.669 -15.871 44.466 1.000 31.755 353 ALA A CA 1
ATOM 2740 C C . ALA A 1 353 ? 22.539 -15.077 45.134 1.000 31.073 353 ALA A C 1
ATOM 2741 O O . ALA A 1 353 ? 22.463 -15.064 46.378 1.000 30.490 353 ALA A O 1
ATOM 2743 N N . LEU A 1 354 ? 21.670 -14.449 44.339 1.000 29.959 354 LEU A N 1
ATOM 2744 C CA . LEU A 1 354 ? 20.550 -13.641 44.889 1.000 29.842 354 LEU A CA 1
ATOM 2745 C C . LEU A 1 354 ? 19.552 -14.574 45.587 1.000 29.844 354 LEU A C 1
ATOM 2746 O O . LEU A 1 354 ? 19.168 -14.274 46.733 1.000 30.377 354 LEU A O 1
ATOM 2751 N N . LEU A 1 355 ? 19.163 -15.665 44.926 1.000 30.830 355 LEU A N 1
ATOM 2752 C CA . LEU A 1 355 ? 18.224 -16.684 45.474 1.000 32.829 355 LEU A CA 1
ATOM 2753 C C . LEU A 1 355 ? 18.651 -17.118 46.880 1.000 35.521 355 LEU A C 1
ATOM 2754 O O . LEU A 1 355 ? 17.787 -17.109 47.777 1.000 36.308 355 LEU A O 1
ATOM 2759 N N . ALA A 1 356 ? 19.926 -17.470 47.065 1.000 34.924 356 ALA A N 1
ATOM 2760 C CA . ALA A 1 356 ? 20.458 -18.065 48.314 1.000 34.878 356 ALA A CA 1
ATOM 2761 C C . ALA A 1 356 ? 20.402 -17.052 49.464 1.000 34.224 356 ALA A C 1
ATOM 2762 O O . ALA A 1 356 ? 20.264 -17.495 50.623 1.000 35.992 356 ALA A O 1
ATOM 2764 N N . GLY A 1 357 ? 20.514 -15.753 49.165 1.000 30.601 357 GLY A N 1
ATOM 2765 C CA . GLY A 1 357 ? 20.468 -14.672 50.170 1.000 29.889 357 GLY A CA 1
ATOM 2766 C C . GLY A 1 357 ? 19.048 -14.241 50.525 1.000 28.252 357 GLY A C 1
ATOM 2767 O O . GLY A 1 357 ? 18.897 -13.542 51.533 1.000 28.388 357 GLY A O 1
ATOM 2768 N N . LEU A 1 358 ? 18.044 -14.611 49.723 1.000 27.486 358 LEU A N 1
ATOM 2769 C CA . LEU A 1 358 ? 16.624 -14.239 49.972 1.000 26.455 358 LEU A CA 1
ATOM 2770 C C . LEU A 1 358 ? 16.040 -15.152 51.054 1.000 25.403 358 LEU A C 1
ATOM 2771 O O . LEU A 1 358 ? 16.225 -16.380 50.967 1.000 27.013 358 LEU A O 1
ATOM 2776 N N . ARG A 1 359 ? 15.371 -14.544 52.029 1.000 25.144 359 ARG A N 1
ATOM 2777 C CA . ARG A 1 359 ? 14.649 -15.234 53.125 1.000 24.611 359 ARG A CA 1
ATOM 2778 C C . ARG A 1 359 ? 13.170 -14.881 53.005 1.000 21.581 359 ARG A C 1
ATOM 2779 O O . ARG A 1 359 ? 12.828 -13.692 53.102 1.000 21.401 359 ARG A O 1
ATOM 2787 N N . TYR A 1 360 ? 12.316 -15.882 52.835 1.000 19.066 360 TYR A N 1
ATOM 2788 C CA . TYR A 1 360 ? 10.851 -15.678 52.818 1.000 16.672 360 TYR A CA 1
ATOM 2789 C C . TYR A 1 360 ? 10.177 -16.997 53.163 1.000 14.996 360 TYR A C 1
ATOM 2790 O O . TYR A 1 360 ? 10.768 -18.071 53.017 1.000 13.833 360 TYR A O 1
ATOM 2799 N N . PRO A 1 361 ? 8.916 -16.942 53.629 1.000 13.564 361 PRO A N 1
ATOM 2800 C CA . PRO A 1 361 ? 8.147 -18.152 53.886 1.000 13.529 361 PRO A CA 1
ATOM 2801 C C . PRO A 1 361 ? 7.888 -18.877 52.563 1.000 13.103 361 PRO A C 1
ATOM 2802 O O . PRO A 1 361 ? 7.297 -18.307 51.665 1.000 13.177 361 PRO A O 1
ATOM 2806 N N . ASP A 1 362 ? 8.368 -20.109 52.474 1.000 13.095 362 ASP A N 1
ATOM 2807 C CA . ASP A 1 362 ? 8.468 -20.843 51.191 1.000 14.366 362 ASP A CA 1
ATOM 2808 C C . ASP A 1 362 ? 7.776 -22.202 51.318 1.000 14.088 362 ASP A C 1
ATOM 2809 O O . ASP A 1 362 ? 7.066 -22.454 52.304 1.000 12.826 362 ASP A O 1
ATOM 2814 N N . ILE A 1 363 ? 7.989 -23.055 50.325 1.000 14.232 363 ILE A N 1
ATOM 2815 C CA . ILE A 1 363 ? 7.378 -24.407 50.265 1.000 14.713 363 ILE A CA 1
ATOM 2816 C C . ILE A 1 363 ? 7.708 -25.158 51.563 1.000 14.169 363 ILE A C 1
ATOM 2817 O O . ILE A 1 363 ? 6.827 -25.854 52.093 1.000 14.739 363 ILE A O 1
ATOM 2822 N N . HIS A 1 364 ? 8.937 -25.029 52.062 1.000 14.016 364 HIS A N 1
ATOM 2823 C CA . HIS A 1 364 ? 9.431 -25.771 53.253 1.000 14.113 364 HIS A CA 1
ATOM 2824 C C . HIS A 1 364 ? 8.666 -25.305 54.496 1.000 13.622 364 HIS A C 1
ATOM 2825 O O . HIS A 1 364 ? 8.285 -26.153 55.309 1.000 13.758 364 HIS A O 1
ATOM 2832 N N . ALA A 1 365 ? 8.419 -24.003 54.628 1.000 13.248 365 ALA A N 1
ATOM 2833 C CA . ALA A 1 365 ? 7.618 -23.456 55.750 1.000 13.803 365 ALA A CA 1
ATOM 2834 C C . ALA A 1 365 ? 6.199 -24.028 55.672 1.000 13.476 365 ALA A C 1
ATOM 2835 O O . ALA A 1 365 ? 5.644 -24.412 56.726 1.000 13.815 365 ALA A O 1
ATOM 2837 N N . GLY A 1 366 ? 5.626 -24.071 54.466 1.000 13.345 366 GLY A N 1
ATOM 2838 C CA . GLY A 1 366 ? 4.280 -24.613 54.229 1.000 13.399 366 GLY A CA 1
ATOM 2839 C C . GLY A 1 366 ? 4.197 -26.063 54.675 1.000 13.319 366 GLY A C 1
ATOM 2840 O O . GLY A 1 366 ? 3.227 -26.415 55.377 1.000 13.542 366 GLY A O 1
ATOM 2841 N N . VAL A 1 367 ? 5.196 -26.878 54.325 1.000 13.581 367 VAL A N 1
ATOM 2842 C CA . VAL A 1 367 ? 5.230 -28.316 54.726 1.000 13.807 367 VAL A CA 1
ATOM 2843 C C . VAL A 1 367 ? 5.239 -28.419 56.256 1.000 14.429 367 VAL A C 1
ATOM 2844 O O . VAL A 1 367 ? 4.467 -29.235 56.793 1.000 14.640 367 VAL A O 1
ATOM 2848 N N . GLU A 1 368 ? 6.072 -27.631 56.938 1.000 15.537 368 GLU A N 1
ATOM 2849 C CA . GLU A 1 368 ? 6.208 -27.692 58.420 1.000 15.776 368 GLU A CA 1
ATOM 2850 C C . GLU A 1 368 ? 4.880 -27.320 59.093 1.000 14.773 368 GLU A C 1
ATOM 2851 O O . GLU A 1 368 ? 4.541 -27.979 60.083 1.000 13.732 368 GLU A O 1
ATOM 2857 N N . GLY A 1 369 ? 4.165 -26.316 58.578 1.000 13.374 369 GLY A N 1
ATOM 2858 C CA . GLY A 1 369 ? 2.842 -25.911 59.096 1.000 13.607 369 GLY A CA 1
ATOM 2859 C C . GLY A 1 369 ? 1.866 -27.075 59.061 1.000 13.220 369 GLY A C 1
ATOM 2860 O O . GLY A 1 369 ? 1.132 -27.289 60.036 1.000 13.847 369 GLY A O 1
ATOM 2861 N N . VAL A 1 370 ? 1.867 -27.826 57.960 1.000 12.465 370 VAL A N 1
ATOM 2862 C CA . VAL A 1 370 ? 0.964 -28.995 57.785 1.000 12.429 370 VAL A CA 1
ATOM 2863 C C . VAL A 1 370 ? 1.414 -30.102 58.743 1.000 12.579 370 VAL A C 1
ATOM 2864 O O . VAL A 1 370 ? 0.548 -30.696 59.388 1.000 13.210 370 VAL A O 1
ATOM 2868 N N . ARG A 1 371 ? 2.714 -30.374 58.819 1.000 13.078 371 ARG A N 1
ATOM 2869 C CA . ARG A 1 371 ? 3.274 -31.395 59.741 1.000 13.957 371 ARG A CA 1
ATOM 2870 C C . ARG A 1 371 ? 2.794 -31.097 61.163 1.000 13.500 371 ARG A C 1
ATOM 2871 O O . ARG A 1 371 ? 2.302 -32.016 61.846 1.000 14.142 371 ARG A O 1
ATOM 2879 N N . TRP A 1 372 ? 2.963 -29.861 61.617 1.000 12.675 372 TRP A N 1
ATOM 2880 C CA . TRP A 1 372 ? 2.656 -29.505 63.026 1.000 12.720 372 TRP A CA 1
ATOM 2881 C C . TRP A 1 372 ? 1.174 -29.751 63.310 1.000 12.687 372 TRP A C 1
ATOM 2882 O O . TRP A 1 372 ? 0.867 -30.397 64.317 1.000 13.045 372 TRP A O 1
ATOM 2893 N N . VAL A 1 373 ? 0.283 -29.259 62.452 1.000 12.510 373 VAL A N 1
ATOM 2894 C CA . VAL A 1 373 ? -1.183 -29.435 62.639 1.000 13.223 373 VAL A CA 1
ATOM 2895 C C . VAL A 1 373 ? -1.473 -30.937 62.700 1.000 13.628 373 VAL A C 1
ATOM 2896 O O . VAL A 1 373 ? -2.246 -31.357 63.570 1.000 14.424 373 VAL A O 1
ATOM 2900 N N . GLU A 1 374 ? -0.883 -31.724 61.797 1.000 14.157 374 GLU A N 1
ATOM 2901 C CA . GLU A 1 374 ? -1.203 -33.172 61.702 1.000 15.412 374 GLU A CA 1
ATOM 2902 C C . GLU A 1 374 ? -0.799 -33.866 63.010 1.000 15.122 374 GLU A C 1
ATOM 2903 O O . GLU A 1 374 ? -1.616 -34.658 63.526 1.000 15.807 374 GLU A O 1
ATOM 2909 N N . ARG A 1 375 ? 0.396 -33.582 63.533 1.000 15.527 375 ARG A N 1
ATOM 2910 C CA . ARG A 1 375 ? 0.906 -34.174 64.799 1.000 16.421 375 ARG A CA 1
ATOM 2911 C C . ARG A 1 375 ? 0.007 -33.746 65.963 1.000 15.707 375 ARG A C 1
ATOM 2912 O O . ARG A 1 375 ? -0.293 -34.606 66.812 1.000 14.991 375 ARG A O 1
ATOM 2920 N N . CYS A 1 376 ? -0.392 -32.473 66.017 1.000 14.492 376 CYS A N 1
ATOM 2921 C CA . CYS A 1 376 ? -1.295 -31.950 67.079 1.000 14.649 376 CYS A CA 1
ATOM 2922 C C . CYS A 1 376 ? -2.622 -32.717 67.038 1.000 14.499 376 CYS A C 1
ATOM 2923 O O . CYS A 1 376 ? -3.095 -33.165 68.103 1.000 14.259 376 CYS A O 1
ATOM 2926 N N . VAL A 1 377 ? -3.201 -32.894 65.854 1.000 14.520 377 VAL A N 1
ATOM 2927 C CA . VAL A 1 377 ? -4.501 -33.607 65.712 1.000 15.780 377 VAL A CA 1
ATOM 2928 C C . VAL A 1 377 ? -4.304 -35.060 66.175 1.000 15.728 377 VAL A C 1
ATOM 2929 O O . VAL A 1 377 ? -5.177 -35.563 66.910 1.000 16.028 377 VAL A O 1
ATOM 2933 N N . GLN A 1 378 ? -3.180 -35.691 65.817 1.000 16.285 378 GLN A N 1
ATOM 2934 C CA . GLN A 1 378 ? -2.860 -37.091 66.211 1.000 17.659 378 GLN A CA 1
ATOM 2935 C C . GLN A 1 378 ? -2.816 -37.196 67.740 1.000 17.311 378 GLN A C 1
ATOM 2936 O O . GLN A 1 378 ? -3.452 -38.121 68.281 1.000 17.838 378 GLN A O 1
ATOM 2942 N N . SER A 1 379 ? -2.123 -36.275 68.410 1.000 16.074 379 SER A N 1
ATOM 2943 C CA . SER A 1 379 ? -2.025 -36.262 69.891 1.000 15.802 379 SER A CA 1
ATOM 2944 C C . SER A 1 379 ? -3.416 -36.052 70.498 1.000 15.908 379 SER A C 1
ATOM 2945 O O . SER A 1 379 ? -3.776 -36.812 71.432 1.000 16.676 379 SER A O 1
ATOM 2948 N N . ALA A 1 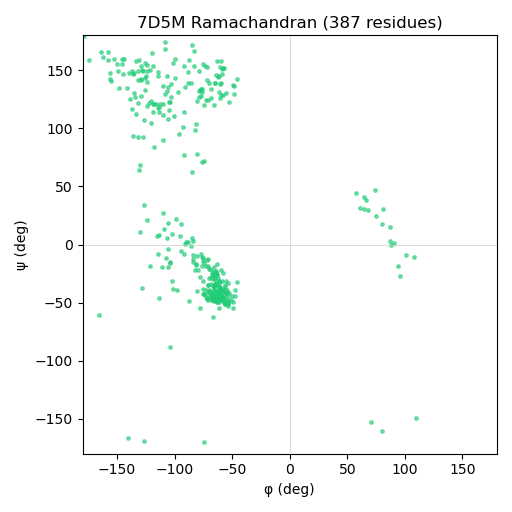380 ? -4.151 -35.050 70.020 1.000 15.920 380 ALA A N 1
ATOM 2949 C CA . ALA A 1 380 ? -5.467 -34.629 70.558 1.000 16.855 380 ALA A CA 1
ATOM 2950 C C . ALA A 1 380 ? -6.446 -35.799 70.459 1.000 17.633 380 ALA A C 1
ATOM 2951 O O . ALA A 1 380 ? -7.167 -36.048 71.435 1.000 16.811 380 ALA A O 1
ATOM 2953 N N . ASP A 1 381 ? -6.447 -36.490 69.320 1.000 18.658 381 ASP A N 1
ATOM 2954 C CA . ASP A 1 381 ? -7.362 -37.625 69.034 1.000 19.639 381 ASP A CA 1
ATOM 2955 C C . ASP A 1 381 ? -7.046 -38.795 69.976 1.000 20.823 381 ASP A C 1
ATOM 2956 O O . ASP A 1 381 ? -7.981 -39.576 70.262 1.000 21.623 381 ASP A O 1
ATOM 2961 N N . ARG A 1 382 ? -5.805 -38.903 70.456 1.000 21.307 382 ARG A N 1
ATOM 2962 C CA . ARG A 1 382 ? -5.367 -39.951 71.420 1.000 23.692 382 ARG A CA 1
ATOM 2963 C C . ARG A 1 382 ? -5.461 -39.436 72.865 1.000 23.040 382 ARG A C 1
ATOM 2964 O O . ARG A 1 382 ? -4.843 -40.059 73.744 1.000 25.469 382 ARG A O 1
ATOM 2972 N N . GLY A 1 383 ? -6.209 -38.355 73.101 1.000 22.290 383 GLY A N 1
ATOM 2973 C CA . GLY A 1 383 ? -6.515 -37.811 74.439 1.000 22.390 383 GLY A CA 1
ATOM 2974 C C . GLY A 1 383 ? -5.384 -36.960 75.004 1.000 21.764 383 GLY A C 1
ATOM 2975 O O . GLY A 1 383 ? -5.223 -36.944 76.240 1.000 21.811 383 GLY A O 1
ATOM 2976 N N . GLY A 1 384 ? -4.610 -36.289 74.140 1.000 20.053 384 GLY A N 1
ATOM 2977 C CA . GLY A 1 384 ? -3.589 -35.294 74.534 1.000 20.100 384 GLY A CA 1
ATOM 2978 C C . GLY A 1 384 ? -2.340 -35.921 75.129 1.000 19.910 384 GLY A C 1
ATOM 2979 O O . GLY A 1 384 ? -1.857 -35.426 76.151 1.000 21.054 384 GLY A O 1
ATOM 2980 N N . VAL A 1 385 ? -1.807 -36.964 74.490 1.000 19.677 385 VAL A N 1
ATOM 2981 C CA . VAL A 1 385 ? -0.608 -37.715 74.951 1.000 18.885 385 VAL A CA 1
ATOM 2982 C C . VAL A 1 385 ? 0.604 -37.251 74.141 1.000 18.691 385 VAL A C 1
ATOM 2983 O O . VAL A 1 385 ? 0.411 -36.722 73.009 1.000 19.121 385 VAL A O 1
ATOM 2987 N N . TRP A 1 386 ? 1.802 -37.416 74.696 1.000 18.892 386 TRP A N 1
ATOM 2988 C CA . TRP A 1 386 ? 3.070 -37.097 73.994 1.000 19.873 386 TRP A CA 1
ATOM 2989 C C . TRP A 1 386 ? 3.188 -37.977 72.749 1.000 19.969 386 TRP A C 1
ATOM 2990 O O . TRP A 1 386 ? 2.970 -39.203 72.859 1.000 18.758 386 TRP A O 1
ATOM 3001 N N . VAL A 1 387 ? 3.492 -37.361 71.611 1.000 18.664 387 VAL A N 1
ATOM 3002 C CA . VAL A 1 387 ? 3.791 -38.076 70.341 1.000 18.688 387 VAL A CA 1
ATOM 3003 C C . VAL A 1 387 ? 5.162 -37.614 69.852 1.000 20.167 387 VAL A C 1
ATOM 3004 O O . VAL A 1 387 ? 5.537 -36.433 70.074 1.000 18.941 387 VAL A O 1
ATOM 3008 N N . ASP A 1 388 ? 5.907 -38.532 69.241 1.000 20.889 388 ASP A N 1
ATOM 3009 C CA . ASP A 1 388 ? 7.174 -38.202 68.543 1.000 23.100 388 ASP A CA 1
ATOM 3010 C C . ASP A 1 388 ? 6.837 -37.304 67.356 1.000 21.523 388 ASP A C 1
ATOM 3011 O O . ASP A 1 388 ? 5.825 -37.562 66.679 1.000 22.309 388 ASP A O 1
ATOM 3016 N N . TYR A 1 389 ? 7.653 -36.282 67.121 1.000 20.575 389 TYR A N 1
ATOM 3017 C CA . TYR A 1 389 ? 7.369 -35.277 66.072 1.000 20.797 389 TYR A CA 1
ATOM 3018 C C . TYR A 1 389 ? 7.909 -35.768 64.719 1.000 21.253 389 TYR A C 1
ATOM 3019 O O . TYR A 1 389 ? 7.080 -35.622 63.801 1.000 20.353 389 TYR A O 1
#

B-factor: mean 16.92, std 6.7, range [8.3, 60.08]

Secondary structure (DSSP, 8-state):
---S--SSSSPEEEEEEE--TT-SSHHHHHHHHHGGGSEEEEEEE--SSHHHHHHHHHHTT--GGGB-SSHHHHHHHHTTSTT--SEEEEES-GGGHHHHHHHHHHTT-EEEEPSPS-S-HHHHHHHHHHHHHTT--EEE--GGGGSHHHHHHHHHHHTTTT-SEEEEEEEEE--TTSS-GGGT-HHHHHHT-HHHH-S-SHIIIIIHHHHHHHHHH-TT--EEEEEEEEE-SSGGGTTS-SEEEEEEEETTS-EEEEEEES--TT-S--EEEEEEESSEEEEEETTSTTEEEEEETTS--EEEETT-TTS-GGGTTT-SS-TTSPP-HHHHHHHHHHHHHHHHHHHHHT-HHHHHH-----HHHHHHHHHHHHHHHHHHHTTS--EE-

CATH classification: 3.30.360.10

Sequence (389 aa):
MINGSKRIAQPIRWAMVGGGRNSQIGYIHRSAALRDQSFALVAGAFDIDPGRGREFGVQLGVDPQRCYPDYRTLFEQEARRPDGIQAVSVATPNGTHFAITRAALEAGLHVVCEKPLCFTLEEAETLREIALANNRVVGVTYGYAGHQLIEQARAMIADGELGEIRMVHMQFAHGFHSAPVEGQNEATKWRVDPRLAGPSYVLGDVGTHPLYLSEVMLPEFRIKRLMCSRQSFVKSRAPLEDNAYTLMEYEGGAMGLVWSSAVNAGSMHGQKIRVIGSRASLEWWDEHPNQLAFEIQGQPVQVLERGMGYLHPGALLDDRIGAGHPEGLFEAWSNLYYRFAMAMDATERGDGALLAGLRYPDIHAGVEGVRWVERCVQSADRGGVWVDY

Solvent-accessible surface area: 16650 Å² total; per-residue (Å²): 140,18,134,26,77,113,92,13,72,130,42,11,81,1,0,0,6,10,2,7,116,112,51,126,64,0,135,13,0,13,35,1,0,80,79,35,80,5,5,35,24,34,0,0,5,4,24,171,61,67,39,70,4,98,102,27,0,62,147,58,69,5,64,66,150,16,4,24,70,28,41,143,42,0,13,106,54,2,88,172,85,134,58,6,13,55,1,0,0,0,12,24,58,21,39,61,1,38,47,3,0,92,29,0,0,99,54,36,16,2,0,1,0,16,27,26,1,4,49,58,21,144,50,0,64,48,0,42,124,25,0,104,90,56,96,43,12,3,0,0,2,8,0,23,20,7,8,11,1,0,49,6,0,75,9,2,21,81,102,41,48,0,27,120,28,122,61,0,68,5,42,7,0,14,11,111,25,48,55,83,43,20,65,154,62,126,20,5,116,47,50,24,46,57,212,87,6,4,50,9,4,0,0,10,29,9,0,4,21,0,4,23,2,6,53,36,1,8,72,135,61,133,29,85,74,0,42,0,44,45,45,25,124,22,166,98,2,62,89,2,0,0,6,0,104,0,59,0,33,9,102,88,53,8,64,0,60,0,69,0,0,0,30,42,79,80,24,123,57,5,0,65,0,66,0,37,9,47,110,4,8,0,50,2,90,12,60,96,16,15,61,0,26,13,47,28,156,69,107,105,104,81,89,17,60,6,21,78,72,120,9,47,108,26,0,47,112,9,4,38,80,36,38,71,98,117,12,26,57,88,27,0,13,3,0,6,0,15,42,0,2,29,0,0,26,0,16,101,135,65,41,46,91,59,56,76,57,27,173,41,2,42,11,80,10,2,0,48,6,5,47,0,12,39,47,0,16,76,0,17,103,157,69,16,58,81,13,115,49

Radius of gyration: 20.69 Å; Cα contacts (8 Å, |Δi|>4): 887; chains: 1; bounding box: 49×47×62 Å

Foldseek 3Di:
DDALAAPFPAAAEEEEEALFDPDPCSVLLCLQQPGSRHHDHAAYLHDCPLVRQLVRCVVVVYDSVRNDNGLLCNLVVLLVDPSRGQEYEYPDFQACLLVNLLSCLVSLHAYEYEPQSHAALVSLVVSVVSNVVSLHWYFYPLLLCLALVLVLLLVCVVVCVQPAWAEKEWEWAAAQPLDVCLVPDVVVVQLLPCNRNNLERQLRPPQLSVVLSVCSNPVVKAWFKKWKAFDPPVPVSPPYGQWMWIWTAIPPGHIYIYITHNRNPPGPTFTKIWTHGPFWIWMAGQVQRQWIWIGGPPDDIDIDGQQDPPTDPSSNPQDNDHTPPDDHSSSSSSSQSSLSSSLRSCSVVVVVVSNVPRDGRTSVSSSVSSVVVVSHSVNNVVPGDMDGD

Organism: Azotobacter vinelandii (strain DJ / ATCC BAA-1303) (NCBI:txid322710)

Nearest PDB structures (foldseek):
  7d5m-assembly1_A  TM=1.003E+00  e=1.246E-82  Azotobacter vinelandii DJ
  7d5n-assembly1_A-2  TM=9.999E-01  e=1.056E-76  Azotobacter vinelandii DJ
  3dty-assembly1_B  TM=9.932E-01  e=1.317E-64  Pseudomonas syringae pv. tomato
  3dty-assembly1_D  TM=9.923E-01  e=9.115E-64  Pseudomonas syringae pv. tomato
  6a3j-assembly1_D  TM=8.570E-01  e=5.448E-23  Pseudarthrobacter phenanthrenivorans Sphe3

InterPro domains:
  IPR000683 Gfo/Idh/MocA-like oxidoreductase, N-terminal [PF01408] (12-142)
  IPR004104 Gfo/Idh/MocA-like oxidoreductase, C-terminal [PF02894] (154-387)
  IPR036291 NAD(P)-binding domain superfamily [SSF51735] (9-173)
  IPR051317 Gfo/Idh/MocA family oxidoreductases [PTHR43708] (9-383)